Protein 6LM1 (pdb70)

Foldseek 3Di:
DDDPLLLVLLVLLLVLLVVLLVVLVVLLVVCVPHFLSVLSVLLNVLSVLSNVLSVCVNVVNQWDPVVIQNLSVLVSQLPNVLSLLVSLCLLLVHDVVLSVVLNVLSNLLSVLQSVLSPDAPPVSVVSLVVSVVSVVVSLVCLVPRSLVSNVPADPLSSVLSVVLSVQLVVLVVVVSVLVCCPPSHVNNQDPSNSSNVVSVSSSCNRSVSSCSSSVPDSVSSNRSND/DDDPLLLVLLVLLLVLLVVLLVVLVVLLVVCVPHFLSVLSVLLNVLSVLSNVLSVCVNVVNQWDPVVIQNLSVLVSQLPNVLSLLVNLCLLLVADVVVSVVLNVLSNQLSVLQSVLLVDDPPVSVVSLVVSVVSVVVNLVCLVPVSLVSNVVDDPLSNVLSVVLSVQQNVLVVVVSVLCCCPDSHDHVADPSRSSNVCSVSVSCNRSVSSCSSSVPDSVSSNRSND/DDDPLLLVLLVLLLVLLVVLLVVLVVLLVVQPPHFLSVLSVLLNVLSVLSNVLSVCVNVVNQWDPVVIQNLSVLVSQLPNVLSLLVNLCLLLVHDVVVSVVLNVLSNQLSVLQSVLSPDAPPVSVVSLVVSVVSVVVSLVCLVPRSLVSNVVDDPLSSVLSVVLSVQLVVLVVVVSVLVCCPPSHVNNQDPSNSSNVVSVSSSCNRSVSSCSSSVPDSVSSNRSND

B-factor: mean 36.86, std 17.04, range [15.58, 128.11]

Sequence (678 aa):
GMTQLALIGLWIGFIGMVIGAVIFGQKAVAMRRKEGMEFPLKSFFIVLWAGALYLTMILGETVTPVQTVFWGRYVDWVVTTPVLLLDLGVLAGLRPKLIAGVIAADIFMILTGLVATLEAPPTSYLWYIISCGAFIAILASLLTEFTASAARRNVRVNNLFLKLRNYLIVLWICYPIVWLLGAEAFKIIPTGVEVVIYAIIDIAAKVGFGLILTSAAPEILAQASNGMTQLALIGLWIGFIGMVIGAVIFGQKAVAMRRKEGMEFPLKSFFIVLWAGALYLTMILGETVTPVQTVFWGRYVDWVVTTPVLLLDLGVLAGLRPKLIAGVIAADIFMILTGLVATLEAPPTSYLWYIISCGAFIAILASLLTEFTASAARRNVRVNNLFLKLRNYLIVLWICYPIVWLLGAEAFKIIPTGVEVVIYAIIDIAAKVGFGLILTSAAPEILAQASNGMTQLALIGLWIGFIGMVIGAVIFGQKAVAMRRKEGMEFPLKSFFIVLWAGALYLTMILGETVTPVQTVFWGRYVDWVVTTPVLLLDLGVLAGLRPKLIAGVIAADIFMILTGLVATLEAPPTSYLWYIISCGAFIAILASLLTEFTASAARRNVRVNNLFLKLRNYLIVLWICYPIVWLLGAEAFKIIPTGVEVVIYAIIDIAAKVGFGLILTSAAPEILAQASN

Organism: NCBI:txid2005459

Secondary structure (DSSP, 8-state):
---HHHHHHHHHHHHHHHHHHHHHHHHHHHTTTSTTTHHHHHHHHHHHHHHHHHHHHHTTTT-EE--EE-THHHHHHHHHHHHHHHHHHHHHT--HHHHHHHHHHHHHHHHHHHHHHHSPTTHHHHHHHHHHHHHHHHHHHIIIIIHHHHTTS-HHHHHHHHHHHHHHHHHHHHHHHHHHHSTTTT--S-HHHHHHHHHHHHHIIIIIHHHHHHTS-HHHHHHHH-/---HHHHHHHHHHHHHHHHHHHHHHHHHHHTTTSTTTHHHHHHHHHHHHHHHHHHHHHTTTT-EE--EE-THHHHHHHHHHHHHHHHHHHHHT--HHHHHHHHHHHHHHHHHHHHHHHS-TTHHHHHHHHHHHHHHHHHHHIIIIIHHHHHTS-HHHHHHHHHHHHHHHHHHHHHHHHHHHSTTTT--S-HHHHHHHHHHHHHIIIIIHHHHHHTS-HHHHHHHH-/---HHHHHHHHHHHHHHHHHHHHHHHHHHHTTTSTTTHHHHHHHHHHHHHHHHHHHHHTTSS-EE--EE-THHHHHHHHHHHHHHHHHHHHHT--HHHHHHHHHHHHHHHHHHHHHHHS-TTHHHHHHHHHHHHHHHHHHHIIIIIHHHHTTS-HHHHHHHHHHHHHHHHHHHHHHHHHHHSTTTT--S-HHHHHHHHHHHHIIIIIIHHHHHHTS-HHHHHHHH-

Structure (mmCIF, N/CA/C/O backbone):
data_6LM1
#
_entry.id   6LM1
#
_cell.length_a   107.920
_cell.length_b   129.666
_cell.length_c   127.626
_cell.angle_alpha   90.000
_cell.angle_beta   90.000
_cell.angle_gamma   90.000
#
_symmetry.space_group_name_H-M   'C 2 2 21'
#
loop_
_entity.id
_entity.type
_entity.pdbx_description
1 polymer Rhodopsin
2 non-polymer RETINAL
3 non-polymer 'MAGNESIUM ION'
4 non-polymer HEXANE
5 non-polymer N-OCTANE
6 non-polymer DECANE
7 non-polymer DODECANE
8 non-polymer HEXADECANE
9 non-polymer TETRADECANE
10 non-polymer 'NITRATE ION'
11 water water
#
loop_
_atom_site.group_PDB
_atom_site.id
_atom_site.type_symbol
_atom_site.label_atom_id
_atom_site.label_alt_id
_atom_site.label_comp_id
_atom_site.label_asym_id
_atom_site.label_entity_id
_atom_site.label_seq_id
_atom_site.pdbx_PDB_ins_code
_atom_site.Cartn_x
_atom_site.Cartn_y
_atom_site.Cartn_z
_atom_site.occupancy
_atom_site.B_iso_or_equiv
_atom_site.auth_seq_id
_atom_site.auth_comp_id
_atom_site.auth_asym_id
_atom_site.auth_atom_id
_atom_site.pdbx_PDB_model_num
ATOM 1 N N . GLY A 1 7 ? 77.427 11.773 61.797 1.00 70.08 0 GLY A N 1
ATOM 2 C CA . GLY A 1 7 ? 76.212 11.280 62.418 1.00 67.87 0 GLY A CA 1
ATOM 3 C C . GLY A 1 7 ? 74.973 12.038 61.979 1.00 63.51 0 GLY A C 1
ATOM 4 O O . GLY A 1 7 ? 73.847 11.598 62.212 1.00 67.20 0 GLY A O 1
ATOM 5 N N . MET A 1 8 ? 75.184 13.181 61.338 1.00 51.67 1 MET A N 1
ATOM 6 C CA . MET A 1 8 ? 74.097 14.017 60.854 1.00 47.43 1 MET A CA 1
ATOM 7 C C . MET A 1 8 ? 73.694 13.607 59.437 1.00 45.86 1 MET A C 1
ATOM 8 O O . MET A 1 8 ? 74.430 12.914 58.731 1.00 49.60 1 MET A O 1
ATOM 13 N N . THR A 1 9 ? 72.502 14.038 59.030 1.00 45.69 2 THR A N 1
ATOM 14 C CA . THR A 1 9 ? 72.016 13.706 57.697 1.00 47.99 2 THR A CA 1
ATOM 15 C C . THR A 1 9 ? 72.761 14.522 56.642 1.00 39.77 2 THR A C 1
ATOM 16 O O . THR A 1 9 ? 73.384 15.544 56.934 1.00 32.82 2 THR A O 1
ATOM 20 N N . GLN A 1 10 ? 72.689 14.059 55.392 1.00 44.32 3 GLN A N 1
ATOM 21 C CA . GLN A 1 10 ? 73.321 14.813 54.313 1.00 43.57 3 GLN A CA 1
ATOM 22 C C . GLN A 1 10 ? 72.650 16.167 54.124 1.00 35.89 3 GLN A C 1
ATOM 23 O O . GLN A 1 10 ? 73.320 17.161 53.832 1.00 35.65 3 GLN A O 1
ATOM 29 N N . LEU A 1 11 ? 71.322 16.225 54.278 1.00 35.66 4 LEU A N 1
ATOM 30 C CA . LEU A 1 11 ? 70.632 17.508 54.176 1.00 32.84 4 LEU A CA 1
ATOM 31 C C . LEU A 1 11 ? 71.121 18.486 55.242 1.00 32.77 4 LEU A C 1
ATOM 32 O O . LEU A 1 11 ? 71.338 19.671 54.961 1.00 32.10 4 LEU A O 1
ATOM 37 N N . ALA A 1 12 ? 71.305 18.010 56.476 1.00 31.46 5 ALA A N 1
ATOM 38 C CA . ALA A 1 12 ? 71.839 18.887 57.518 1.00 28.51 5 ALA A CA 1
ATOM 39 C C . ALA A 1 12 ? 73.214 19.419 57.136 1.00 27.68 5 ALA A C 1
ATOM 40 O O . ALA A 1 12 ? 73.502 20.607 57.319 1.00 28.12 5 ALA A O 1
ATOM 42 N N . LEU A 1 13 ? 74.077 18.552 56.600 1.00 32.34 6 LEU A N 1
ATOM 43 C CA . LEU A 1 13 ? 75.408 18.990 56.196 1.00 27.13 6 LEU A CA 1
ATOM 44 C C . LEU A 1 13 ? 75.320 20.036 55.089 1.00 30.27 6 LEU A C 1
ATOM 45 O O . LEU A 1 13 ? 76.068 21.019 55.087 1.00 31.76 6 LEU A O 1
ATOM 50 N N . ILE A 1 14 ? 74.393 19.848 54.149 1.00 32.88 7 ILE A N 1
ATOM 51 C CA . ILE A 1 14 ? 74.166 20.849 53.109 1.00 26.91 7 ILE A CA 1
ATOM 52 C C . ILE A 1 14 ? 73.762 22.182 53.734 1.00 28.66 7 ILE A C 1
ATOM 53 O O . ILE A 1 14 ? 74.275 23.245 53.364 1.00 26.46 7 ILE A O 1
ATOM 58 N N . GLY A 1 15 ? 72.841 22.142 54.701 1.00 26.23 8 GLY A N 1
ATOM 59 C CA . GLY A 1 15 ? 72.436 23.368 55.375 1.00 25.64 8 GLY A CA 1
ATOM 60 C C . GLY A 1 15 ? 73.595 24.068 56.068 1.00 25.87 8 GLY A C 1
ATOM 61 O O . GLY A 1 15 ? 73.699 25.297 56.037 1.00 24.26 8 GLY A O 1
ATOM 62 N N . LEU A 1 16 ? 74.483 23.299 56.704 1.00 24.91 9 LEU A N 1
ATOM 63 C CA . LEU A 1 16 ? 75.620 23.914 57.388 1.00 21.83 9 LEU A CA 1
ATOM 64 C C . LEU A 1 16 ? 76.570 24.586 56.398 1.00 21.61 9 LEU A C 1
ATOM 65 O O . LEU A 1 16 ? 77.135 25.651 56.692 1.00 24.94 9 LEU A O 1
ATOM 70 N N . TRP A 1 17 ? 76.778 23.967 55.235 1.00 24.41 10 TRP A N 1
ATOM 71 C CA . TRP A 1 17 ? 77.630 24.571 54.211 1.00 26.98 10 TRP A CA 1
ATOM 72 C C . TRP A 1 17 ? 77.008 25.849 53.652 1.00 22.29 10 TRP A C 1
ATOM 73 O O . TRP A 1 17 ? 77.722 26.822 53.368 1.00 24.25 10 TRP A O 1
ATOM 84 N N . ILE A 1 18 ? 75.685 25.866 53.479 1.00 24.68 11 ILE A N 1
ATOM 85 C CA . ILE A 1 18 ? 75.012 27.085 53.038 1.00 27.25 11 ILE A CA 1
ATOM 86 C C . ILE A 1 18 ? 75.264 28.207 54.036 1.00 24.39 11 ILE A C 1
ATOM 87 O O . ILE A 1 18 ? 75.633 29.328 53.662 1.00 23.04 11 ILE A O 1
ATOM 92 N N . GLY A 1 19 ? 75.057 27.923 55.323 1.00 21.75 12 GLY A N 1
ATOM 93 C CA . GLY A 1 19 ? 75.344 28.922 56.344 1.00 21.15 12 GLY A CA 1
ATOM 94 C C . GLY A 1 19 ? 76.796 29.363 56.340 1.00 24.49 12 GLY A C 1
ATOM 95 O O . GLY A 1 19 ? 77.094 30.558 56.412 1.00 23.25 12 GLY A O 1
ATOM 96 N N . PHE A 1 20 ? 77.720 28.408 56.242 1.00 22.07 13 PHE A N 1
ATOM 97 C CA . PHE A 1 20 ? 79.138 28.741 56.259 1.00 23.67 13 PHE A CA 1
ATOM 98 C C . PHE A 1 20 ? 79.516 29.645 55.087 1.00 22.45 13 PHE A C 1
ATOM 99 O O . PHE A 1 20 ? 80.157 30.687 55.269 1.00 23.08 13 PHE A O 1
ATOM 107 N N . ILE A 1 21 ? 79.166 29.242 53.867 1.00 23.41 14 ILE A N 1
ATOM 108 C CA . ILE A 1 21 ? 79.557 30.023 52.693 1.00 23.83 14 ILE A CA 1
ATOM 109 C C . ILE A 1 21 ? 78.912 31.405 52.737 1.00 25.13 14 ILE A C 1
ATOM 110 O O . ILE A 1 21 ? 79.538 32.414 52.375 1.00 25.14 14 ILE A O 1
ATOM 115 N N . GLY A 1 22 ? 77.653 31.469 53.186 1.00 21.66 15 GLY A N 1
ATOM 116 C CA . GLY A 1 22 ? 76.988 32.753 53.340 1.00 22.29 15 GLY A CA 1
ATOM 117 C C . GLY A 1 22 ? 77.731 33.685 54.279 1.00 25.88 15 GLY A C 1
ATOM 118 O O . GLY A 1 22 ? 77.883 34.877 53.995 1.00 22.45 15 GLY A O 1
ATOM 119 N N . MET A 1 23 ? 78.212 33.155 55.407 1.00 22.56 16 MET A N 1
ATOM 120 C CA . MET A 1 23 ? 78.959 33.997 56.340 1.00 18.70 16 MET A CA 1
ATOM 121 C C . MET A 1 23 ? 80.310 34.412 55.766 1.00 21.54 16 MET A C 1
ATOM 122 O O . MET A 1 23 ? 80.767 35.538 56.005 1.00 23.50 16 MET A O 1
ATOM 127 N N . VAL A 1 24 ? 80.973 33.516 55.026 1.00 22.87 17 VAL A N 1
ATOM 128 C CA . VAL A 1 24 ? 82.262 33.862 54.429 1.00 23.21 17 VAL A CA 1
ATOM 129 C C . VAL A 1 24 ? 82.085 34.988 53.416 1.00 24.43 17 VAL A C 1
ATOM 130 O O . VAL A 1 24 ? 82.901 35.918 53.337 1.00 26.05 17 VAL A O 1
ATOM 134 N N . ILE A 1 25 ? 81.024 34.919 52.618 1.00 21.83 18 ILE A N 1
ATOM 135 C CA . ILE A 1 25 ? 80.761 35.984 51.655 1.00 21.41 18 ILE A CA 1
ATOM 136 C C . ILE A 1 25 ? 80.475 37.292 52.383 1.00 23.82 18 ILE A C 1
ATOM 137 O O . ILE A 1 25 ? 80.965 38.363 51.994 1.00 25.35 18 ILE A O 1
ATOM 142 N N . GLY A 1 26 ? 79.686 37.225 53.453 1.00 22.01 19 GLY A N 1
ATOM 143 C CA . GLY A 1 26 ? 79.451 38.408 54.263 1.00 24.15 19 GLY A CA 1
ATOM 144 C C . GLY A 1 26 ? 80.733 38.972 54.846 1.00 22.14 19 GLY A C 1
ATOM 145 O O . GLY A 1 26 ? 80.910 40.190 54.913 1.00 24.40 19 GLY A O 1
ATOM 146 N N . ALA A 1 27 ? 81.656 38.093 55.252 1.00 20.57 20 ALA A N 1
ATOM 147 C CA . ALA A 1 27 ? 82.907 38.564 55.837 1.00 24.54 20 ALA A CA 1
ATOM 148 C C . ALA A 1 27 ? 83.733 39.335 54.818 1.00 25.99 20 ALA A C 1
ATOM 149 O O . ALA A 1 27 ? 84.353 40.353 55.152 1.00 26.05 20 ALA A O 1
ATOM 151 N N . VAL A 1 28 ? 83.745 38.868 53.566 1.00 22.57 21 VAL A N 1
ATOM 152 C CA . VAL A 1 28 ? 84.427 39.597 52.501 1.00 24.17 21 VAL A CA 1
ATOM 153 C C . VAL A 1 28 ? 83.794 40.967 52.306 1.00 24.62 21 VAL A C 1
ATOM 154 O O . VAL A 1 28 ? 84.494 41.979 52.171 1.00 26.27 21 VAL A O 1
ATOM 158 N N . ILE A 1 29 ? 82.456 41.023 52.284 1.00 23.81 22 ILE A N 1
ATOM 159 C CA . ILE A 1 29 ? 81.760 42.281 52.022 1.00 27.49 22 ILE A CA 1
ATOM 160 C C . ILE A 1 29 ? 82.031 43.283 53.137 1.00 22.22 22 ILE A C 1
ATOM 161 O O . ILE A 1 29 ? 82.417 44.433 52.887 1.00 23.36 22 ILE A O 1
ATOM 166 N N . PHE A 1 30 ? 81.803 42.872 54.384 1.00 22.42 23 PHE A N 1
ATOM 167 C CA . PHE A 1 30 ? 81.936 43.815 55.489 1.00 21.38 23 PHE A CA 1
ATOM 168 C C . PHE A 1 30 ? 83.392 44.086 55.813 1.00 22.01 23 PHE A C 1
ATOM 169 O O . PHE A 1 30 ? 83.722 45.177 56.288 1.00 24.14 23 PHE A O 1
ATOM 177 N N . GLY A 1 31 ? 84.272 43.114 55.563 1.00 26.07 24 GLY A N 1
ATOM 178 C CA . GLY A 1 31 ? 85.697 43.375 55.709 1.00 27.79 24 GLY A CA 1
ATOM 179 C C . GLY A 1 31 ? 86.179 44.449 54.757 1.00 31.14 24 GLY A C 1
ATOM 180 O O . GLY A 1 31 ? 86.950 45.332 55.138 1.00 28.51 24 GLY A O 1
ATOM 181 N N . GLN A 1 32 ? 85.715 44.400 53.503 1.00 30.32 25 GLN A N 1
ATOM 182 C CA . GLN A 1 32 ? 86.075 45.441 52.547 1.00 28.00 25 GLN A CA 1
ATOM 183 C C . GLN A 1 32 ? 85.470 46.785 52.938 1.00 29.27 25 GLN A C 1
ATOM 184 O O . GLN A 1 32 ? 86.126 47.826 52.816 1.00 32.33 25 GLN A O 1
ATOM 190 N N . LYS A 1 33 ? 84.215 46.792 53.388 1.00 25.34 26 LYS A N 1
ATOM 191 C CA . LYS A 1 33 ? 83.602 48.044 53.818 1.00 29.81 26 LYS A CA 1
ATOM 192 C C . LYS A 1 33 ? 84.320 48.625 55.033 1.00 29.37 26 LYS A C 1
ATOM 193 O O . LYS A 1 33 ? 84.528 49.838 55.113 1.00 31.18 26 LYS A O 1
ATOM 199 N N . ALA A 1 34 ? 84.706 47.778 55.991 1.00 27.20 27 ALA A N 1
ATOM 200 C CA . ALA A 1 34 ? 85.426 48.290 57.156 1.00 32.37 27 ALA A CA 1
ATOM 201 C C . ALA A 1 34 ? 86.768 48.883 56.747 1.00 38.43 27 ALA A C 1
ATOM 202 O O . ALA A 1 34 ? 87.161 49.954 57.229 1.00 30.80 27 ALA A O 1
ATOM 204 N N . VAL A 1 35 ? 87.476 48.216 55.837 1.00 31.59 28 VAL A N 1
ATOM 205 C CA . VAL A 1 35 ? 88.741 48.765 55.358 1.00 35.38 28 VAL A CA 1
ATOM 206 C C . VAL A 1 35 ? 88.506 50.088 54.639 1.00 37.04 28 VAL A C 1
ATOM 207 O O . VAL A 1 35 ? 89.260 51.054 54.818 1.00 40.55 28 VAL A O 1
ATOM 211 N N . ALA A 1 36 ? 87.434 50.170 53.847 1.00 36.38 29 ALA A N 1
ATOM 212 C CA . ALA A 1 36 ? 87.164 51.389 53.089 1.00 43.07 29 ALA A CA 1
ATOM 213 C C . ALA A 1 36 ? 86.821 52.572 53.994 1.00 47.77 29 ALA A C 1
ATOM 214 O O . ALA A 1 36 ? 87.080 53.721 53.624 1.00 47.31 29 ALA A O 1
ATOM 216 N N . MET A 1 37 ? 86.225 52.323 55.165 1.00 36.34 30 MET A N 1
ATOM 217 C CA . MET A 1 37 ? 85.906 53.386 56.115 1.00 38.36 30 MET A CA 1
ATOM 218 C C . MET A 1 37 ? 86.994 53.578 57.170 1.00 47.92 30 MET A C 1
ATOM 219 O O . MET A 1 37 ? 86.708 54.113 58.250 1.00 40.75 30 MET A O 1
ATOM 224 N N . ARG A 1 38 ? 88.243 53.209 56.853 1.00 47.68 31 ARG A N 1
ATOM 225 C CA . ARG A 1 38 ? 89.270 52.966 57.869 1.00 56.67 31 ARG A CA 1
ATOM 226 C C . ARG A 1 38 ? 89.419 54.109 58.870 1.00 54.57 31 ARG A C 1
ATOM 227 O O . ARG A 1 38 ? 89.574 53.867 60.073 1.00 69.54 31 ARG A O 1
ATOM 235 N N . ARG A 1 39 ? 89.413 55.352 58.411 1.00 42.15 32 ARG A N 1
ATOM 236 C CA . ARG A 1 39 ? 89.543 56.468 59.343 1.00 53.87 32 ARG A CA 1
ATOM 237 C C . ARG A 1 39 ? 88.362 57.424 59.227 1.00 54.45 32 ARG A C 1
ATOM 238 O O . ARG A 1 39 ? 88.520 58.645 59.242 1.00 59.25 32 ARG A O 1
ATOM 246 N N . LYS A 1 40 ? 87.156 56.870 59.134 1.00 50.70 33 LYS A N 1
ATOM 247 C CA . LYS A 1 40 ? 85.937 57.651 59.008 1.00 54.98 33 LYS A CA 1
ATOM 248 C C . LYS 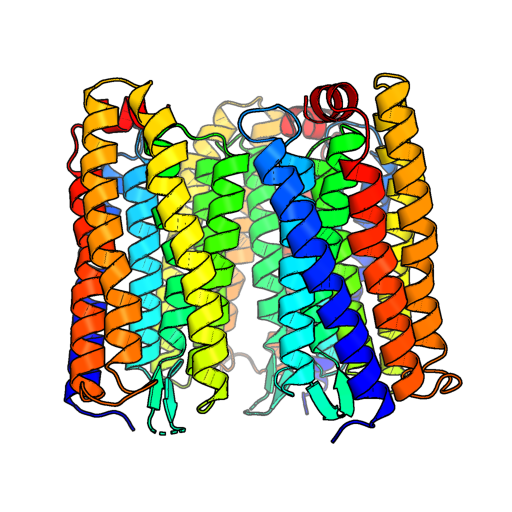A 1 40 ? 85.004 57.334 60.166 1.00 44.38 33 LYS A C 1
ATOM 249 O O . LYS A 1 40 ? 84.921 56.184 60.611 1.00 37.16 33 LYS A O 1
ATOM 255 N N . GLU A 1 41 ? 84.310 58.357 60.659 1.00 40.76 34 GLU A N 1
ATOM 256 C CA . GLU A 1 41 ? 83.231 58.121 61.606 1.00 39.45 34 GLU A CA 1
ATOM 257 C C . GLU A 1 41 ? 82.194 57.199 60.976 1.00 36.86 34 GLU A C 1
ATOM 258 O O . GLU A 1 41 ? 81.861 57.330 59.796 1.00 40.97 34 GLU A O 1
ATOM 264 N N . GLY A 1 42 ? 81.704 56.242 61.758 1.00 36.77 35 GLY A N 1
ATOM 265 C CA . GLY A 1 42 ? 80.780 55.247 61.261 1.00 32.54 35 GLY A CA 1
ATOM 266 C C . GLY A 1 42 ? 81.416 53.929 60.885 1.00 30.73 35 GLY A C 1
ATOM 267 O O . GLY A 1 42 ? 80.688 52.974 60.581 1.00 28.84 35 GLY A O 1
ATOM 268 N N . MET A 1 43 ? 82.754 53.840 60.901 1.00 31.44 36 MET A N 1
ATOM 269 C CA . MET A 1 43 ? 83.407 52.569 60.611 1.00 29.92 36 MET A CA 1
ATOM 270 C C . MET A 1 43 ? 83.025 51.496 61.614 1.00 28.16 36 MET A C 1
ATOM 271 O O . MET A 1 43 ? 83.154 50.309 61.311 1.00 26.59 36 MET A O 1
ATOM 276 N N . GLU A 1 44 ? 82.536 51.882 62.793 1.00 28.59 37 GLU A N 1
ATOM 277 C CA . GLU A 1 44 ? 82.085 50.881 63.754 1.00 27.19 37 GLU A CA 1
ATOM 278 C C . GLU A 1 44 ? 80.993 49.991 63.181 1.00 25.29 37 GLU A C 1
ATOM 279 O O . GLU A 1 44 ? 80.880 48.823 63.574 1.00 24.01 37 GLU A O 1
ATOM 285 N N . PHE A 1 45 ? 80.175 50.507 62.253 1.00 25.36 38 PHE A N 1
ATOM 286 C CA . PHE A 1 45 ? 79.068 49.686 61.762 1.00 24.05 38 PHE A CA 1
ATOM 287 C C . PHE A 1 45 ? 79.546 48.547 60.868 1.00 26.49 38 PHE A C 1
ATOM 288 O O . PHE A 1 45 ? 79.191 47.391 61.149 1.00 21.94 38 PHE A O 1
ATOM 296 N N . PRO A 1 46 ? 80.358 48.764 59.826 1.00 23.13 39 PRO A N 1
ATOM 297 C CA . PRO A 1 46 ? 80.878 47.595 59.093 1.00 22.12 39 PRO A CA 1
ATOM 298 C C . PRO A 1 46 ? 81.773 46.696 59.942 1.00 21.54 39 PRO A C 1
ATOM 299 O O . PRO A 1 46 ? 81.801 45.476 59.724 1.00 21.58 39 PRO A O 1
ATOM 303 N N . LEU A 1 47 ? 82.527 47.264 60.883 1.00 22.54 40 LEU A N 1
ATOM 304 C CA . LEU A 1 47 ? 83.368 46.446 61.755 1.00 22.27 40 LEU A CA 1
ATOM 305 C C . LEU A 1 47 ? 82.531 45.472 62.593 1.00 21.00 40 LEU A C 1
ATOM 306 O O . LEU A 1 47 ? 82.873 44.290 62.716 1.00 21.71 40 LEU A O 1
ATOM 311 N N . LYS A 1 48 ? 81.458 45.961 63.222 1.00 21.28 41 LYS A N 1
ATOM 312 C CA . LYS A 1 48 ? 80.588 45.063 63.987 1.00 23.29 41 LYS A CA 1
ATOM 313 C C . LYS A 1 48 ? 79.940 44.017 63.086 1.00 21.94 41 LYS A C 1
ATOM 314 O O . LYS A 1 48 ? 79.808 42.847 63.468 1.00 19.89 41 LYS A O 1
ATOM 320 N N . SER A 1 49 ? 79.503 44.428 61.893 1.00 18.76 42 SER A N 1
ATOM 321 C CA . SER A 1 49 ? 78.913 43.478 60.954 1.00 19.14 42 SER A CA 1
ATOM 322 C C . SER A 1 49 ? 79.916 42.408 60.547 1.00 22.02 42 SER A C 1
ATOM 323 O O . SER A 1 49 ? 79.562 41.231 60.390 1.00 21.61 42 SER A O 1
ATOM 326 N N . PHE A 1 50 ? 81.166 42.811 60.316 1.00 18.51 43 PHE A N 1
ATOM 327 C CA . PHE A 1 50 ? 82.225 41.843 60.041 1.00 19.60 43 PHE A CA 1
ATOM 328 C C . PHE A 1 50 ? 82.400 40.854 61.200 1.00 21.05 43 PHE A C 1
ATOM 329 O O . PHE A 1 50 ? 82.464 39.636 60.990 1.00 19.43 43 PHE A O 1
ATOM 337 N N . PHE A 1 51 ? 82.499 41.357 62.433 1.00 19.76 44 PHE A N 1
ATOM 338 C CA . PHE A 1 51 ? 82.689 40.452 63.566 1.00 20.82 44 PHE A CA 1
ATOM 339 C C . PHE A 1 51 ? 81.518 39.483 63.706 1.00 22.88 44 PHE A C 1
ATOM 340 O O . PHE A 1 51 ? 81.710 38.311 64.039 1.00 21.57 44 PHE A O 1
ATOM 348 N N . ILE A 1 52 ? 80.300 39.954 63.448 1.00 18.65 45 ILE A N 1
ATOM 349 C CA . ILE A 1 52 ? 79.129 39.088 63.566 1.00 17.35 45 ILE A CA 1
ATOM 350 C C . ILE A 1 52 ? 79.239 37.904 62.608 1.00 21.13 45 ILE A C 1
ATOM 351 O O . ILE A 1 52 ? 79.039 36.747 63.003 1.00 19.45 45 ILE A O 1
ATOM 356 N N . VAL A 1 53 ? 79.565 38.164 61.337 1.00 21.06 46 VAL A N 1
ATOM 357 C CA . VAL A 1 53 ? 79.593 37.051 60.388 1.00 18.42 46 VAL A CA 1
ATOM 358 C C . VAL A 1 53 ? 80.860 36.223 60.543 1.00 17.13 46 VAL A C 1
ATOM 359 O O . VAL A 1 53 ? 80.871 35.032 60.203 1.00 19.43 46 VAL A O 1
ATOM 363 N N . LEU A 1 54 ? 81.940 36.820 61.046 1.00 18.86 47 LEU A N 1
ATOM 364 C CA . LEU A 1 54 ? 83.138 36.041 61.350 1.00 19.26 47 LEU A CA 1
ATOM 365 C C . LEU A 1 54 ? 82.850 34.987 62.414 1.00 21.46 47 LEU A C 1
ATOM 366 O O . LEU A 1 54 ? 83.221 33.813 62.266 1.00 21.62 47 LEU A O 1
ATOM 371 N N . TRP A 1 55 ? 82.224 35.401 63.517 1.00 18.35 48 TRP A N 1
ATOM 372 C CA . TRP A 1 55 ? 81.893 34.461 64.578 1.00 18.68 48 TRP A CA 1
ATOM 373 C C . TRP A 1 55 ? 80.886 33.428 64.087 1.00 21.02 48 TRP A C 1
ATOM 374 O O . TRP A 1 55 ? 81.065 32.226 64.297 1.00 19.56 48 TRP A O 1
ATOM 385 N N . ALA A 1 56 ? 79.830 33.876 63.403 1.00 17.53 49 ALA A N 1
ATOM 386 C CA . ALA A 1 56 ? 78.837 32.926 62.903 1.00 19.01 49 ALA A CA 1
ATOM 387 C C . ALA A 1 56 ? 79.461 31.935 61.922 1.00 20.50 49 ALA A C 1
ATOM 388 O O . ALA A 1 56 ? 79.193 30.727 61.993 1.00 19.94 49 ALA A O 1
ATOM 390 N N . GLY A 1 57 ? 80.316 32.422 61.013 1.00 19.59 50 GLY A N 1
ATOM 391 C CA . GLY A 1 57 ? 80.991 31.523 60.085 1.00 19.18 50 GLY A CA 1
ATOM 392 C C . GLY A 1 57 ? 81.906 30.524 60.769 1.00 21.02 50 GLY A C 1
ATOM 393 O O . GLY A 1 57 ? 81.951 29.347 60.390 1.00 18.58 50 GLY A O 1
ATOM 394 N N . ALA A 1 58 ? 82.674 30.980 61.768 1.00 18.77 51 ALA A N 1
ATOM 395 C CA . ALA A 1 58 ? 83.516 30.049 62.516 1.00 19.32 51 ALA A CA 1
ATOM 396 C C . ALA A 1 58 ? 82.677 28.974 63.203 1.00 18.34 51 ALA A C 1
ATOM 397 O O . ALA A 1 58 ? 83.046 27.794 63.208 1.00 19.73 51 ALA A O 1
ATOM 399 N N . LEU A 1 59 ? 81.545 29.355 63.796 1.00 17.93 52 LEU A N 1
ATOM 400 C CA . LEU A 1 59 ? 80.741 28.334 64.469 1.00 18.56 52 LEU A CA 1
ATOM 401 C C . LEU A 1 59 ? 80.066 27.406 63.468 1.00 18.66 52 LEU A C 1
ATOM 402 O O . LEU A 1 59 ? 79.908 26.212 63.749 1.00 20.37 52 LEU A O 1
ATOM 407 N N . TYR A 1 60 ? 79.655 27.918 62.302 1.00 20.36 53 TYR A N 1
ATOM 408 C CA . TYR A 1 60 ? 79.173 27.007 61.265 1.00 19.70 53 TYR A CA 1
ATOM 409 C C . TYR A 1 60 ? 80.262 26.012 60.879 1.00 20.66 53 TYR A C 1
ATOM 410 O O . TYR A 1 60 ? 79.996 24.815 60.726 1.00 21.65 53 TYR A O 1
ATOM 419 N N . LEU A 1 61 ? 81.501 26.480 60.752 1.00 19.94 54 LEU A N 1
ATOM 420 C CA . LEU A 1 61 ? 82.605 25.564 60.473 1.00 20.14 54 LEU A CA 1
ATOM 421 C C . LEU A 1 61 ? 82.783 24.534 61.591 1.00 21.93 54 LEU A C 1
ATOM 422 O O . LEU A 1 61 ? 83.031 23.353 61.311 1.00 21.45 54 LEU A O 1
ATOM 427 N N . THR A 1 62 ? 82.655 24.942 62.866 1.00 19.66 55 THR A N 1
ATOM 428 C CA . THR A 1 62 ? 82.765 23.932 63.925 1.00 22.34 55 THR A CA 1
ATOM 429 C C . THR A 1 62 ? 81.665 22.877 63.799 1.00 21.82 55 THR A C 1
ATOM 430 O O . THR A 1 62 ? 81.866 21.723 64.193 1.00 23.37 55 THR A O 1
ATOM 434 N N . MET A 1 63 ? 80.504 23.247 63.254 1.00 22.30 56 MET A N 1
ATOM 435 C CA . MET A 1 63 ? 79.424 22.270 63.116 1.00 21.44 56 MET A CA 1
ATOM 436 C C . MET A 1 63 ? 79.642 21.374 61.899 1.00 22.08 56 MET A C 1
ATOM 437 O O . MET A 1 63 ? 79.470 20.153 61.991 1.00 25.91 56 MET A O 1
ATOM 442 N N . ILE A 1 64 ? 80.068 21.945 60.767 1.00 21.32 57 ILE A N 1
ATOM 443 C CA . ILE A 1 64 ? 80.497 21.113 59.632 1.00 22.17 57 ILE A CA 1
ATOM 444 C C . ILE A 1 64 ? 81.493 20.049 60.079 1.00 24.86 57 ILE A C 1
ATOM 445 O O . ILE A 1 64 ? 81.410 18.878 59.681 1.00 24.75 57 ILE A O 1
ATOM 450 N N . LEU A 1 65 ? 82.454 20.438 60.910 1.00 23.00 58 LEU A N 1
ATOM 451 C CA . LEU A 1 65 ? 83.496 19.511 61.333 1.00 24.23 58 LEU A CA 1
ATOM 452 C C . LEU A 1 65 ? 83.069 18.617 62.488 1.00 30.01 58 LEU A C 1
ATOM 453 O O . LEU A 1 65 ? 83.884 17.812 62.952 1.00 27.23 58 LEU A O 1
ATOM 458 N N . GLY A 1 66 ? 81.833 18.737 62.974 1.00 27.58 59 GLY A N 1
ATOM 459 C CA . GLY A 1 66 ? 81.369 17.849 64.028 1.00 28.39 59 GLY A CA 1
ATOM 460 C C . GLY A 1 66 ? 81.874 18.194 65.410 1.00 32.91 59 GLY A C 1
ATOM 461 O O . GLY A 1 66 ? 81.689 17.402 66.340 1.00 32.35 59 GLY A O 1
ATOM 462 N N . GLU A 1 67 ? 82.485 19.366 65.575 1.00 25.54 60 GLU A N 1
ATOM 463 C CA . GLU A 1 67 ? 83.107 19.737 66.841 1.00 29.70 60 GLU A CA 1
ATOM 464 C C . GLU A 1 67 ? 82.078 20.223 67.853 1.00 25.90 60 GLU A C 1
ATOM 465 O O . GLU A 1 67 ? 82.196 19.937 69.050 1.00 27.14 60 GLU A O 1
ATOM 471 N N . THR A 1 68 ? 81.067 20.948 67.403 1.00 24.76 61 THR A N 1
ATOM 472 C CA . THR A 1 68 ? 80.043 21.480 68.298 1.00 25.77 61 THR A CA 1
ATOM 473 C C . THR A 1 68 ? 78.677 20.875 67.992 1.00 30.55 61 THR A C 1
ATOM 474 O O . THR A 1 68 ? 77.638 21.529 68.100 1.00 25.84 61 THR A O 1
ATOM 478 N N . VAL A 1 69 ? 78.678 19.608 67.605 1.00 28.81 62 VAL A N 1
ATOM 479 C CA . VAL A 1 69 ? 77.462 18.847 67.350 1.00 34.28 62 VAL A CA 1
ATOM 480 C C . VAL A 1 69 ? 77.601 17.525 68.085 1.00 41.41 62 VAL A C 1
ATOM 481 O O . VAL A 1 69 ? 78.669 16.902 68.056 1.00 42.14 62 VAL A O 1
ATOM 485 N N . THR A 1 70 ? 76.541 17.106 68.770 1.00 34.22 63 THR A N 1
ATOM 486 C CA . THR A 1 70 ? 76.632 15.929 69.614 1.00 38.69 63 THR A CA 1
ATOM 487 C C . THR A 1 70 ? 75.459 14.997 69.344 1.00 43.48 63 THR A C 1
ATOM 488 O O . THR A 1 70 ? 74.297 15.436 69.389 1.00 45.18 63 THR A O 1
ATOM 492 N N . PRO A 1 71 ? 75.709 13.716 69.072 1.00 43.19 64 PRO A N 1
ATOM 493 C CA . PRO A 1 71 ? 74.616 12.740 69.063 1.00 56.22 64 PRO A CA 1
ATOM 494 C C . PRO A 1 71 ? 74.216 12.382 70.485 1.00 65.52 64 PRO A C 1
ATOM 495 O O . PRO A 1 71 ? 75.065 12.159 71.352 1.00 67.52 64 PRO A O 1
ATOM 499 N N . VAL A 1 72 ? 72.909 12.347 70.729 1.00 77.31 65 VAL A N 1
ATOM 500 C CA . VAL A 1 72 ? 72.404 12.070 72.071 1.00 89.69 65 VAL A CA 1
ATOM 501 C C . VAL A 1 72 ? 71.315 11.004 72.026 1.00 101.64 65 VAL A C 1
ATOM 502 O O . VAL A 1 72 ? 70.236 11.227 71.483 1.00 105.73 65 VAL A O 1
ATOM 506 N N . GLN A 1 75 ? 69.159 11.620 66.468 1.00 83.60 68 GLN A N 1
ATOM 507 C CA . GLN A 1 75 ? 69.087 12.611 67.536 1.00 74.43 68 GLN A CA 1
ATOM 508 C C . GLN A 1 75 ? 70.379 13.418 67.609 1.00 62.94 68 GLN A C 1
ATOM 509 O O . GLN A 1 75 ? 71.268 13.131 68.407 1.00 53.88 68 GLN A O 1
ATOM 515 N N . THR A 1 76 ? 70.466 14.440 66.770 1.00 59.04 69 THR A N 1
ATOM 516 C CA . THR A 1 76 ? 71.674 15.235 66.601 1.00 56.91 69 THR A CA 1
ATOM 517 C C . THR A 1 76 ? 71.450 16.608 67.221 1.00 51.13 69 THR A C 1
ATOM 518 O O . THR A 1 76 ? 70.511 17.315 66.840 1.00 42.93 69 THR A O 1
ATOM 522 N N . VAL A 1 77 ? 72.306 16.983 68.169 1.00 39.25 70 VAL A N 1
ATOM 523 C CA . VAL A 1 77 ? 72.166 18.233 68.911 1.00 40.99 70 VAL A CA 1
ATOM 524 C C . VAL A 1 77 ? 73.184 19.230 68.364 1.00 39.07 70 VAL A C 1
ATOM 525 O O . VAL A 1 77 ? 74.393 19.062 68.565 1.00 29.86 70 VAL A O 1
ATOM 529 N N . PHE A 1 78 ? 72.697 20.276 67.687 1.00 30.51 71 PHE A N 1
ATOM 530 C CA . PHE A 1 78 ? 73.560 21.309 67.099 1.00 29.60 71 PHE A CA 1
ATOM 531 C C . PHE A 1 78 ? 73.775 22.440 68.109 1.00 29.76 71 PHE A C 1
ATOM 532 O O . PHE A 1 78 ? 73.307 23.566 67.943 1.00 27.14 71 PHE A O 1
ATOM 540 N N . TRP A 1 79 ? 74.506 22.127 69.180 1.00 26.52 72 TRP A N 1
ATOM 541 C CA . TRP A 1 79 ? 74.632 23.108 70.255 1.00 26.17 72 TRP A CA 1
ATOM 542 C C . TRP A 1 79 ? 75.571 24.254 69.895 1.00 26.73 72 TRP A C 1
ATOM 543 O O . TRP A 1 79 ? 75.510 25.310 70.531 1.00 23.46 72 TRP A O 1
ATOM 554 N N . GLY A 1 80 ? 76.420 24.078 68.884 1.00 23.83 73 GLY A N 1
ATOM 555 C CA . GLY A 1 80 ? 77.234 25.182 68.408 1.00 27.47 73 GLY A CA 1
ATOM 556 C C . GLY A 1 80 ? 76.442 26.402 67.973 1.00 26.26 73 GLY A C 1
ATOM 557 O O . GLY A 1 80 ? 76.947 27.525 68.035 1.00 21.49 73 GLY A O 1
ATOM 558 N N . ARG A 1 81 ? 75.195 26.222 67.519 1.00 19.43 74 ARG A N 1
ATOM 559 C CA . ARG A 1 81 ? 74.490 27.422 67.094 1.00 19.97 74 ARG A CA 1
ATOM 560 C C . ARG A 1 81 ? 74.193 28.348 68.274 1.00 16.86 74 ARG A C 1
ATOM 561 O O . ARG A 1 81 ? 74.075 29.562 68.075 1.00 19.50 74 ARG A O 1
ATOM 569 N N . TYR A 1 82 ? 74.123 27.819 69.500 1.00 19.92 75 TYR A N 1
ATOM 570 C CA . TYR A 1 82 ? 73.911 28.679 70.663 1.00 20.54 75 TYR A CA 1
ATOM 571 C C . TYR A 1 82 ? 75.173 29.436 71.052 1.00 21.11 75 TYR A C 1
ATOM 572 O O . TYR A 1 82 ? 75.084 30.564 71.549 1.00 23.14 75 TYR A O 1
ATOM 581 N N . VAL A 1 83 ? 76.342 28.833 70.840 1.00 20.76 76 VAL A N 1
ATOM 582 C CA . VAL A 1 83 ? 77.602 29.558 71.011 1.00 20.58 76 VAL A CA 1
ATOM 583 C C . VAL A 1 83 ? 77.674 30.711 70.021 1.00 22.07 76 VAL A C 1
ATOM 584 O O . VAL A 1 83 ? 78.192 31.793 70.330 1.00 21.19 76 VAL A O 1
ATOM 588 N N . ASP A 1 84 ? 77.155 30.496 68.811 1.00 19.00 77 ASP A N 1
ATOM 589 C CA . ASP A 1 84 ? 77.046 31.571 67.828 1.00 21.14 77 ASP A CA 1
ATOM 590 C C . ASP A 1 84 ? 76.097 32.655 68.333 1.00 25.97 77 ASP A C 1
ATOM 591 O O . ASP A 1 84 ? 76.484 33.822 68.481 1.00 20.43 77 ASP A O 1
ATOM 596 N N . TRP A 1 85 ? 74.850 32.275 68.640 1.00 18.52 78 TRP A N 1
ATOM 597 C CA . TRP A 1 85 ? 73.819 33.272 68.919 1.00 17.41 78 TRP A CA 1
ATOM 598 C C . TRP A 1 85 ? 74.115 34.082 70.179 1.00 17.24 78 TRP A C 1
ATOM 599 O O . TRP A 1 85 ? 73.767 35.268 70.254 1.00 18.86 78 TRP A O 1
ATOM 610 N N . VAL A 1 86 ? 74.699 33.452 71.202 1.00 18.44 79 VAL A N 1
ATOM 611 C CA . VAL A 1 86 ? 74.885 34.166 72.467 1.00 18.75 79 VAL A CA 1
ATOM 612 C C . VAL A 1 86 ? 75.857 35.329 72.304 1.00 21.64 79 VAL A C 1
ATOM 613 O O . VAL A 1 86 ? 75.824 36.280 73.096 1.00 19.92 79 VAL A O 1
ATOM 617 N N . VAL A 1 87 ? 76.705 35.291 71.280 1.00 20.27 80 VAL A N 1
ATOM 618 C CA . VAL A 1 87 ? 77.650 36.367 70.986 1.00 17.88 80 VAL A CA 1
ATOM 619 C C . VAL A 1 87 ? 77.105 37.327 69.935 1.00 19.43 80 VAL A C 1
ATOM 620 O O . VAL A 1 87 ? 77.237 38.546 70.073 1.00 23.84 80 VAL A O 1
ATOM 624 N N . THR A 1 88 ? 76.508 36.803 68.861 1.00 17.59 81 THR A N 1
ATOM 625 C CA . THR A 1 88 ? 76.136 37.681 67.756 1.00 18.12 81 THR A CA 1
ATOM 626 C C . THR A 1 88 ? 74.828 38.430 68.014 1.00 18.27 81 THR A C 1
ATOM 627 O O . THR A 1 88 ? 74.670 39.552 67.523 1.00 19.24 81 THR A O 1
ATOM 631 N N . THR A 1 89 ? 73.864 37.828 68.741 1.00 19.71 82 THR A N 1
ATOM 632 C CA . THR A 1 89 ? 72.613 38.570 68.902 1.00 18.94 82 THR A CA 1
ATOM 633 C C . THR A 1 89 ? 72.808 39.808 69.783 1.00 18.83 82 THR A C 1
ATOM 634 O O . THR A 1 89 ? 72.172 40.838 69.513 1.00 19.40 82 THR A O 1
ATOM 638 N N . PRO A 1 90 ? 73.682 39.800 70.805 1.00 19.70 83 PRO A N 1
ATOM 639 C CA . PRO A 1 90 ? 73.939 41.074 71.501 1.00 19.85 83 PRO A CA 1
ATOM 640 C C . PRO A 1 90 ? 74.552 42.139 70.609 1.00 20.17 83 PRO A C 1
ATOM 641 O O . PRO A 1 90 ? 74.249 43.326 70.775 1.00 21.95 83 PRO A O 1
ATOM 645 N N . VAL A 1 91 ? 75.433 41.760 69.681 1.00 19.73 84 VAL A N 1
ATOM 646 C CA . VAL A 1 91 ? 76.065 42.771 68.834 1.00 17.19 84 VAL A CA 1
ATOM 647 C C . VAL A 1 91 ? 75.056 43.352 67.857 1.00 17.57 84 VAL A C 1
ATOM 648 O O . VAL A 1 91 ? 75.107 44.545 67.524 1.00 21.37 84 VAL A O 1
ATOM 652 N N . LEU A 1 92 ? 74.123 42.527 67.373 1.00 17.80 85 LEU A N 1
ATOM 653 C CA . LEU A 1 92 ? 73.050 43.065 66.535 1.00 15.95 85 LEU A CA 1
ATOM 654 C C . LEU A 1 92 ? 72.214 44.085 67.300 1.00 19.26 85 LEU A C 1
ATOM 655 O O . LEU A 1 92 ? 71.855 45.136 66.760 1.00 21.67 85 LEU A O 1
ATOM 660 N N . LEU A 1 93 ? 71.897 43.801 68.566 1.00 18.78 86 LEU A N 1
ATOM 661 C CA . LEU A 1 93 ? 71.125 44.773 69.343 1.00 20.30 86 LEU A CA 1
ATOM 662 C C . LEU A 1 93 ? 71.942 46.018 69.650 1.00 23.34 86 LEU A C 1
ATOM 663 O O . LEU A 1 93 ? 71.396 47.128 69.710 1.00 24.02 86 LEU A O 1
ATOM 668 N N . LEU A 1 94 ? 73.248 45.853 69.881 1.00 22.85 87 LEU A N 1
ATOM 669 C CA . LEU A 1 94 ? 74.122 47.009 70.064 1.00 22.06 87 LEU A CA 1
ATOM 670 C C . LEU A 1 94 ? 74.088 47.928 68.845 1.00 26.90 87 LEU A C 1
ATOM 671 O O . LEU A 1 94 ? 74.040 49.156 68.991 1.00 27.23 87 LEU A O 1
ATOM 676 N N . ASP A 1 95 ? 74.115 47.348 67.634 1.00 25.48 88 ASP A N 1
ATOM 677 C CA . ASP A 1 95 ? 73.931 48.107 66.390 1.00 30.04 88 ASP A CA 1
ATOM 678 C C . ASP A 1 95 ? 72.692 48.989 66.446 1.00 29.06 88 ASP A C 1
ATOM 679 O O . ASP A 1 95 ? 72.738 50.186 66.131 1.00 28.48 88 ASP A O 1
ATOM 684 N N . LEU A 1 96 ? 71.546 48.375 66.761 1.00 21.91 89 LEU A N 1
ATOM 685 C CA . LEU A 1 96 ? 70.294 49.112 66.848 1.00 26.27 89 LEU A CA 1
ATOM 686 C C . LEU A 1 96 ? 70.347 50.146 67.959 1.00 27.80 89 LEU A C 1
ATOM 687 O O . LEU A 1 96 ? 69.771 51.232 67.836 1.00 28.03 89 LEU A O 1
ATOM 692 N N . GLY A 1 97 ? 71.023 49.824 69.061 1.00 25.68 90 GLY A N 1
ATOM 693 C CA . GLY A 1 97 ? 71.120 50.777 70.154 1.00 25.39 90 GLY A CA 1
ATOM 694 C C . GLY A 1 97 ? 71.925 52.011 69.785 1.00 22.32 90 GLY A C 1
ATOM 695 O O . GLY A 1 97 ? 71.560 53.131 70.151 1.00 27.17 90 GLY A O 1
ATOM 696 N N . VAL A 1 98 ? 73.040 51.827 69.068 1.00 25.36 91 VAL A N 1
ATOM 697 C CA . VAL A 1 98 ? 73.825 52.982 68.633 1.00 26.56 91 VAL A CA 1
ATOM 698 C C . VAL A 1 98 ? 73.025 53.835 67.651 1.00 26.17 91 VAL A C 1
ATOM 699 O O . VAL A 1 98 ? 73.001 55.071 67.747 1.00 26.39 91 VAL A O 1
ATOM 703 N N . LEU A 1 99 ? 72.360 53.191 66.694 1.00 25.08 92 LEU A N 1
ATOM 704 C CA . LEU A 1 99 ? 71.547 53.930 65.732 1.00 28.54 92 LEU A CA 1
ATOM 705 C C . LEU A 1 99 ? 70.453 54.735 66.424 1.00 26.58 92 LEU A C 1
ATOM 706 O O . LEU A 1 99 ? 70.175 55.880 66.044 1.00 29.36 92 LEU A O 1
ATOM 711 N N . ALA A 1 100 ? 69.806 54.141 67.427 1.00 24.98 93 ALA A N 1
ATOM 712 C CA . ALA A 1 100 ? 68.725 54.806 68.149 1.00 24.56 93 ALA A CA 1
ATOM 713 C C . ALA A 1 100 ? 69.215 55.905 69.081 1.00 29.28 93 ALA A C 1
ATOM 714 O O . ALA A 1 100 ? 68.400 56.720 69.533 1.00 28.51 93 ALA A O 1
ATOM 716 N N . GLY A 1 101 ? 70.514 55.959 69.379 1.00 26.27 94 GLY A N 1
ATOM 717 C CA . GLY A 1 101 ? 70.997 56.899 70.379 1.00 28.44 94 GLY A CA 1
ATOM 718 C C . GLY A 1 101 ? 70.612 56.526 71.797 1.00 35.66 94 GLY A C 1
ATOM 719 O O . GLY A 1 101 ? 70.566 57.394 72.681 1.00 32.07 94 GLY A O 1
ATOM 720 N N . LEU A 1 102 ? 70.342 55.249 72.036 1.00 34.49 95 LEU A N 1
ATOM 721 C CA . LEU A 1 102 ? 69.838 54.794 73.324 1.00 38.37 95 LEU A CA 1
ATOM 722 C C . LEU A 1 102 ? 70.917 54.890 74.396 1.00 38.68 95 LEU A C 1
ATOM 723 O O . LEU A 1 102 ? 72.096 54.646 74.130 1.00 37.53 95 LEU A O 1
ATOM 728 N N . ARG A 1 103 ? 70.505 55.252 75.612 1.00 41.07 96 ARG A N 1
ATOM 729 C CA . ARG A 1 103 ? 71.444 55.362 76.725 1.00 44.66 96 ARG A CA 1
ATOM 730 C C . ARG A 1 103 ? 72.124 54.017 76.980 1.00 42.26 96 ARG A C 1
ATOM 731 O O . ARG A 1 103 ? 71.455 52.978 76.987 1.00 36.70 96 ARG A O 1
ATOM 739 N N . PRO A 1 104 ? 73.448 53.996 77.176 1.00 47.47 97 PRO A N 1
ATOM 740 C CA . PRO A 1 104 ? 74.151 52.706 77.338 1.00 38.79 97 PRO A CA 1
ATOM 741 C C . PRO A 1 104 ? 73.609 51.815 78.447 1.00 31.65 97 PRO A C 1
ATOM 742 O O . PRO A 1 104 ? 73.681 50.587 78.318 1.00 31.55 97 PRO A O 1
ATOM 746 N N . LYS A 1 105 ? 73.093 52.373 79.544 1.00 32.59 98 LYS A N 1
ATOM 747 C CA . LYS A 1 105 ? 72.555 51.502 80.584 1.00 39.86 98 LYS A CA 1
ATOM 748 C C . LYS A 1 105 ? 71.319 50.757 80.100 1.00 36.27 98 LYS A C 1
ATOM 749 O O . LYS A 1 105 ? 71.088 49.612 80.508 1.00 35.85 98 LYS A O 1
ATOM 755 N N . LEU A 1 106 ? 70.524 51.381 79.227 1.00 32.50 99 LEU A N 1
ATOM 756 C CA . LEU A 1 106 ? 69.384 50.686 78.639 1.00 35.15 99 LEU A CA 1
ATOM 757 C C . LEU A 1 106 ? 69.840 49.630 77.644 1.00 35.68 99 LEU A C 1
ATOM 758 O O . LEU A 1 106 ? 69.245 48.547 77.556 1.00 34.74 99 LEU A O 1
ATOM 763 N N . ILE A 1 107 ? 70.886 49.930 76.872 1.00 27.22 100 ILE A N 1
ATOM 764 C CA . ILE A 1 107 ? 71.433 48.917 75.978 1.00 28.31 100 ILE A CA 1
ATOM 765 C C . ILE A 1 107 ? 71.910 47.717 76.782 1.00 28.34 100 ILE A C 1
ATOM 766 O O . ILE A 1 107 ? 71.694 46.564 76.394 1.00 27.73 100 ILE A O 1
ATOM 771 N N . ALA A 1 108 ? 72.572 47.968 77.915 1.00 27.75 101 ALA A N 1
ATOM 772 C CA . ALA A 1 108 ? 73.086 46.869 78.725 1.00 27.56 101 ALA A CA 1
ATOM 773 C C . ALA A 1 108 ? 71.959 45.965 79.218 1.00 25.58 101 ALA A C 1
ATOM 774 O O . ALA A 1 108 ? 72.087 44.739 79.186 1.00 27.03 101 ALA A O 1
ATOM 776 N N . GLY A 1 109 ? 70.845 46.548 79.673 1.00 29.33 102 GLY A N 1
ATOM 777 C CA . GLY A 1 109 ? 69.724 45.729 80.124 1.00 28.71 102 GLY A CA 1
ATOM 778 C C . GLY A 1 109 ? 69.133 44.853 79.029 1.00 27.01 102 GLY A C 1
ATOM 779 O O . GLY A 1 109 ? 68.785 43.691 79.267 1.00 23.21 102 GLY A O 1
ATOM 780 N N . VAL A 1 110 ? 68.994 45.391 77.817 1.00 22.25 103 VAL A N 1
ATOM 781 C CA . VAL A 1 110 ? 68.441 44.573 76.734 1.00 20.04 103 VAL A CA 1
ATOM 782 C C . VAL A 1 110 ? 69.436 43.490 76.311 1.00 22.87 103 VAL A C 1
ATOM 783 O O . VAL A 1 110 ? 69.040 42.381 75.937 1.00 22.91 103 VAL A O 1
ATOM 787 N N . ILE A 1 111 ? 70.738 43.780 76.372 1.00 22.63 104 ILE A N 1
ATOM 788 C CA . ILE A 1 111 ? 71.726 42.746 76.067 1.00 21.75 104 ILE A CA 1
ATOM 789 C C . ILE A 1 111 ? 71.672 41.629 77.108 1.00 18.10 104 ILE A C 1
ATOM 790 O O . ILE A 1 111 ? 71.737 40.441 76.764 1.00 21.78 104 ILE A O 1
ATOM 795 N N . ALA A 1 112 ? 71.517 41.987 78.388 1.00 21.44 105 ALA A N 1
ATOM 796 C CA . ALA A 1 112 ? 71.353 40.970 79.429 1.00 21.71 105 ALA A CA 1
ATOM 797 C C . ALA A 1 112 ? 70.116 40.110 79.178 1.00 24.33 105 ALA A C 1
ATOM 798 O O . ALA A 1 112 ? 70.172 38.883 79.303 1.00 21.92 105 ALA A O 1
ATOM 800 N N . ALA A 1 113 ? 68.984 40.738 78.825 1.00 23.04 106 ALA A N 1
ATOM 801 C CA . ALA A 1 113 ? 67.791 39.965 78.480 1.00 20.95 106 ALA A CA 1
ATOM 802 C C . ALA A 1 113 ? 68.051 39.032 77.304 1.00 19.31 106 ALA A C 1
ATOM 803 O O . ALA A 1 113 ? 67.555 37.897 77.273 1.00 19.83 106 ALA A O 1
ATOM 805 N N . ASP A 1 114 ? 68.807 39.507 76.307 1.00 18.21 107 ASP A N 1
ATOM 806 C CA . ASP A 1 114 ? 69.071 38.698 75.125 1.00 17.37 107 ASP A CA 1
ATOM 807 C C . ASP A 1 114 ? 69.962 37.502 75.446 1.00 17.54 107 ASP A C 1
ATOM 808 O O . ASP A 1 114 ? 69.727 36.392 74.942 1.00 19.73 107 ASP A O 1
ATOM 813 N N . ILE A 1 115 ? 71.006 37.706 76.253 1.00 19.28 108 ILE A N 1
ATOM 814 C CA . ILE A 1 115 ? 71.837 36.572 76.664 1.00 17.67 108 ILE A CA 1
ATOM 815 C C . ILE A 1 115 ? 71.006 35.568 77.458 1.00 21.63 108 ILE A C 1
ATOM 816 O O . ILE A 1 115 ? 71.113 34.350 77.258 1.00 19.75 108 ILE A O 1
ATOM 821 N N . PHE A 1 116 ? 70.139 36.065 78.347 1.00 20.34 109 PHE A N 1
ATOM 822 C CA . PHE A 1 116 ? 69.227 35.186 79.082 1.00 17.76 109 PHE A CA 1
ATOM 823 C C . PHE A 1 116 ? 68.316 34.415 78.128 1.00 20.52 109 PHE A C 1
ATOM 824 O O . PHE A 1 116 ? 68.084 33.214 78.310 1.00 19.92 109 PHE A O 1
ATOM 832 N N . MET A 1 117 ? 67.794 35.089 77.098 1.00 18.06 110 MET A N 1
ATOM 833 C CA . MET A 1 117 ? 66.957 34.415 76.100 1.00 17.70 110 MET A CA 1
ATOM 834 C C . MET A 1 117 ? 67.703 33.274 75.412 1.00 20.60 110 MET A C 1
ATOM 835 O O . MET A 1 117 ? 67.161 32.178 75.234 1.00 20.30 110 MET A O 1
ATOM 840 N N . ILE A 1 118 ? 68.933 33.531 74.961 1.00 20.23 111 ILE A N 1
ATOM 841 C CA . ILE A 1 118 ? 69.686 32.491 74.254 1.00 17.04 111 ILE A CA 1
ATOM 842 C C . ILE A 1 118 ? 70.035 31.343 75.201 1.00 19.48 111 ILE A C 1
ATOM 843 O O . ILE A 1 118 ? 69.933 30.166 74.836 1.00 19.20 111 ILE A O 1
ATOM 848 N N . LEU A 1 119 ? 70.462 31.658 76.427 1.00 17.61 112 LEU A N 1
ATOM 849 C CA . LEU A 1 119 ? 70.907 30.597 77.328 1.00 19.25 112 LEU A CA 1
ATOM 850 C C . LEU A 1 119 ? 69.734 29.734 77.795 1.00 22.32 112 LEU A C 1
ATOM 851 O O . LEU A 1 119 ? 69.876 28.518 77.951 1.00 21.67 112 LEU A O 1
ATOM 856 N N . THR A 1 120 ? 68.573 30.337 78.048 1.00 20.34 113 THR A N 1
ATOM 857 C CA . THR A 1 120 ? 67.420 29.502 78.379 1.00 21.78 113 THR A CA 1
ATOM 858 C C . THR A 1 120 ? 66.961 28.696 77.166 1.00 22.48 113 THR A C 1
ATOM 859 O O . THR A 1 120 ? 66.450 27.577 77.320 1.00 21.19 113 THR A O 1
ATOM 863 N N . GLY A 1 121 ? 67.159 29.226 75.957 1.00 20.87 114 GLY A N 1
ATOM 864 C CA . GLY A 1 121 ? 66.881 28.430 74.769 1.00 20.55 114 GLY A CA 1
ATOM 865 C C . GLY A 1 121 ? 67.830 27.251 74.639 1.00 20.48 114 GLY A C 1
ATOM 866 O O . GLY A 1 121 ? 67.439 26.165 74.204 1.00 23.29 114 GLY A O 1
ATOM 867 N N . LEU A 1 122 ? 69.090 27.438 75.032 1.00 20.51 115 LEU A N 1
ATOM 868 C CA . LEU A 1 122 ? 70.010 26.306 75.035 1.00 19.62 115 LEU A CA 1
ATOM 869 C C . LEU A 1 122 ? 69.552 25.237 76.025 1.00 23.27 115 LEU A C 1
ATOM 870 O O . LEU A 1 122 ? 69.547 24.040 75.704 1.00 23.12 115 LEU A O 1
ATOM 875 N N . VAL A 1 123 ? 69.126 25.643 77.226 1.00 21.88 116 VAL A N 1
ATOM 876 C CA . VAL A 1 123 ? 68.626 24.645 78.174 1.00 23.11 116 VAL A CA 1
ATOM 877 C C . VAL A 1 123 ? 67.395 23.948 77.609 1.00 21.26 116 VAL A C 1
ATOM 878 O O . VAL A 1 123 ? 67.241 22.728 77.745 1.00 25.04 116 VAL A O 1
ATOM 882 N N . ALA A 1 124 ? 66.501 24.704 76.959 1.00 19.40 117 ALA A N 1
ATOM 883 C CA . ALA A 1 124 ? 65.327 24.082 76.346 1.00 21.16 117 ALA A CA 1
ATOM 884 C C . ALA A 1 124 ? 65.733 23.028 75.322 1.00 26.18 117 ALA A C 1
ATOM 885 O O . ALA A 1 124 ? 65.147 21.943 75.267 1.00 25.51 117 ALA A O 1
ATOM 887 N N . THR A 1 125 ? 66.733 23.343 74.498 1.00 22.29 118 THR A N 1
ATOM 888 C CA . THR A 1 125 ? 67.194 22.426 73.464 1.00 25.06 118 THR A CA 1
ATOM 889 C C . THR A 1 125 ? 67.828 21.179 74.071 1.00 27.83 118 THR A C 1
ATOM 890 O O . THR A 1 125 ? 67.647 20.069 73.561 1.00 31.50 118 THR A O 1
ATOM 894 N N . LEU A 1 126 ? 68.573 21.336 75.162 1.00 22.11 119 LEU A N 1
ATOM 895 C CA . LEU A 1 126 ? 69.213 20.179 75.780 1.00 24.72 119 LEU A CA 1
ATOM 896 C C . LEU A 1 126 ? 68.249 19.328 76.596 1.00 32.87 119 LEU A C 1
ATOM 897 O O . LEU A 1 126 ? 68.547 18.156 76.856 1.00 31.86 119 LEU A O 1
ATOM 902 N N . GLU A 1 127 ? 67.099 19.864 76.983 1.00 30.86 120 GLU A N 1
ATOM 903 C CA . GLU A 1 127 ? 66.213 19.141 77.885 1.00 32.16 120 GLU A CA 1
ATOM 904 C C . GLU A 1 127 ? 65.285 18.203 77.117 1.00 36.27 120 GLU A C 1
ATOM 905 O O . GLU A 1 127 ? 65.196 18.229 75.890 1.00 33.39 120 GLU A O 1
ATOM 911 N N . ALA A 1 128 ? 64.585 17.366 77.869 1.00 43.51 121 ALA A N 1
ATOM 912 C CA . ALA A 1 128 ? 63.563 16.485 77.336 1.00 45.79 121 ALA A CA 1
ATOM 913 C C . ALA A 1 128 ? 62.173 17.043 77.634 1.00 37.01 121 ALA A C 1
ATOM 914 O O . ALA A 1 128 ? 61.994 17.795 78.597 1.00 34.62 121 ALA A O 1
ATOM 916 N N . PRO A 1 129 ? 61.153 16.711 76.838 1.00 36.41 122 PRO A N 1
ATOM 917 C CA . PRO A 1 129 ? 59.808 17.174 77.164 1.00 38.31 122 PRO A CA 1
ATOM 918 C C . PRO A 1 129 ? 59.324 16.520 78.445 1.00 36.76 122 PRO A C 1
ATOM 919 O O . PRO A 1 129 ? 59.737 15.396 78.776 1.00 40.95 122 PRO A O 1
ATOM 923 N N . PRO A 1 130 ? 58.454 17.192 79.209 1.00 43.58 123 PRO A N 1
ATOM 924 C CA . PRO A 1 130 ? 57.896 18.524 78.958 1.00 37.33 123 PRO A CA 1
ATOM 925 C C . PRO A 1 130 ? 58.770 19.650 79.494 1.00 28.61 123 PRO A C 1
ATOM 926 O O . PRO A 1 130 ? 58.440 20.821 79.315 1.00 30.18 123 PRO A O 1
ATOM 930 N N . THR A 1 131 ? 59.855 19.286 80.181 1.00 27.40 124 THR A N 1
ATOM 931 C CA . THR A 1 131 ? 60.718 20.296 80.789 1.00 29.34 124 THR A CA 1
ATOM 932 C C . THR A 1 131 ? 61.262 21.252 79.741 1.00 30.73 124 THR A C 1
ATOM 933 O O . THR A 1 131 ? 61.389 22.457 79.993 1.00 28.83 124 THR A O 1
ATOM 937 N N . SER A 1 132 ? 61.559 20.738 78.547 1.00 30.37 125 SER A N 1
ATOM 938 C CA . SER A 1 132 ? 62.069 21.592 77.482 1.00 27.34 125 SER A CA 1
ATOM 939 C C . SER A 1 132 ? 61.094 22.714 77.168 1.00 29.59 125 SER A C 1
ATOM 940 O O . SER A 1 132 ? 61.504 23.840 76.870 1.00 28.57 125 SER A O 1
ATOM 943 N N . TYR A 1 133 ? 59.794 22.417 77.207 1.00 25.67 126 TYR A N 1
ATOM 944 C CA . TYR A 1 133 ? 58.796 23.427 76.874 1.00 25.95 126 TYR A CA 1
ATOM 945 C C . TYR A 1 133 ? 58.739 24.525 77.926 1.00 23.58 126 TYR A C 1
ATOM 946 O O . TYR A 1 133 ? 58.427 25.670 77.595 1.00 24.79 126 TYR A O 1
ATOM 955 N N . LEU A 1 134 ? 58.990 24.180 79.193 1.00 26.98 127 LEU A N 1
ATOM 956 C CA . LEU A 1 134 ? 59.076 25.186 80.249 1.00 28.73 127 LEU A CA 1
ATOM 957 C C . LEU A 1 134 ? 60.137 26.228 79.924 1.00 26.99 127 LEU A C 1
ATOM 958 O O . LEU A 1 134 ? 59.888 27.436 79.997 1.00 23.86 127 LEU A O 1
ATOM 963 N N . TRP A 1 135 ? 61.338 25.774 79.565 1.00 24.26 128 TRP A N 1
ATOM 964 C CA . TRP A 1 135 ? 62.406 26.719 79.251 1.00 22.18 128 TRP A CA 1
ATOM 965 C C . TRP A 1 135 ? 62.120 27.486 77.967 1.00 21.08 128 TRP A C 1
ATOM 966 O O . TRP A 1 135 ? 62.518 28.650 77.841 1.00 22.84 128 TRP A O 1
ATOM 977 N N . TYR A 1 136 ? 61.455 26.849 76.998 1.00 20.91 129 TYR A N 1
ATOM 978 C CA . TYR A 1 136 ? 61.051 27.563 75.791 1.00 20.47 129 TYR A CA 1
ATOM 979 C C . TYR A 1 136 ? 60.172 28.752 76.147 1.00 21.75 129 TYR A C 1
ATOM 980 O O . TYR A 1 136 ? 60.372 29.867 75.655 1.00 24.33 129 TYR A O 1
ATOM 989 N N . ILE A 1 137 ? 59.182 28.522 77.007 1.00 23.05 130 ILE A N 1
ATOM 990 C CA . ILE A 1 137 ? 58.257 29.590 77.383 1.00 19.85 130 ILE A CA 1
ATOM 991 C C . ILE A 1 137 ? 58.990 30.704 78.118 1.00 20.25 130 ILE A C 1
ATOM 992 O O . ILE A 1 137 ? 58.729 31.895 77.890 1.00 22.19 130 ILE A O 1
ATOM 997 N N . ILE A 1 138 ? 59.899 30.335 79.025 1.00 21.39 131 ILE A N 1
ATOM 998 C CA . ILE A 1 138 ? 60.705 31.327 79.742 1.00 19.11 131 ILE A CA 1
ATOM 999 C C . ILE A 1 138 ? 61.538 32.151 78.759 1.00 22.61 131 ILE A C 1
ATOM 1000 O O . ILE A 1 138 ? 61.620 33.381 78.862 1.00 20.90 131 ILE A O 1
ATOM 1005 N N . SER A 1 139 ? 62.183 31.482 77.801 1.00 21.65 132 SER A N 1
ATOM 1006 C CA . SER A 1 139 ? 62.955 32.193 76.784 1.00 20.35 132 SER A CA 1
ATOM 1007 C C . SER A 1 139 ? 62.068 33.110 75.941 1.00 22.72 132 SER A C 1
ATOM 1008 O O . SER A 1 139 ? 62.471 34.225 75.586 1.00 21.54 132 SER A O 1
ATOM 1011 N N . CYS A 1 140 ? 60.874 32.643 75.567 1.00 19.54 133 CYS A N 1
ATOM 1012 C CA . CYS A 1 140 ? 59.918 33.499 74.850 1.00 20.48 133 CYS A CA 1
ATOM 1013 C C . CYS A 1 140 ? 59.556 34.750 75.641 1.00 23.44 133 CYS A C 1
ATOM 1014 O O . CYS A 1 140 ? 59.367 35.830 75.061 1.00 22.85 133 CYS A O 1
ATOM 1017 N N . GLY A 1 141 ? 59.417 34.610 76.959 1.00 23.36 134 GLY A N 1
ATOM 1018 C CA . GLY A 1 141 ? 59.138 35.767 77.796 1.00 22.53 134 GLY A CA 1
ATOM 1019 C C . GLY A 1 141 ? 60.237 36.809 77.705 1.00 24.25 134 GLY A C 1
ATOM 1020 O O . GLY A 1 141 ? 59.973 38.009 77.567 1.00 22.25 134 GLY A O 1
ATOM 1021 N N . ALA A 1 142 ? 61.496 36.362 77.765 1.00 21.91 135 ALA A N 1
ATOM 1022 C CA . ALA A 1 142 ? 62.599 37.291 77.554 1.00 22.12 135 ALA A CA 1
ATOM 1023 C C . ALA A 1 142 ? 62.530 37.926 76.162 1.00 21.77 135 ALA A C 1
ATOM 1024 O O . ALA A 1 142 ? 62.781 39.123 76.009 1.00 21.79 135 ALA A O 1
ATOM 1026 N N . PHE A 1 143 ? 62.182 37.141 75.140 1.00 20.82 136 PHE A N 1
ATOM 1027 C CA . PHE A 1 143 ? 62.079 37.671 73.773 1.00 20.57 136 PHE A CA 1
ATOM 1028 C C . PHE A 1 143 ? 61.022 38.772 73.678 1.00 22.63 136 PHE A C 1
ATOM 1029 O O . PHE A 1 143 ? 61.243 39.821 73.057 1.00 21.60 136 PHE A O 1
ATOM 1037 N N . ILE A 1 144 ? 59.851 38.543 74.274 1.00 19.51 137 ILE A N 1
ATOM 1038 C CA . ILE A 1 144 ? 58.791 39.549 74.239 1.00 20.68 137 ILE A CA 1
ATOM 1039 C C . ILE A 1 144 ? 59.246 40.831 74.930 1.00 21.40 137 ILE A C 1
ATOM 1040 O O . ILE A 1 144 ? 58.927 41.942 74.483 1.00 22.89 137 ILE A O 1
ATOM 1045 N N . ALA A 1 145 ? 60.040 40.706 76.002 1.00 23.22 138 ALA A N 1
ATOM 1046 C CA . ALA A 1 145 ? 60.568 41.896 76.665 1.00 27.27 138 ALA A CA 1
ATOM 1047 C C . ALA A 1 145 ? 61.509 42.668 75.747 1.00 21.58 138 ALA A C 1
ATOM 1048 O O . ALA A 1 145 ? 61.494 43.906 75.727 1.00 23.22 138 ALA A O 1
ATOM 1050 N N . ILE A 1 146 ? 62.353 41.953 75.001 1.00 20.90 139 ILE A N 1
ATOM 1051 C CA . ILE A 1 146 ? 63.257 42.602 74.051 1.00 20.05 139 ILE A CA 1
ATOM 1052 C C . ILE A 1 146 ? 62.462 43.305 72.954 1.00 18.34 139 ILE A C 1
ATOM 1053 O O . ILE A 1 146 ? 62.737 44.459 72.600 1.00 20.59 139 ILE A O 1
ATOM 1058 N N . LEU A 1 147 ? 61.469 42.612 72.395 1.00 19.30 140 LEU A N 1
ATOM 1059 C CA . LEU A 1 147 ? 60.637 43.216 71.357 1.00 20.08 140 LEU A CA 1
ATOM 1060 C C . LEU A 1 147 ? 59.954 44.480 71.863 1.00 20.28 140 LEU A C 1
ATOM 1061 O O . LEU A 1 147 ? 59.909 45.505 71.164 1.00 22.33 140 LEU A O 1
ATOM 1066 N N . ALA A 1 148 ? 59.410 44.429 73.082 1.00 22.81 141 ALA A N 1
ATOM 1067 C CA . ALA A 1 148 ? 58.757 45.604 73.652 1.00 24.77 141 ALA A CA 1
ATOM 1068 C C . ALA A 1 148 ? 59.743 46.755 73.805 1.00 28.91 141 ALA A C 1
ATOM 1069 O O . ALA A 1 148 ? 59.405 47.917 73.545 1.00 23.99 141 ALA A O 1
ATOM 1071 N N . SER A 1 149 ? 60.961 46.452 74.254 1.00 24.00 142 SER A N 1
ATOM 1072 C CA . SER A 1 149 ? 61.987 47.484 74.354 1.00 28.23 142 SER A CA 1
ATOM 1073 C C . SER A 1 149 ? 62.271 48.104 72.986 1.00 23.99 142 SER A C 1
ATOM 1074 O O . SER A 1 149 ? 62.330 49.332 72.853 1.00 26.36 142 SER A O 1
ATOM 1077 N N . LEU A 1 150 ? 62.420 47.267 71.953 1.00 19.88 143 LEU A N 1
ATOM 1078 C CA . LEU A 1 150 ? 62.686 47.784 70.606 1.00 23.70 143 LEU A CA 1
ATOM 1079 C C . LEU A 1 150 ? 61.568 48.692 70.126 1.00 27.51 143 LEU A C 1
ATOM 1080 O O . LEU A 1 150 ? 61.824 49.723 69.490 1.00 22.99 143 LEU A O 1
ATOM 1085 N N . LEU A 1 151 ? 60.319 48.307 70.389 1.00 23.99 144 LEU A N 1
ATOM 1086 C CA . LEU A 1 151 ? 59.168 49.076 69.938 1.00 26.68 144 LEU A CA 1
ATOM 1087 C C . LEU A 1 151 ? 58.882 50.295 70.798 1.00 26.91 144 LEU A C 1
ATOM 1088 O O . LEU A 1 151 ? 58.099 51.162 70.377 1.00 27.94 144 LEU A O 1
ATOM 1093 N N . THR A 1 152 ? 59.497 50.407 71.974 1.00 24.34 145 THR A N 1
ATOM 1094 C CA . THR A 1 152 ? 59.197 51.545 72.837 1.00 29.00 145 THR A CA 1
ATOM 1095 C C . THR A 1 152 ? 60.419 52.432 73.056 1.00 28.91 145 THR A C 1
ATOM 1096 O O . THR A 1 152 ? 60.554 53.454 72.375 1.00 29.97 145 THR A O 1
ATOM 1100 N N . GLU A 1 153 ? 61.337 52.074 73.964 1.00 28.16 146 GLU A N 1
ATOM 1101 C CA . GLU A 1 153 ? 62.407 53.024 74.277 1.00 28.79 146 GLU A CA 1
ATOM 1102 C C . GLU A 1 153 ? 63.410 53.187 73.134 1.00 29.71 146 GLU A C 1
ATOM 1103 O O . GLU A 1 153 ? 63.898 54.298 72.916 1.00 29.21 146 GLU A O 1
ATOM 1109 N N . PHE A 1 154 ? 63.755 52.112 72.403 1.00 24.29 147 PHE A N 1
ATOM 1110 C CA . PHE A 1 154 ? 64.621 52.303 71.234 1.00 24.67 147 PHE A CA 1
ATOM 1111 C C . PHE A 1 154 ? 63.952 53.252 70.247 1.00 24.14 147 PHE A C 1
ATOM 1112 O O . PHE A 1 154 ? 64.591 54.148 69.683 1.00 24.01 147 PHE A O 1
ATOM 1120 N N . THR A 1 155 ? 62.661 53.042 70.016 1.00 21.71 148 THR A N 1
ATOM 1121 C CA . THR A 1 155 ? 61.937 53.787 68.988 1.00 21.12 148 THR A CA 1
ATOM 1122 C C . THR A 1 155 ? 61.755 55.246 69.390 1.00 26.76 148 THR A C 1
ATOM 1123 O O . THR A 1 155 ? 61.877 56.148 68.550 1.00 26.28 148 THR A O 1
ATOM 1127 N N . ALA A 1 156 ? 61.479 55.499 70.673 1.00 26.33 149 ALA A N 1
ATOM 1128 C CA . ALA A 1 156 ? 61.354 56.873 71.159 1.00 28.23 149 ALA A CA 1
ATOM 1129 C C . ALA A 1 156 ? 62.687 57.605 71.097 1.00 29.91 149 ALA A C 1
ATOM 1130 O O . ALA A 1 156 ? 62.731 58.817 70.835 1.00 29.34 149 ALA A O 1
ATOM 1132 N N . SER A 1 157 ? 63.786 56.895 71.355 1.00 28.05 150 SER A N 1
ATOM 1133 C CA . SER A 1 157 ? 65.089 57.541 71.276 1.00 30.36 150 SER A CA 1
ATOM 1134 C C . SER A 1 157 ? 65.446 57.866 69.831 1.00 28.01 150 SER A C 1
ATOM 1135 O O . SER A 1 157 ? 65.968 58.950 69.544 1.00 31.04 150 SER A O 1
ATOM 1138 N N . ALA A 1 158 ? 65.168 56.939 68.909 1.00 24.95 151 ALA A N 1
ATOM 1139 C CA . ALA A 1 158 ? 65.479 57.181 67.508 1.00 26.59 151 ALA A CA 1
ATOM 1140 C C . ALA A 1 158 ? 64.668 58.339 66.954 1.00 28.37 151 ALA A C 1
ATOM 1141 O O . ALA A 1 158 ? 65.164 59.092 66.110 1.00 26.91 151 ALA A O 1
ATOM 1143 N N . ALA A 1 159 ? 63.429 58.512 67.430 1.00 23.32 152 ALA A N 1
ATOM 1144 C CA . ALA A 1 159 ? 62.568 59.566 66.902 1.00 29.30 152 ALA A CA 1
ATOM 1145 C C . ALA A 1 159 ? 63.076 60.958 67.239 1.00 29.90 152 ALA A C 1
ATOM 1146 O O . ALA A 1 159 ? 62.621 61.929 66.626 1.00 30.85 152 ALA A O 1
ATOM 1148 N N . ARG A 1 160 ? 64.012 61.076 68.179 1.00 30.51 153 ARG A N 1
ATOM 1149 C CA . ARG A 1 160 ? 64.640 62.351 68.492 1.00 36.30 153 ARG A CA 1
ATOM 1150 C C . ARG A 1 160 ? 65.797 62.691 67.561 1.00 25.68 153 ARG A C 1
ATOM 1151 O O . ARG A 1 160 ? 66.286 63.822 67.601 1.00 30.86 153 ARG A O 1
ATOM 1159 N N . ARG A 1 161 ? 66.251 61.748 66.741 1.00 25.84 154 ARG A N 1
ATOM 1160 C CA . ARG A 1 161 ? 67.391 61.999 65.872 1.00 27.14 154 ARG A CA 1
ATOM 1161 C C . ARG A 1 161 ? 66.897 62.577 64.546 1.00 31.43 154 ARG A C 1
ATOM 1162 O O . ARG A 1 161 ? 65.696 62.783 64.344 1.00 26.76 154 ARG A O 1
ATOM 1170 N N . ASN A 1 162 ? 67.820 62.847 63.622 1.00 26.17 155 ASN A N 1
ATOM 1171 C CA . ASN A 1 162 ? 67.369 63.464 62.381 1.00 27.25 155 ASN A CA 1
ATOM 1172 C C . ASN A 1 162 ? 66.630 62.432 61.525 1.00 26.55 155 ASN A C 1
ATOM 1173 O O . ASN A 1 162 ? 66.634 61.230 61.806 1.00 25.28 155 ASN A O 1
ATOM 1178 N N . VAL A 1 163 ? 65.961 62.926 60.479 1.00 28.29 156 VAL A N 1
ATOM 1179 C CA . VAL A 1 163 ? 65.015 62.087 59.740 1.00 27.27 156 VAL A CA 1
ATOM 1180 C C . VAL A 1 163 ? 65.708 60.884 59.113 1.00 26.22 156 VAL A C 1
ATOM 1181 O O . VAL A 1 163 ? 65.157 59.781 59.092 1.00 25.73 156 VAL A O 1
ATOM 1185 N N . ARG A 1 164 ? 66.916 61.070 58.583 1.00 26.62 157 ARG A N 1
ATOM 1186 C CA . ARG A 1 164 ? 67.571 59.969 57.875 1.00 26.41 157 ARG A CA 1
ATOM 1187 C C . ARG A 1 164 ? 68.079 58.901 58.837 1.00 25.84 157 ARG A C 1
ATOM 1188 O O . ARG A 1 164 ? 68.014 57.700 58.540 1.00 23.41 157 ARG A O 1
ATOM 1196 N N . VAL A 1 165 ? 68.584 59.312 59.995 1.00 24.14 158 VAL A N 1
ATOM 1197 C CA . VAL A 1 165 ? 69.011 58.334 60.992 1.00 22.89 158 VAL A CA 1
ATOM 1198 C C . VAL A 1 165 ? 67.807 57.581 61.550 1.00 22.68 158 VAL A C 1
ATOM 1199 O O . VAL A 1 165 ? 67.843 56.355 61.716 1.00 23.04 158 VAL A O 1
ATOM 1203 N N . ASN A 1 166 ? 66.726 58.297 61.851 1.00 23.53 159 ASN A N 1
ATOM 1204 C CA . ASN A 1 166 ? 65.525 57.630 62.354 1.00 22.17 159 ASN A CA 1
ATOM 1205 C C . ASN A 1 166 ? 64.959 56.662 61.320 1.00 22.50 159 ASN A C 1
ATOM 1206 O O . ASN A 1 166 ? 64.535 55.556 61.664 1.00 22.73 159 ASN A O 1
ATOM 1211 N N . ASN A 1 167 ? 64.948 57.058 60.044 1.00 24.27 160 ASN A N 1
ATOM 1212 C CA . ASN A 1 167 ? 64.432 56.168 59.003 1.00 24.72 160 ASN A CA 1
ATOM 1213 C C . ASN A 1 167 ? 65.272 54.900 58.878 1.00 26.18 160 ASN A C 1
ATOM 1214 O O . ASN A 1 167 ? 64.729 53.801 58.687 1.00 22.14 160 ASN A O 1
ATOM 1219 N N . LEU A 1 168 ? 66.599 55.029 58.981 1.00 23.19 161 LEU A N 1
ATOM 1220 C CA . LEU A 1 168 ? 67.468 53.854 58.943 1.00 20.88 161 LEU A CA 1
ATOM 1221 C C . LEU A 1 168 ? 67.225 52.946 60.144 1.00 22.73 161 LEU A C 1
ATOM 1222 O O . LEU A 1 168 ? 67.177 51.716 60.000 1.00 21.66 161 LEU A O 1
ATOM 1227 N N . PHE A 1 169 ? 67.107 53.528 61.343 1.00 22.86 162 PHE A N 1
ATOM 1228 C CA . PHE A 1 169 ? 66.773 52.733 62.520 1.00 21.76 162 PHE A CA 1
ATOM 1229 C C . PHE A 1 169 ? 65.477 51.939 62.309 1.00 20.09 162 PHE A C 1
ATOM 1230 O O . PHE A 1 169 ? 65.412 50.741 62.619 1.00 21.26 162 PHE A O 1
ATOM 1238 N N . LEU A 1 170 ? 64.426 52.604 61.817 1.00 22.01 163 LEU A N 1
ATOM 1239 C CA . LEU A 1 170 ? 63.128 51.933 61.698 1.00 18.93 163 LEU A CA 1
ATOM 1240 C C . LEU A 1 170 ? 63.190 50.793 60.690 1.00 21.97 163 LEU A C 1
ATOM 1241 O O . LEU A 1 170 ? 62.636 49.714 60.925 1.00 22.62 163 LEU A O 1
ATOM 1246 N N . LYS A 1 171 ? 63.881 51.010 59.568 1.00 20.53 164 LYS A N 1
ATOM 1247 C CA . LYS A 1 171 ? 64.059 49.946 58.578 1.00 22.07 164 LYS A CA 1
ATOM 1248 C C . LYS A 1 171 ? 64.744 48.725 59.184 1.00 24.63 164 LYS A C 1
ATOM 1249 O O . LYS A 1 171 ? 64.307 47.583 58.980 1.00 22.29 164 LYS A O 1
ATOM 1255 N N . LEU A 1 172 ? 65.844 48.946 59.913 1.00 20.19 165 LEU A N 1
ATOM 1256 C CA . LEU A 1 172 ? 66.580 47.847 60.526 1.00 17.85 165 LEU A CA 1
ATOM 1257 C C . LEU A 1 172 ? 65.821 47.255 61.710 1.00 18.20 165 LEU A C 1
ATOM 1258 O O . LEU A 1 172 ? 65.884 46.042 61.950 1.00 17.73 165 LEU A O 1
ATOM 1263 N N . ARG A 1 173 ? 65.128 48.094 62.478 1.00 16.47 166 ARG A N 1
ATOM 1264 C CA . ARG A 1 173 ? 64.288 47.580 63.562 1.00 19.87 166 ARG A CA 1
ATOM 1265 C C . ARG A 1 173 ? 63.252 46.603 63.021 1.00 22.00 166 ARG A C 1
ATOM 1266 O O . ARG A 1 173 ? 63.075 45.490 63.545 1.00 20.30 166 ARG A O 1
ATOM 1274 N N . ASN A 1 174 ? 62.555 47.008 61.967 1.00 19.27 167 ASN A N 1
ATOM 1275 C CA . ASN A 1 174 ? 61.477 46.181 61.433 1.00 21.28 167 ASN A CA 1
ATOM 1276 C C . ASN A 1 174 ? 62.027 44.903 60.815 1.00 24.07 167 ASN A C 1
ATOM 1277 O O . ASN A 1 174 ? 61.480 43.810 61.021 1.00 21.45 167 ASN A O 1
ATOM 1282 N N . TYR A 1 175 ? 63.120 45.030 60.066 1.00 19.65 168 TYR A N 1
ATOM 1283 C CA . TYR A 1 175 ? 63.793 43.872 59.493 1.00 18.51 168 TYR A CA 1
ATOM 1284 C C . TYR A 1 175 ? 64.227 42.896 60.577 1.00 20.65 168 TYR A C 1
ATOM 1285 O O . TYR A 1 175 ? 64.022 41.684 60.453 1.00 20.54 168 TYR A O 1
ATOM 1294 N N . LEU A 1 176 ? 64.860 43.405 61.640 1.00 19.39 169 LEU A N 1
ATOM 1295 C CA . LEU A 1 176 ? 65.313 42.527 62.716 1.00 22.80 169 LEU A CA 1
ATOM 1296 C C . LEU A 1 176 ? 64.139 41.808 63.365 1.00 23.79 169 LEU A C 1
ATOM 1297 O O . LEU A 1 176 ? 64.195 40.599 63.602 1.00 20.36 169 LEU A O 1
ATOM 1302 N N . ILE A 1 177 ? 63.061 42.539 63.664 1.00 20.09 170 ILE A N 1
ATOM 1303 C CA . ILE A 1 177 ? 61.937 41.926 64.376 1.00 20.18 170 ILE A CA 1
ATOM 1304 C C . ILE A 1 177 ? 61.357 40.772 63.560 1.00 20.77 170 ILE A C 1
ATOM 1305 O O . ILE A 1 177 ? 61.105 39.676 64.082 1.00 21.50 170 ILE A O 1
ATOM 1310 N N . VAL A 1 178 ? 61.150 40.997 62.262 1.00 19.91 171 VAL A N 1
ATOM 1311 C CA . VAL A 1 178 ? 60.517 39.971 61.434 1.00 19.42 171 VAL A CA 1
ATOM 1312 C C . VAL A 1 178 ? 61.380 38.714 61.381 1.00 23.38 171 VAL A C 1
ATOM 1313 O O . VAL A 1 178 ? 60.884 37.591 61.536 1.00 21.38 171 VAL A O 1
ATOM 1317 N N . LEU A 1 179 ? 62.687 38.880 61.180 1.00 18.80 172 LEU A N 1
ATOM 1318 C CA . LEU A 1 179 ? 63.566 37.717 61.086 1.00 18.72 172 LEU A CA 1
ATOM 1319 C C . LEU A 1 179 ? 63.709 37.010 62.430 1.00 20.03 172 LEU A C 1
ATOM 1320 O O . LEU A 1 179 ? 63.728 35.774 62.485 1.00 19.76 172 LEU A O 1
ATOM 1325 N N . TRP A 1 180 ? 63.834 37.767 63.526 1.00 17.57 173 TRP A N 1
ATOM 1326 C CA . TRP A 1 180 ? 64.062 37.102 64.803 1.00 16.05 173 TRP A CA 1
ATOM 1327 C C . TRP A 1 180 ? 62.841 36.305 65.240 1.00 19.58 173 TRP A C 1
ATOM 1328 O O . TRP A 1 180 ? 62.981 35.269 65.898 1.00 19.47 173 TRP A O 1
ATOM 1339 N N . ILE A 1 181 ? 61.640 36.768 64.887 1.00 17.40 174 ILE A N 1
ATOM 1340 C CA . ILE A 1 181 ? 60.443 36.022 65.273 1.00 17.93 174 ILE A CA 1
ATOM 1341 C C . ILE A 1 181 ? 60.439 34.638 64.624 1.00 18.12 174 ILE A C 1
ATOM 1342 O O . ILE A 1 181 ? 59.853 33.684 65.161 1.00 21.56 174 ILE A O 1
ATOM 1347 N N . CYS A 1 182 ? 61.099 34.502 63.472 1.00 19.62 175 CYS A N 1
ATOM 1348 C CA . CYS A 1 182 ? 61.165 33.217 62.783 1.00 20.19 175 CYS A CA 1
ATOM 1349 C C . CYS A 1 182 ? 61.828 32.136 63.636 1.00 21.72 175 CYS A C 1
ATOM 1350 O O . CYS A 1 182 ? 61.459 30.961 63.537 1.00 20.78 175 CYS A O 1
ATOM 1353 N N . TYR A 1 183 ? 62.805 32.507 64.468 1.00 19.67 176 TYR A N 1
ATOM 1354 C CA . TYR A 1 183 ? 63.571 31.490 65.194 1.00 19.26 176 TYR A CA 1
ATOM 1355 C C . TYR A 1 183 ? 62.736 30.677 66.174 1.00 18.84 176 TYR A C 1
ATOM 1356 O O . TYR A 1 183 ? 62.801 29.437 66.118 1.00 20.41 176 TYR A O 1
ATOM 1365 N N . PRO A 1 184 ? 61.985 31.267 67.111 1.00 19.34 177 PRO A N 1
ATOM 1366 C CA . PRO A 1 184 ? 61.196 30.420 68.026 1.00 20.29 177 PRO A CA 1
ATOM 1367 C C . PRO A 1 184 ? 60.097 29.648 67.324 1.00 20.41 177 PRO A C 1
ATOM 1368 O O . PRO A 1 184 ? 59.619 28.644 67.867 1.00 21.50 177 PRO A O 1
ATOM 1372 N N . ILE A 1 185 ? 59.685 30.084 66.139 1.00 19.48 178 ILE A N 1
ATOM 1373 C CA . ILE A 1 185 ? 58.654 29.357 65.399 1.00 22.83 178 ILE A CA 1
ATOM 1374 C C . ILE A 1 185 ? 59.241 28.109 64.761 1.00 19.90 178 ILE A C 1
ATOM 1375 O O . ILE A 1 185 ? 58.674 27.012 64.846 1.00 20.74 178 ILE A O 1
ATOM 1380 N N . VAL A 1 186 ? 60.411 28.253 64.138 1.00 19.29 179 VAL A N 1
ATOM 1381 C CA . VAL A 1 186 ? 61.113 27.086 63.618 1.00 19.69 179 VAL A CA 1
ATOM 1382 C C . VAL A 1 186 ? 61.405 26.105 64.747 1.00 21.63 179 VAL A C 1
ATOM 1383 O O . VAL A 1 186 ? 61.237 24.892 64.595 1.00 22.47 179 VAL A O 1
ATOM 1387 N N . TRP A 1 187 ? 61.845 26.617 65.901 1.00 23.51 180 TRP A N 1
ATOM 1388 C CA . TRP A 1 187 ? 62.197 25.738 67.017 1.00 23.68 180 TRP A CA 1
ATOM 1389 C C . TRP A 1 187 ? 60.994 24.905 67.442 1.00 27.05 180 TRP A C 1
ATOM 1390 O O . TRP A 1 187 ? 61.090 23.682 67.630 1.00 25.68 180 TRP A O 1
ATOM 1401 N N . LEU A 1 188 ? 59.837 25.553 67.560 1.00 23.40 181 LEU A N 1
ATOM 1402 C CA . LEU A 1 188 ? 58.635 24.859 68.009 1.00 26.42 181 LEU A CA 1
ATOM 1403 C C . LEU A 1 188 ? 58.169 23.830 66.987 1.00 27.38 181 LEU A C 1
ATOM 1404 O O . LEU A 1 188 ? 57.641 22.780 67.365 1.00 26.01 181 LEU A O 1
ATOM 1409 N N . LEU A 1 189 ? 58.378 24.092 65.692 1.00 23.44 182 LEU A N 1
ATOM 1410 C CA . LEU A 1 189 ? 57.935 23.163 64.656 1.00 27.85 182 LEU A CA 1
ATOM 1411 C C . LEU A 1 189 ? 58.919 22.027 64.408 1.00 26.68 182 LEU A C 1
ATOM 1412 O O . LEU A 1 189 ? 58.559 21.041 63.759 1.00 26.22 182 LEU A O 1
ATOM 1417 N N . GLY A 1 190 ? 60.140 22.135 64.903 1.00 27.59 183 GLY A N 1
ATOM 1418 C CA . GLY A 1 190 ? 61.176 21.167 64.624 1.00 28.10 183 GLY A CA 1
ATOM 1419 C C . GLY A 1 190 ? 61.288 20.080 65.674 1.00 27.58 183 GLY A C 1
ATOM 1420 O O . GLY A 1 190 ? 60.382 19.850 66.478 1.00 35.35 183 GLY A O 1
ATOM 1421 N N . ALA A 1 191 ? 62.438 19.407 65.658 1.00 40.39 184 ALA A N 1
ATOM 1422 C CA . ALA A 1 191 ? 62.615 18.190 66.447 1.00 49.64 184 ALA A CA 1
ATOM 1423 C C . ALA A 1 191 ? 62.422 18.424 67.943 1.00 44.85 184 ALA A C 1
ATOM 1424 O O . ALA A 1 191 ? 62.085 17.487 68.676 1.00 41.54 184 ALA A O 1
ATOM 1426 N N . GLU A 1 192 ? 62.625 19.653 68.419 1.00 40.46 185 GLU A N 1
ATOM 1427 C CA . GLU A 1 192 ? 62.566 19.891 69.857 1.00 43.54 185 GLU A CA 1
ATOM 1428 C C . GLU A 1 192 ? 61.141 19.973 70.397 1.00 49.48 185 GLU A C 1
ATOM 1429 O O . GLU A 1 192 ? 60.963 19.974 71.621 1.00 44.85 185 GLU A O 1
ATOM 1435 N N . ALA A 1 193 ? 60.124 20.037 69.534 1.00 36.77 186 ALA A N 1
ATOM 1436 C CA . ALA A 1 193 ? 58.755 20.119 70.031 1.00 45.01 186 ALA A CA 1
ATOM 1437 C C . ALA A 1 193 ? 57.774 19.325 69.170 1.00 44.88 186 ALA A C 1
ATOM 1438 O O . ALA A 1 193 ? 57.556 18.131 69.406 1.00 38.26 186 ALA A O 1
ATOM 1440 N N . PHE A 1 194 ? 57.164 19.967 68.176 1.00 37.97 187 PHE A N 1
ATOM 1441 C CA . PHE A 1 194 ? 56.088 19.299 67.451 1.00 33.33 187 PHE A CA 1
ATOM 1442 C C . PHE A 1 194 ? 56.587 18.298 66.410 1.00 36.25 187 PHE A C 1
ATOM 1443 O O . PHE A 1 194 ? 55.784 17.488 65.930 1.00 40.56 187 PHE A O 1
ATOM 1451 N N . LYS A 1 195 ? 57.876 18.321 66.065 1.00 31.37 188 LYS A N 1
ATOM 1452 C CA . LYS A 1 195 ? 58.458 17.382 65.099 1.00 40.87 188 LYS A CA 1
ATOM 1453 C C . LYS A 1 195 ? 57.757 17.436 63.736 1.00 35.96 188 LYS A C 1
ATOM 1454 O O . LYS A 1 195 ? 57.576 16.415 63.069 1.00 39.64 188 LYS A O 1
ATOM 1460 N N . ILE A 1 196 ? 57.376 18.636 63.311 1.00 29.31 189 ILE A N 1
ATOM 1461 C CA . ILE A 1 196 ? 56.794 18.843 61.981 1.00 26.14 189 ILE A CA 1
ATOM 1462 C C . ILE A 1 196 ? 57.881 19.011 60.921 1.00 26.75 189 ILE A C 1
ATOM 1463 O O . ILE A 1 196 ? 57.787 18.444 59.825 1.00 25.31 189 ILE A O 1
ATOM 1468 N N . ILE A 1 197 ? 58.906 19.796 61.233 1.00 25.79 190 ILE A N 1
ATOM 1469 C CA . ILE A 1 197 ? 60.026 20.029 60.327 1.00 25.33 190 ILE A CA 1
ATOM 1470 C C . ILE A 1 197 ? 61.093 18.974 60.609 1.00 29.93 190 ILE A C 1
ATOM 1471 O O . ILE A 1 197 ? 61.554 18.870 61.764 1.00 29.44 190 ILE A O 1
ATOM 1476 N N . PRO A 1 198 ? 61.524 18.201 59.610 1.00 29.45 191 PRO A N 1
ATOM 1477 C CA . PRO A 1 198 ? 62.604 17.230 59.825 1.00 31.16 191 PRO A CA 1
ATOM 1478 C C . PRO A 1 198 ? 63.907 17.928 60.202 1.00 29.15 191 PRO A C 1
ATOM 1479 O O . PRO A 1 198 ? 64.130 19.095 59.880 1.00 27.46 191 PRO A O 1
ATOM 1483 N N . THR A 1 199 ? 64.780 17.186 60.892 1.00 34.11 192 THR A N 1
ATOM 1484 C CA . THR A 1 199 ? 65.990 17.799 61.436 1.00 37.41 192 THR A CA 1
ATOM 1485 C C . THR A 1 199 ? 66.838 18.433 60.339 1.00 34.46 192 THR A C 1
ATOM 1486 O O . THR A 1 199 ? 67.345 19.546 60.507 1.00 31.36 192 THR A O 1
ATOM 1490 N N . GLY A 1 200 ? 66.990 17.747 59.202 1.00 34.76 193 GLY A N 1
ATOM 1491 C CA . GLY A 1 200 ? 67.820 18.284 58.134 1.00 36.15 193 GLY A CA 1
ATOM 1492 C C . GLY A 1 200 ? 67.253 19.551 57.524 1.00 38.17 193 GLY A C 1
ATOM 1493 O O . GLY A 1 200 ? 67.993 20.497 57.231 1.00 29.33 193 GLY A O 1
ATOM 1494 N N . VAL A 1 201 ? 65.935 19.584 57.315 1.00 27.34 194 VAL A N 1
ATOM 1495 C CA . VAL A 1 201 ? 65.270 20.778 56.800 1.00 26.32 194 VAL A CA 1
ATOM 1496 C C . VAL A 1 201 ? 65.404 21.927 57.784 1.00 22.11 194 VAL A C 1
ATOM 1497 O O . VAL A 1 201 ? 65.568 23.088 57.391 1.00 27.08 194 VAL A O 1
ATOM 1501 N N . GLU A 1 202 ? 65.317 21.627 59.080 1.00 25.64 195 GLU A N 1
ATOM 1502 C CA . GLU A 1 202 ? 65.457 22.664 60.096 1.00 23.02 195 GLU A CA 1
ATOM 1503 C C . GLU A 1 202 ? 66.832 23.327 60.015 1.00 22.81 195 GLU A C 1
ATOM 1504 O O . GLU A 1 202 ? 66.950 24.547 60.172 1.00 23.47 195 GLU A O 1
ATOM 1510 N N . VAL A 1 203 ? 67.877 22.539 59.758 1.00 26.06 196 VAL A N 1
ATOM 1511 C CA . VAL A 1 203 ? 69.228 23.104 59.658 1.00 25.87 196 VAL A CA 1
ATOM 1512 C C . VAL A 1 203 ? 69.318 24.038 58.456 1.00 23.97 196 VAL A C 1
ATOM 1513 O O . VAL A 1 203 ? 69.861 25.145 58.551 1.00 23.06 196 VAL A O 1
ATOM 1517 N N . VAL A 1 204 ? 68.726 23.637 57.328 1.00 25.69 197 VAL A N 1
ATOM 1518 C CA . VAL A 1 204 ? 68.705 24.490 56.142 1.00 26.56 197 VAL A CA 1
ATOM 1519 C C . VAL A 1 204 ? 67.954 25.791 56.414 1.00 26.87 197 VAL A C 1
ATOM 1520 O O . VAL A 1 204 ? 68.385 26.873 55.992 1.00 22.47 197 VAL A O 1
ATOM 1524 N N . ILE A 1 205 ? 66.800 25.708 57.083 1.00 21.84 198 ILE A N 1
ATOM 1525 C CA . ILE A 1 205 ? 66.022 26.914 57.345 1.00 22.20 198 ILE A CA 1
ATOM 1526 C C . ILE A 1 205 ? 66.799 27.875 58.241 1.00 20.52 198 ILE A C 1
ATOM 1527 O O . ILE A 1 205 ? 66.804 29.089 58.008 1.00 22.26 198 ILE A O 1
ATOM 1532 N N . TYR A 1 206 ? 67.441 27.360 59.293 1.00 20.09 199 TYR A N 1
ATOM 1533 C CA . TYR A 1 206 ? 68.191 28.251 60.176 1.00 23.33 199 TYR A CA 1
ATOM 1534 C C . TYR A 1 206 ? 69.318 28.943 59.422 1.00 20.85 199 TYR A C 1
ATOM 1535 O O . TYR A 1 206 ? 69.624 30.110 59.688 1.00 24.84 199 TYR A O 1
ATOM 1544 N N . ALA A 1 207 ? 69.965 28.224 58.497 1.00 25.64 200 ALA A N 1
ATOM 1545 C CA . ALA A 1 207 ? 71.057 28.818 57.725 1.00 25.64 200 ALA A CA 1
ATOM 1546 C C . ALA A 1 207 ? 70.547 29.967 56.866 1.00 24.18 200 ALA A C 1
ATOM 1547 O O . ALA A 1 207 ? 71.189 31.021 56.777 1.00 23.67 200 ALA A O 1
ATOM 1549 N N . ILE A 1 208 ? 69.381 29.790 56.245 1.00 20.19 201 ILE A N 1
ATOM 1550 C CA . ILE A 1 208 ? 68.816 30.848 55.405 1.00 19.29 201 ILE A CA 1
ATOM 1551 C C . ILE A 1 208 ? 68.419 32.053 56.250 1.00 22.60 201 ILE A C 1
ATOM 1552 O O . ILE A 1 208 ? 68.711 33.202 55.897 1.00 20.66 201 ILE A O 1
ATOM 1557 N N . ILE A 1 209 ? 67.745 31.817 57.376 1.00 18.10 202 ILE A N 1
ATOM 1558 C CA . ILE A 1 209 ? 67.387 32.934 58.251 1.00 18.64 202 ILE A CA 1
ATOM 1559 C C . ILE A 1 209 ? 68.640 33.593 58.833 1.00 20.92 202 ILE A C 1
ATOM 1560 O O . ILE A 1 209 ? 68.713 34.824 58.933 1.00 23.05 202 ILE A O 1
ATOM 1565 N N . ASP A 1 210 ? 69.641 32.791 59.217 1.00 20.39 203 ASP A N 1
ATOM 1566 C CA . ASP A 1 210 ? 70.899 33.347 59.733 1.00 19.62 203 ASP A CA 1
ATOM 1567 C C . ASP A 1 210 ? 71.536 34.289 58.708 1.00 21.18 203 ASP A C 1
ATOM 1568 O O . ASP A 1 210 ? 72.003 35.386 59.048 1.00 18.85 203 ASP A O 1
ATOM 1573 N N . ILE A 1 211 ? 71.622 33.845 57.455 1.00 22.05 204 ILE A N 1
ATOM 1574 C CA . ILE A 1 211 ? 72.198 34.694 56.408 1.00 22.01 204 ILE A CA 1
ATOM 1575 C C . ILE A 1 211 ? 71.400 35.990 56.280 1.00 19.50 204 ILE A C 1
ATOM 1576 O O . ILE A 1 211 ? 71.964 37.094 56.250 1.00 20.50 204 ILE A O 1
ATOM 1581 N N . ALA A 1 212 ? 70.071 35.880 56.229 1.00 18.86 205 ALA A N 1
ATOM 1582 C CA . ALA A 1 212 ? 69.244 37.085 56.182 1.00 21.93 205 ALA A CA 1
ATOM 1583 C C . ALA A 1 212 ? 69.465 37.957 57.415 1.00 20.90 205 ALA A C 1
ATOM 1584 O O . ALA A 1 212 ? 69.570 39.186 57.302 1.00 21.22 205 ALA A O 1
ATOM 1586 N N . ALA A 1 213 ? 69.537 37.343 58.603 1.00 18.04 206 ALA A N 1
ATOM 1587 C CA . ALA A 1 213 ? 69.601 38.121 59.843 1.00 19.50 206 ALA A CA 1
ATOM 1588 C C . ALA A 1 213 ? 70.965 38.745 60.090 1.00 23.88 206 ALA A C 1
ATOM 1589 O O . ALA A 1 213 ? 71.074 39.685 60.892 1.00 22.77 206 ALA A O 1
ATOM 1591 N N . LYS A 1 214 ? 72.017 38.233 59.454 1.00 20.61 207 LYS A N 1
ATOM 1592 C CA . LYS A 1 214 ? 73.351 38.765 59.679 1.00 20.73 207 LYS A CA 1
ATOM 1593 C C . LYS A 1 214 ? 73.918 39.455 58.450 1.00 24.58 207 LYS A C 1
ATOM 1594 O O . LYS A 1 214 ? 74.375 40.598 58.541 1.00 25.12 207 LYS A O 1
ATOM 1600 N N . VAL A 1 215 ? 73.903 38.784 57.300 1.00 20.51 208 VAL A N 1
ATOM 1601 C CA . VAL A 1 215 ? 74.413 39.401 56.078 1.00 19.91 208 VAL A CA 1
ATOM 1602 C C . VAL A 1 215 ? 73.412 40.411 55.530 1.00 21.76 208 VAL A C 1
ATOM 1603 O O . VAL A 1 215 ? 73.777 41.541 55.187 1.00 23.83 208 VAL A O 1
ATOM 1607 N N . GLY A 1 216 ? 72.134 40.027 55.441 1.00 23.49 209 GLY A N 1
ATOM 1608 C CA . GLY A 1 216 ? 71.134 40.962 54.942 1.00 23.83 209 GLY A CA 1
ATOM 1609 C C . GLY A 1 216 ? 71.002 42.188 55.827 1.00 25.34 209 GLY A C 1
ATOM 1610 O O . GLY A 1 216 ? 70.950 43.321 55.344 1.00 23.38 209 GLY A O 1
ATOM 1611 N N . PHE A 1 217 ? 70.941 41.976 57.142 1.00 20.57 210 PHE A N 1
ATOM 1612 C CA . PHE A 1 217 ? 70.918 43.094 58.078 1.00 22.18 210 PHE A CA 1
ATOM 1613 C C . PHE A 1 217 ? 72.145 43.984 57.895 1.00 20.69 210 PHE A C 1
ATOM 1614 O O . PHE A 1 217 ? 72.032 45.215 57.830 1.00 20.26 210 PHE A O 1
ATOM 1622 N N . GLY A 1 218 ? 73.334 43.375 57.826 1.00 21.33 211 GLY A N 1
ATOM 1623 C CA . GLY A 1 218 ? 74.550 44.164 57.676 1.00 22.52 211 GLY A CA 1
ATOM 1624 C C . GLY A 1 218 ? 74.599 44.914 56.358 1.00 22.37 211 GLY A C 1
ATOM 1625 O O . GLY A 1 218 ? 75.131 46.026 56.289 1.00 25.01 211 GLY A O 1
ATOM 1626 N N . LEU A 1 219 ? 74.046 44.318 55.297 1.00 22.93 212 LEU A N 1
ATOM 1627 C CA . LEU A 1 219 ? 74.024 44.992 54.001 1.00 25.66 212 LEU A CA 1
ATOM 1628 C C . LEU A 1 219 ? 73.143 46.235 54.037 1.00 23.40 212 LEU A C 1
ATOM 1629 O O . LEU A 1 219 ? 73.530 47.290 53.523 1.00 26.09 212 LEU A O 1
ATOM 1634 N N . ILE A 1 220 ? 71.956 46.134 54.640 1.00 21.71 213 ILE A N 1
ATOM 1635 C CA . ILE A 1 220 ? 71.090 47.306 54.760 1.00 22.53 213 ILE A CA 1
ATOM 1636 C C . ILE A 1 220 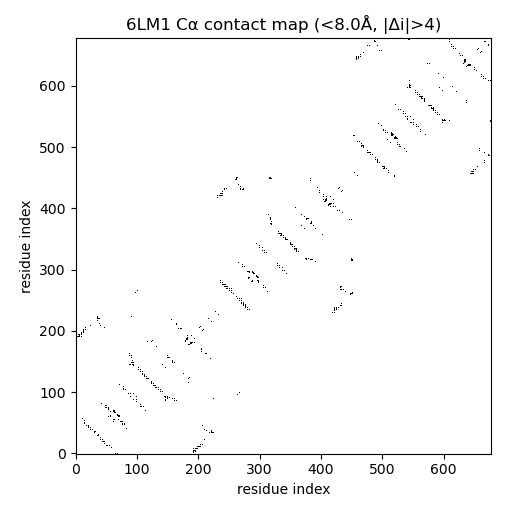? 71.807 48.401 55.537 1.00 30.93 213 ILE A C 1
ATOM 1637 O O . ILE A 1 220 ? 71.838 49.573 55.133 1.00 27.21 213 ILE A O 1
ATOM 1642 N N . LEU A 1 221 ? 72.429 48.018 56.648 1.00 24.37 214 LEU A N 1
ATOM 1643 C CA . LEU A 1 221 ? 73.095 48.981 57.513 1.00 22.63 214 LEU A CA 1
ATOM 1644 C C . LEU A 1 221 ? 74.290 49.616 56.813 1.00 23.21 214 LEU A C 1
ATOM 1645 O O . LEU A 1 221 ? 74.380 50.845 56.716 1.00 31.19 214 LEU A O 1
ATOM 1650 N N . THR A 1 222 ? 75.211 48.797 56.298 1.00 26.30 215 THR A N 1
ATOM 1651 C CA . THR A 1 222 ? 76.459 49.336 55.769 1.00 28.88 215 THR A CA 1
ATOM 1652 C C . THR A 1 222 ? 76.302 49.973 54.394 1.00 34.10 215 THR A C 1
ATOM 1653 O O . THR A 1 222 ? 77.245 50.625 53.922 1.00 35.66 215 THR A O 1
ATOM 1657 N N . SER A 1 223 ? 75.154 49.815 53.740 1.00 32.40 216 SER A N 1
ATOM 1658 C CA . SER A 1 223 ? 74.923 50.479 52.463 1.00 39.95 216 SER A CA 1
ATOM 1659 C C . SER A 1 223 ? 74.268 51.848 52.614 1.00 40.18 216 SER A C 1
ATOM 1660 O O . SER A 1 223 ? 74.077 52.542 51.609 1.00 36.51 216 SER A O 1
ATOM 1663 N N . ALA A 1 224 ? 73.923 52.255 53.832 1.00 35.26 217 ALA A N 1
ATOM 1664 C CA . ALA A 1 224 ? 73.443 53.611 54.045 1.00 32.69 217 ALA A CA 1
ATOM 1665 C C . ALA A 1 224 ? 74.541 54.609 53.697 1.00 34.64 217 ALA A C 1
ATOM 1666 O O . ALA A 1 224 ? 75.733 54.295 53.751 1.00 32.89 217 ALA A O 1
ATOM 1668 N N . ALA A 1 225 ? 74.127 55.817 53.325 1.00 35.67 218 ALA A N 1
ATOM 1669 C CA . ALA A 1 225 ? 75.086 56.852 52.964 1.00 39.45 218 ALA A CA 1
ATOM 1670 C C . ALA A 1 225 ? 76.082 57.066 54.103 1.00 37.60 218 ALA A C 1
ATOM 1671 O O . ALA A 1 225 ? 75.698 57.032 55.279 1.00 38.19 218 ALA A O 1
ATOM 1673 N N . PRO A 1 226 ? 77.367 57.257 53.795 1.00 39.58 219 PRO A N 1
ATOM 1674 C CA . PRO A 1 226 ? 78.376 57.360 54.866 1.00 41.01 219 PRO A CA 1
ATOM 1675 C C . PRO A 1 226 ? 78.138 58.513 55.825 1.00 41.66 219 PRO A C 1
ATOM 1676 O O . PRO A 1 226 ? 78.485 58.402 57.010 1.00 36.79 219 PRO A O 1
ATOM 1680 N N . GLU A 1 227 ? 77.575 59.627 55.351 1.00 36.07 220 GLU A N 1
ATOM 1681 C CA . GLU A 1 227 ? 77.285 60.728 56.262 1.00 39.11 220 GLU A CA 1
ATOM 1682 C C . GLU A 1 227 ? 76.226 60.338 57.285 1.00 30.05 220 GLU A C 1
ATOM 1683 O O . GLU A 1 227 ? 76.257 60.827 58.419 1.00 33.38 220 GLU A O 1
ATOM 1689 N N . ILE A 1 228 ? 75.293 59.454 56.910 1.00 31.18 221 ILE A N 1
ATOM 1690 C CA . ILE A 1 228 ? 74.287 58.982 57.857 1.00 31.17 221 ILE A CA 1
ATOM 1691 C C . ILE A 1 228 ? 74.927 58.082 58.907 1.00 31.27 221 ILE A C 1
ATOM 1692 O O . ILE A 1 228 ? 74.630 58.190 60.103 1.00 29.35 221 ILE A O 1
ATOM 1697 N N . LEU A 1 229 ? 75.800 57.165 58.480 1.00 29.60 222 LEU A N 1
ATOM 1698 C CA . LEU A 1 229 ? 76.501 56.320 59.444 1.00 28.77 222 LEU A CA 1
ATOM 1699 C C . LEU A 1 229 ? 77.351 57.161 60.387 1.00 26.56 222 LEU A C 1
ATOM 1700 O O . LEU A 1 229 ? 77.429 56.875 61.589 1.00 31.21 222 LEU A O 1
ATOM 1705 N N . ALA A 1 230 ? 77.999 58.204 59.857 1.00 30.53 223 ALA A N 1
ATOM 1706 C CA . ALA A 1 230 ? 78.797 59.094 60.694 1.00 33.23 223 ALA A CA 1
ATOM 1707 C C . ALA A 1 230 ? 77.928 59.811 61.722 1.00 37.07 223 ALA A C 1
ATOM 1708 O O . ALA A 1 230 ? 78.283 59.893 62.904 1.00 33.33 223 ALA A O 1
ATOM 1710 N N . GLN A 1 231 ? 76.783 60.345 61.287 1.00 31.47 224 GLN A N 1
ATOM 1711 C CA . GLN A 1 231 ? 75.872 60.995 62.226 1.00 32.02 224 GLN A CA 1
ATOM 1712 C C . GLN A 1 231 ? 75.347 60.003 63.253 1.00 32.46 224 GLN A C 1
ATOM 1713 O O . GLN A 1 231 ? 75.256 60.319 64.447 1.00 30.75 224 GLN A O 1
ATOM 1719 N N . ALA A 1 232 ? 74.993 58.795 62.805 1.00 29.31 225 ALA A N 1
ATOM 1720 C CA . ALA A 1 232 ? 74.421 57.806 63.712 1.00 33.11 225 ALA A CA 1
ATOM 1721 C C . ALA A 1 232 ? 75.423 57.385 64.777 1.00 35.74 225 ALA A C 1
ATOM 1722 O O . ALA A 1 232 ? 75.049 57.142 65.930 1.00 36.38 225 ALA A O 1
ATOM 1724 N N . SER A 1 233 ? 76.706 57.307 64.417 1.00 34.77 226 SER A N 1
ATOM 1725 C CA . SER A 1 233 ? 77.712 56.842 65.362 1.00 39.85 226 SER A CA 1
ATOM 1726 C C . SER A 1 233 ? 77.994 57.857 66.463 1.00 47.13 226 SER A C 1
ATOM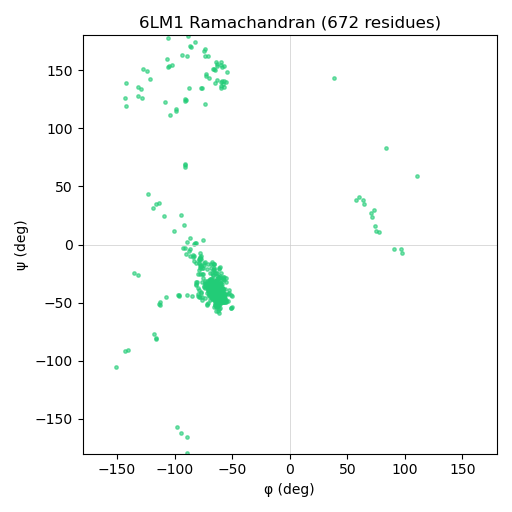 1727 O O . SER A 1 233 ? 78.510 57.480 67.520 1.00 54.11 226 SER A O 1
ATOM 1730 N N . ASN A 1 234 ? 77.683 59.128 66.237 1.00 46.93 227 ASN A N 1
ATOM 1731 C CA . ASN A 1 234 ? 77.833 60.140 67.270 1.00 59.73 227 ASN A CA 1
ATOM 1732 C C . ASN A 1 234 ? 76.622 60.149 68.196 1.00 61.15 227 ASN A C 1
ATOM 1733 O O . ASN A 1 234 ? 75.981 61.183 68.380 1.00 65.79 227 ASN A O 1
ATOM 1738 N N . GLY B 1 7 ? 67.991 11.917 93.379 1.00 92.22 0 GLY B N 1
ATOM 1739 C CA . GLY B 1 7 ? 69.384 11.832 93.778 1.00 94.58 0 GLY B CA 1
ATOM 1740 C C . GLY B 1 7 ? 69.722 12.700 94.976 1.00 93.35 0 GLY B C 1
ATOM 1741 O O . GLY B 1 7 ? 70.690 12.439 95.690 1.00 98.23 0 GLY B O 1
ATOM 1742 N N . MET B 1 8 ? 68.921 13.739 95.189 1.00 84.42 1 MET B N 1
ATOM 1743 C CA . MET B 1 8 ? 69.077 14.644 96.316 1.00 76.37 1 MET B CA 1
ATOM 1744 C C . MET B 1 8 ? 67.984 14.383 97.344 1.00 66.77 1 MET B C 1
ATOM 1745 O O . MET B 1 8 ? 66.934 13.811 97.036 1.00 60.80 1 MET B O 1
ATOM 1750 N N . THR B 1 9 ? 68.240 14.814 98.578 1.00 54.50 2 THR B N 1
ATOM 1751 C CA . THR B 1 9 ? 67.317 14.520 99.665 1.00 57.63 2 THR B CA 1
ATOM 1752 C C . THR B 1 9 ? 66.057 15.379 99.558 1.00 52.93 2 THR B C 1
ATOM 1753 O O . THR B 1 9 ? 65.993 16.361 98.811 1.00 47.80 2 THR B O 1
ATOM 1757 N N . GLN B 1 10 ? 65.042 14.996 100.336 1.00 49.19 3 GLN B N 1
ATOM 1758 C CA . GLN B 1 10 ? 63.804 15.768 100.381 1.00 56.69 3 GLN B CA 1
ATOM 1759 C C . GLN B 1 10 ? 64.036 17.150 100.979 1.00 51.11 3 GLN B C 1
ATOM 1760 O O . GLN B 1 10 ? 63.471 18.142 100.502 1.00 47.30 3 GLN B O 1
ATOM 1766 N N . LEU B 1 11 ? 64.866 17.238 102.022 1.00 45.71 4 LEU B N 1
ATOM 1767 C CA . LEU B 1 11 ? 65.171 18.537 102.612 1.00 44.22 4 LEU B CA 1
ATOM 1768 C C . LEU B 1 11 ? 65.896 19.441 101.620 1.00 41.30 4 LEU B C 1
ATOM 1769 O O . LEU B 1 11 ? 65.607 20.640 101.535 1.00 39.48 4 LEU B O 1
ATOM 1774 N N . ALA B 1 12 ? 66.856 18.889 100.875 1.00 41.13 5 ALA B N 1
ATOM 1775 C CA . ALA B 1 12 ? 67.564 19.689 99.881 1.00 38.74 5 ALA B CA 1
ATOM 1776 C C . ALA B 1 12 ? 66.605 20.227 98.822 1.00 36.88 5 ALA B C 1
ATOM 1777 O O . ALA B 1 12 ? 66.720 21.382 98.400 1.00 39.49 5 ALA B O 1
ATOM 1779 N N . LEU B 1 13 ? 65.639 19.413 98.389 1.00 39.22 6 LEU B N 1
ATOM 1780 C CA . LEU B 1 13 ? 64.680 19.902 97.400 1.00 41.75 6 LEU B CA 1
ATOM 1781 C C . LEU B 1 13 ? 63.778 20.982 97.993 1.00 38.89 6 LEU B C 1
ATOM 1782 O O . LEU B 1 13 ? 63.462 21.970 97.322 1.00 36.76 6 LEU B O 1
ATOM 1787 N N . ILE B 1 14 ? 63.377 20.828 99.257 1.00 39.38 7 ILE B N 1
ATOM 1788 C CA . ILE B 1 14 ? 62.634 21.886 99.943 1.00 40.83 7 ILE B CA 1
ATOM 1789 C C . ILE B 1 14 ? 63.447 23.181 99.983 1.00 39.13 7 ILE B C 1
ATOM 1790 O O . ILE B 1 14 ? 62.913 24.273 99.744 1.00 37.24 7 ILE B O 1
ATOM 1795 N N . GLY B 1 15 ? 64.746 23.085 100.285 1.00 35.09 8 GLY B N 1
ATOM 1796 C CA . GLY B 1 15 ? 65.584 24.277 100.276 1.00 33.52 8 GLY B CA 1
ATOM 1797 C C . GLY B 1 15 ? 65.642 24.946 98.912 1.00 36.64 8 GLY B C 1
ATOM 1798 O O . GLY B 1 15 ? 65.606 26.176 98.806 1.00 31.05 8 GLY B O 1
ATOM 1799 N N . LEU B 1 16 ? 65.745 24.148 97.849 1.00 35.15 9 LEU B N 1
ATOM 1800 C CA . LEU B 1 16 ? 65.773 24.718 96.503 1.00 35.54 9 LEU B CA 1
ATOM 1801 C C . LEU B 1 16 ? 64.468 25.438 96.180 1.00 31.15 9 LEU B C 1
ATOM 1802 O O . LEU B 1 16 ? 64.474 26.488 95.525 1.00 30.29 9 LEU B O 1
ATOM 1807 N N . TRP B 1 17 ? 63.337 24.889 96.628 1.00 30.88 10 TRP B N 1
ATOM 1808 C CA . TRP B 1 17 ? 62.053 25.534 96.363 1.00 38.16 10 TRP B CA 1
ATOM 1809 C C . TRP B 1 17 ? 61.907 26.830 97.154 1.00 33.35 10 TRP B C 1
ATOM 1810 O O . TRP B 1 17 ? 61.336 27.806 96.655 1.00 32.11 10 TRP B O 1
ATOM 1821 N N . ILE B 1 18 ? 62.418 26.861 98.385 1.00 34.87 11 ILE B N 1
ATOM 1822 C CA . ILE B 1 18 ? 62.439 28.099 99.162 1.00 31.12 11 ILE B CA 1
ATOM 1823 C C . ILE B 1 18 ? 63.223 29.182 98.421 1.00 37.12 11 ILE B C 1
ATOM 1824 O O . ILE B 1 18 ? 62.758 30.319 98.261 1.00 33.18 11 ILE B O 1
ATOM 1829 N N . GLY B 1 19 ? 64.428 28.848 97.957 1.00 32.48 12 GLY B N 1
ATOM 1830 C CA . GLY B 1 19 ? 65.207 29.828 97.216 1.00 27.97 12 GLY B CA 1
ATOM 1831 C C . GLY B 1 19 ? 64.505 30.272 95.949 1.00 32.34 12 GLY B C 1
ATOM 1832 O O . GLY B 1 19 ? 64.424 31.467 95.651 1.00 33.01 12 GLY B O 1
ATOM 1833 N N . PHE B 1 20 ? 63.953 29.312 95.205 1.00 25.91 13 PHE B N 1
ATOM 1834 C CA . PHE B 1 20 ? 63.305 29.631 93.939 1.00 29.12 13 PHE B CA 1
ATOM 1835 C C . PHE B 1 20 ? 62.112 30.553 94.154 1.00 28.31 13 PHE B C 1
ATOM 1836 O O . PHE B 1 20 ? 61.951 31.558 93.449 1.00 34.49 13 PHE B O 1
ATOM 1844 N N . ILE B 1 21 ? 61.268 30.229 95.134 1.00 31.44 14 ILE B N 1
ATOM 1845 C CA . ILE B 1 21 ? 60.067 31.023 95.371 1.00 33.13 14 ILE B CA 1
ATOM 1846 C C . ILE B 1 21 ? 60.434 32.405 95.905 1.00 31.79 14 ILE B C 1
ATOM 1847 O O . ILE B 1 21 ? 59.831 33.413 95.513 1.00 35.34 14 ILE B O 1
ATOM 1852 N N . GLY B 1 22 ? 61.447 32.482 96.771 1.00 32.74 15 GLY B N 1
ATOM 1853 C CA . GLY B 1 22 ? 61.932 33.782 97.216 1.00 31.79 15 GLY B CA 1
ATOM 1854 C C . GLY B 1 22 ? 62.388 34.661 96.064 1.00 32.47 15 GLY B C 1
ATOM 1855 O O . GLY B 1 22 ? 62.103 35.863 96.034 1.00 29.24 15 GLY B O 1
ATOM 1856 N N . MET B 1 23 ? 63.099 34.077 95.093 1.00 27.41 16 MET B N 1
ATOM 1857 C CA . MET B 1 23 ? 63.578 34.878 93.968 1.00 28.00 16 MET B CA 1
ATOM 1858 C C . MET B 1 23 ? 62.435 35.294 93.047 1.00 33.29 16 MET B C 1
ATOM 1859 O O . MET B 1 23 ? 62.440 36.412 92.516 1.00 31.56 16 MET B O 1
ATOM 1864 N N . VAL B 1 24 ? 61.453 34.407 92.834 1.00 31.66 17 VAL B N 1
ATOM 1865 C CA . VAL B 1 24 ? 60.288 34.760 92.026 1.00 33.59 17 VAL B CA 1
ATOM 1866 C C . VAL B 1 24 ? 59.534 35.918 92.668 1.00 36.13 17 VAL B C 1
ATOM 1867 O O . VAL B 1 24 ? 59.105 36.854 91.983 1.00 36.12 17 VAL B O 1
ATOM 1871 N N . ILE B 1 25 ? 59.370 35.878 93.995 1.00 35.86 18 ILE B N 1
ATOM 1872 C CA . ILE B 1 25 ? 58.728 36.984 94.704 1.00 37.48 18 ILE B CA 1
ATOM 1873 C C . ILE B 1 25 ? 59.517 38.271 94.507 1.00 41.21 18 ILE B C 1
ATOM 1874 O O . ILE B 1 25 ? 58.949 39.332 94.218 1.00 39.30 18 ILE B O 1
ATOM 1879 N N . GLY B 1 26 ? 60.841 38.199 94.679 1.00 34.03 19 GLY B N 1
ATOM 1880 C CA . GLY B 1 26 ? 61.683 39.354 94.402 1.00 34.20 19 GLY B CA 1
ATOM 1881 C C . GLY B 1 26 ? 61.522 39.883 92.987 1.00 33.06 19 GLY B C 1
ATOM 1882 O O . GLY B 1 26 ? 61.454 41.097 92.772 1.00 32.76 19 GLY B O 1
ATOM 1883 N N . ALA B 1 27 ? 61.463 38.984 91.998 1.00 32.93 20 ALA B N 1
ATOM 1884 C CA . ALA B 1 27 ? 61.395 39.435 90.611 1.00 35.33 20 ALA B CA 1
ATOM 1885 C C . ALA B 1 27 ? 60.077 40.147 90.323 1.00 33.65 20 ALA B C 1
ATOM 1886 O O . ALA B 1 27 ? 60.042 41.105 89.541 1.00 39.31 20 ALA B O 1
ATOM 1888 N N . VAL B 1 28 ? 58.981 39.698 90.937 1.00 36.54 21 VAL B N 1
ATOM 1889 C CA . VAL B 1 28 ? 57.716 40.414 90.777 1.00 37.50 21 VAL B CA 1
ATOM 1890 C C . VAL B 1 28 ? 57.815 41.801 91.403 1.00 39.56 21 VAL B C 1
ATOM 1891 O O . VAL B 1 28 ? 57.423 42.803 90.792 1.00 45.99 21 VAL B O 1
ATOM 1895 N N . ILE B 1 29 ? 58.346 41.877 92.628 1.00 39.57 22 ILE B N 1
ATOM 1896 C CA . ILE B 1 29 ? 58.478 43.163 93.314 1.00 43.23 22 ILE B CA 1
ATOM 1897 C C . ILE B 1 29 ? 59.374 44.105 92.520 1.00 42.30 22 ILE B C 1
ATOM 1898 O O . ILE B 1 29 ? 58.983 45.232 92.190 1.00 41.55 22 ILE B O 1
ATOM 1903 N N . PHE B 1 30 ? 60.595 43.661 92.206 1.00 35.74 23 PHE B N 1
ATOM 1904 C CA . PHE B 1 30 ? 61.548 44.555 91.558 1.00 32.45 23 PHE B CA 1
ATOM 1905 C C . PHE B 1 30 ? 61.154 44.833 90.118 1.00 37.51 23 PHE B C 1
ATOM 1906 O O . PHE B 1 30 ? 61.383 45.942 89.619 1.00 39.94 23 PHE B O 1
ATOM 1914 N N . GLY B 1 31 ? 60.568 43.844 89.439 1.00 37.58 24 GLY B N 1
ATOM 1915 C CA . GLY B 1 31 ? 60.100 44.072 88.081 1.00 44.06 24 GLY B CA 1
ATOM 1916 C C . GLY B 1 31 ? 59.022 45.134 88.015 1.00 45.31 24 GLY B C 1
ATOM 1917 O O . GLY B 1 31 ? 59.040 45.999 87.136 1.00 49.07 24 GLY B O 1
ATOM 1918 N N . GLN B 1 32 ? 58.071 45.092 88.950 1.00 49.73 25 GLN B N 1
ATOM 1919 C CA . GLN B 1 32 ? 57.024 46.107 88.960 1.00 52.46 25 GLN B CA 1
ATOM 1920 C C . GLN B 1 32 ? 57.574 47.464 89.376 1.00 48.68 25 GLN B C 1
ATOM 1921 O O . GLN B 1 32 ? 57.141 48.493 88.850 1.00 49.00 25 GLN B O 1
ATOM 1927 N N . LYS B 1 33 ? 58.541 47.486 90.296 1.00 49.31 26 LYS B N 1
ATOM 1928 C CA . LYS B 1 33 ? 59.178 48.746 90.663 1.00 46.33 26 LYS B CA 1
ATOM 1929 C C . LYS B 1 33 ? 59.958 49.325 89.489 1.00 47.97 26 LYS B C 1
ATOM 1930 O O . LYS B 1 33 ? 59.946 50.541 89.265 1.00 54.46 26 LYS B O 1
ATOM 1936 N N . ALA B 1 34 ? 60.636 48.469 88.722 1.00 45.65 27 ALA B N 1
ATOM 1937 C CA . ALA B 1 34 ? 61.364 48.948 87.552 1.00 41.23 27 ALA B CA 1
ATOM 1938 C C . ALA B 1 34 ? 60.411 49.527 86.513 1.00 48.14 27 ALA B C 1
ATOM 1939 O O . ALA B 1 34 ? 60.693 50.572 85.917 1.00 51.40 27 ALA B O 1
ATOM 1941 N N . VAL B 1 35 ? 59.269 48.868 86.296 1.00 53.36 28 VAL B N 1
ATOM 1942 C CA . VAL B 1 35 ? 58.268 49.386 85.366 1.00 57.56 28 VAL B CA 1
ATOM 1943 C C . VAL B 1 35 ? 57.658 50.679 85.898 1.00 64.97 28 VAL B C 1
ATOM 1944 O O . VAL B 1 35 ? 57.339 51.596 85.131 1.00 69.76 28 VAL B O 1
ATOM 1948 N N . ALA B 1 36 ? 57.489 50.784 87.217 1.00 62.99 29 ALA B N 1
ATOM 1949 C CA . ALA B 1 36 ? 56.929 52.008 87.779 1.00 64.90 29 ALA B CA 1
ATOM 1950 C C . ALA B 1 36 ? 57.906 53.175 87.682 1.00 65.87 29 ALA B C 1
ATOM 1951 O O . ALA B 1 36 ? 57.478 54.327 87.560 1.00 67.94 29 ALA B O 1
ATOM 1953 N N . MET B 1 37 ? 59.213 52.904 87.731 1.00 60.72 30 MET B N 1
ATOM 1954 C CA . MET B 1 37 ? 60.240 53.933 87.628 1.00 58.90 30 MET B CA 1
ATOM 1955 C C . MET B 1 37 ? 60.706 54.162 86.189 1.00 62.67 30 MET B C 1
ATOM 1956 O O . MET B 1 37 ? 61.757 54.778 85.983 1.00 58.21 30 MET B O 1
ATOM 1961 N N . ARG B 1 38 ? 59.934 53.702 85.197 1.00 72.65 31 ARG B N 1
ATOM 1962 C CA . ARG B 1 38 ? 60.442 53.582 83.830 1.00 85.63 31 ARG B CA 1
ATOM 1963 C C . ARG B 1 38 ? 60.957 54.900 83.266 1.00 90.72 31 ARG B C 1
ATOM 1964 O O . ARG B 1 38 ? 61.878 54.899 82.441 1.00 95.30 31 ARG B O 1
ATOM 1972 N N . ARG B 1 39 ? 60.388 56.028 83.680 1.00 90.13 32 ARG B N 1
ATOM 1973 C CA . ARG B 1 39 ? 60.779 57.319 83.132 1.00 97.18 32 ARG B CA 1
ATOM 1974 C C . ARG B 1 39 ? 61.558 58.168 84.133 1.00 96.18 32 ARG B C 1
ATOM 1975 O O . ARG B 1 39 ? 61.581 59.395 84.017 1.00 104.03 32 ARG B O 1
ATOM 1983 N N . LYS B 1 40 ? 62.214 57.544 85.113 1.00 86.86 33 LYS B N 1
ATOM 1984 C CA . LYS B 1 40 ? 62.831 58.308 86.187 1.00 79.00 33 LYS B CA 1
ATOM 1985 C C . LYS B 1 40 ? 64.296 57.951 86.385 1.00 74.14 33 LYS B C 1
ATOM 1986 O O . LYS B 1 40 ? 64.735 56.828 86.114 1.00 66.61 33 LYS B O 1
ATOM 1992 N N . GLU B 1 41 ? 65.042 58.942 86.869 1.00 72.79 34 GLU B N 1
ATOM 1993 C CA . GLU B 1 41 ? 66.406 58.728 87.327 1.00 72.13 34 GLU B CA 1
ATOM 1994 C C . GLU B 1 41 ? 66.408 57.780 88.519 1.00 66.09 34 GLU B C 1
ATOM 1995 O O . GLU B 1 41 ? 65.527 57.838 89.381 1.00 66.49 34 GLU B O 1
ATOM 2001 N N . GLY B 1 42 ? 67.408 56.904 88.570 1.00 56.83 35 GLY B N 1
ATOM 2002 C CA . GLY B 1 42 ? 67.467 55.891 89.600 1.00 53.05 35 GLY B CA 1
ATOM 2003 C C . GLY B 1 42 ? 66.787 54.588 89.245 1.00 49.42 35 GLY B C 1
ATOM 2004 O O . GLY B 1 42 ? 66.859 53.633 90.033 1.00 44.55 35 GLY B O 1
ATOM 2005 N N . MET B 1 43 ? 66.137 54.512 88.079 1.00 52.77 36 MET B N 1
ATOM 2006 C CA . MET B 1 43 ? 65.497 53.272 87.652 1.00 48.96 36 MET B CA 1
ATOM 2007 C C . MET B 1 43 ? 66.493 52.125 87.507 1.00 46.93 36 MET B C 1
ATOM 2008 O O . MET B 1 43 ? 66.084 50.957 87.523 1.00 41.00 36 MET B O 1
ATOM 2013 N N . GLU B 1 44 ? 67.788 52.427 87.374 1.00 42.28 37 GLU B N 1
ATOM 2014 C CA . GLU B 1 44 ? 68.781 51.362 87.253 1.00 40.75 37 GLU B CA 1
ATOM 2015 C C . GLU B 1 44 ? 68.825 50.479 88.494 1.00 37.69 37 GLU B C 1
ATOM 2016 O O . GLU B 1 44 ? 69.182 49.299 88.398 1.00 35.64 37 GLU B O 1
ATOM 2022 N N . PHE B 1 45 ? 68.465 51.020 89.667 1.00 38.44 38 PHE B N 1
ATOM 2023 C CA . PHE B 1 45 ? 68.571 50.216 90.885 1.00 36.79 38 PHE B CA 1
ATOM 2024 C C . PHE B 1 45 ? 67.526 49.109 90.930 1.00 35.92 38 PHE B C 1
ATOM 2025 O O . PHE B 1 45 ? 67.903 47.948 91.165 1.00 34.24 38 PHE B O 1
ATOM 2033 N N . PRO B 1 46 ? 66.228 49.366 90.715 1.00 37.45 39 PRO B N 1
ATOM 2034 C CA . PRO B 1 46 ? 65.295 48.231 90.634 1.00 36.69 39 PRO B CA 1
ATOM 2035 C C . PRO B 1 46 ? 65.564 47.320 89.451 1.00 36.91 39 PRO B C 1
ATOM 2036 O O . PRO B 1 46 ? 65.320 46.111 89.556 1.00 35.51 39 PRO B O 1
ATOM 2040 N N . LEU B 1 47 ? 66.063 47.851 88.327 1.00 35.85 40 LEU B N 1
ATOM 2041 C CA . LEU B 1 47 ? 66.351 46.988 87.188 1.00 34.74 40 LEU B CA 1
ATOM 2042 C C . LEU B 1 47 ? 67.503 46.031 87.491 1.00 32.51 40 LEU B C 1
ATOM 2043 O O . LEU B 1 47 ? 67.423 44.839 87.174 1.00 31.22 40 LEU B O 1
ATOM 2048 N N . LYS B 1 48 ? 68.586 46.531 88.093 1.00 32.24 41 LYS B N 1
ATOM 2049 C CA . LYS B 1 48 ? 69.665 45.633 88.504 1.00 30.40 41 LYS B CA 1
ATOM 2050 C C . LYS B 1 48 ? 69.180 44.634 89.551 1.00 29.33 41 LYS B C 1
ATOM 2051 O O . LYS B 1 48 ? 69.539 43.453 89.505 1.00 27.95 41 LYS B O 1
ATOM 2057 N N . SER B 1 49 ? 68.375 45.094 90.514 1.00 30.21 42 SER B N 1
ATOM 2058 C CA . SER B 1 49 ? 67.813 44.176 91.500 1.00 29.62 42 SER B CA 1
ATOM 2059 C C . SER B 1 49 ? 66.954 43.106 90.838 1.00 29.40 42 SER B C 1
ATOM 2060 O O . SER B 1 49 ? 67.017 41.930 91.219 1.00 28.43 42 SER B O 1
ATOM 2063 N N . PHE B 1 50 ? 66.128 43.499 89.857 1.00 30.29 43 PHE B N 1
ATOM 2064 C CA . PHE B 1 50 ? 65.347 42.524 89.099 1.00 30.07 43 PHE B CA 1
ATOM 2065 C C . PHE B 1 50 ? 66.247 41.498 88.411 1.00 28.48 43 PHE B C 1
ATOM 2066 O O . PHE B 1 50 ? 66.003 40.289 88.487 1.00 27.71 43 PHE B O 1
ATOM 2074 N N . PHE B 1 51 ? 67.279 41.963 87.708 1.00 28.24 44 PHE B N 1
ATOM 2075 C CA . PHE B 1 51 ? 68.154 41.022 87.006 1.00 27.04 44 PHE B CA 1
ATOM 2076 C C . PHE B 1 51 ? 68.852 40.076 87.979 1.00 25.76 44 PHE B C 1
ATOM 2077 O O . PHE B 1 51 ? 69.035 38.890 87.678 1.00 25.54 44 PHE B O 1
ATOM 2085 N N . ILE B 1 52 ? 69.234 40.572 89.156 1.00 25.77 45 ILE B N 1
ATOM 2086 C CA . ILE B 1 52 ? 69.909 39.709 90.122 1.00 24.84 45 ILE B CA 1
ATOM 2087 C C . ILE B 1 52 ? 69.002 38.551 90.524 1.00 27.10 45 ILE B C 1
ATOM 2088 O O . ILE B 1 52 ? 69.424 37.390 90.540 1.00 24.45 45 ILE B O 1
ATOM 2093 N N . VAL B 1 53 ? 67.736 38.842 90.836 1.00 27.64 46 VAL B N 1
ATOM 2094 C CA . VAL B 1 53 ? 66.862 37.767 91.301 1.00 26.05 46 VAL B CA 1
ATOM 2095 C C . VAL B 1 53 ? 66.334 36.942 90.126 1.00 25.63 46 VAL B C 1
ATOM 2096 O O . VAL B 1 53 ? 65.990 35.768 90.299 1.00 26.18 46 VAL B O 1
ATOM 2100 N N . LEU B 1 54 ? 66.255 37.523 88.927 1.00 25.86 47 LEU B N 1
ATOM 2101 C CA . LEU B 1 54 ? 65.899 36.730 87.753 1.00 25.95 47 LEU B CA 1
ATOM 2102 C C . LEU B 1 54 ? 66.938 35.644 87.494 1.00 29.75 47 LEU B C 1
ATOM 2103 O O . LEU B 1 54 ? 66.605 34.470 87.295 1.00 25.15 47 LEU B O 1
ATOM 2108 N N . TRP B 1 55 ? 68.213 36.021 87.494 1.00 24.94 48 TRP B N 1
ATOM 2109 C CA . TRP B 1 55 ? 69.257 35.040 87.242 1.00 23.34 48 TRP B CA 1
ATOM 2110 C C . TRP B 1 55 ? 69.309 33.995 88.354 1.00 23.09 48 TRP B C 1
ATOM 2111 O O . TRP B 1 55 ? 69.366 32.792 88.081 1.00 25.19 48 TRP B O 1
ATOM 2122 N N . ALA B 1 56 ? 69.270 34.432 89.619 1.00 23.22 49 ALA B N 1
ATOM 2123 C CA . ALA B 1 56 ? 69.295 33.484 90.734 1.00 23.30 49 ALA B CA 1
ATOM 2124 C C . ALA B 1 56 ? 68.082 32.554 90.709 1.00 23.91 49 ALA B C 1
ATOM 2125 O O . ALA B 1 56 ? 68.205 31.350 90.974 1.00 24.05 49 ALA B O 1
ATOM 2127 N N . GLY B 1 57 ? 66.899 33.091 90.408 1.00 24.84 50 GLY B N 1
ATOM 2128 C CA . GLY B 1 57 ? 65.718 32.241 90.327 1.00 26.76 50 GLY B CA 1
ATOM 2129 C C . GLY B 1 57 ? 65.815 31.216 89.212 1.00 26.57 50 GLY B C 1
ATOM 2130 O O . GLY B 1 57 ? 65.450 30.054 89.393 1.00 25.58 50 GLY B O 1
ATOM 2131 N N . ALA B 1 58 ? 66.328 31.628 88.047 1.00 26.75 51 ALA B N 1
ATOM 2132 C CA . ALA B 1 58 ? 66.507 30.681 86.950 1.00 25.11 51 ALA B CA 1
ATOM 2133 C C . ALA B 1 58 ? 67.486 29.579 87.338 1.00 24.56 51 ALA B C 1
ATOM 2134 O O . ALA B 1 58 ? 67.259 28.403 87.034 1.00 24.56 51 ALA B O 1
ATOM 2136 N N . LEU B 1 59 ? 68.596 29.935 87.997 1.00 23.61 52 LEU B N 1
ATOM 2137 C CA . LEU B 1 59 ? 69.550 28.902 88.396 1.00 23.61 52 LEU B CA 1
ATOM 2138 C C . LEU B 1 59 ? 68.980 28.006 89.497 1.00 25.21 52 LEU B C 1
ATOM 2139 O O . LEU B 1 59 ? 69.246 26.796 89.520 1.00 24.91 52 LEU B O 1
ATOM 2144 N N . TYR B 1 60 ? 68.194 28.566 90.423 1.00 24.99 53 TYR B N 1
ATOM 2145 C CA . TYR B 1 60 ? 67.502 27.699 91.377 1.00 27.84 53 TYR B CA 1
ATOM 2146 C C . TYR B 1 60 ? 66.587 26.715 90.649 1.00 26.56 53 TYR B C 1
ATOM 2147 O O . TYR B 1 60 ? 66.554 25.525 90.979 1.00 28.12 53 TYR B O 1
ATOM 2156 N N . LEU B 1 61 ? 65.865 27.184 89.634 1.00 26.39 54 LEU B N 1
ATOM 2157 C CA . LEU B 1 61 ? 65.048 26.272 88.836 1.00 28.04 54 LEU B CA 1
ATOM 2158 C C . LEU B 1 61 ? 65.902 25.192 88.163 1.00 28.67 54 LEU B C 1
ATOM 2159 O O . LEU B 1 61 ? 65.498 24.026 88.116 1.00 29.03 54 LEU B O 1
ATOM 2164 N N . THR B 1 62 ? 67.087 25.545 87.638 1.00 26.09 55 THR B N 1
ATOM 2165 C CA . THR B 1 62 ? 67.913 24.496 87.026 1.00 26.51 55 THR B CA 1
ATOM 2166 C C . THR B 1 62 ? 68.345 23.451 88.053 1.00 27.17 55 THR B C 1
ATOM 2167 O O . THR B 1 62 ? 68.531 22.282 87.701 1.00 28.59 55 THR B O 1
ATOM 2171 N N . MET B 1 63 ? 68.499 23.838 89.320 1.00 27.18 56 MET B N 1
ATOM 2172 C CA . MET B 1 63 ? 68.860 22.855 90.339 1.00 28.31 56 MET B CA 1
ATOM 2173 C C . MET B 1 63 ? 67.659 22.002 90.755 1.00 29.80 56 MET B C 1
ATOM 2174 O O . MET B 1 63 ? 67.796 20.787 90.948 1.00 31.15 56 MET B O 1
ATOM 2179 N N . ILE B 1 64 ? 66.481 22.612 90.898 1.00 29.85 57 ILE B N 1
ATOM 2180 C CA . ILE B 1 64 ? 65.262 21.837 91.153 1.00 31.48 57 ILE B CA 1
ATOM 2181 C C . ILE B 1 64 ? 65.096 20.749 90.100 1.00 34.41 57 ILE B C 1
ATOM 2182 O O . ILE B 1 64 ? 64.759 19.597 90.412 1.00 34.45 57 ILE B O 1
ATOM 2187 N N . LEU B 1 65 ? 65.349 21.092 88.837 1.00 31.04 58 LEU B N 1
ATOM 2188 C CA . LEU B 1 65 ? 65.169 20.170 87.723 1.00 31.68 58 LEU B CA 1
ATOM 2189 C C . LEU B 1 65 ? 66.343 19.216 87.539 1.00 37.10 58 LEU B C 1
ATOM 2190 O O . LEU B 1 65 ? 66.307 18.387 86.624 1.00 37.55 58 LEU B O 1
ATOM 2195 N N . GLY B 1 66 ? 67.364 19.292 88.387 1.00 34.48 59 GLY B N 1
ATOM 2196 C CA . GLY B 1 66 ? 68.512 18.413 88.274 1.00 35.02 59 GLY B CA 1
ATOM 2197 C C . GLY B 1 66 ? 69.467 18.743 87.150 1.00 39.58 59 GLY B C 1
ATOM 2198 O O . GLY B 1 66 ? 70.353 17.933 86.852 1.00 41.33 59 GLY B O 1
ATOM 2199 N N . GLU B 1 67 ? 69.326 19.912 86.523 1.00 30.23 60 GLU B N 1
ATOM 2200 C CA . GLU B 1 67 ? 70.147 20.246 85.361 1.00 32.16 60 GLU B CA 1
ATOM 2201 C C . GLU B 1 67 ? 71.555 20.690 85.751 1.00 33.66 60 GLU B C 1
ATOM 2202 O O . GLU B 1 67 ? 72.526 20.358 85.058 1.00 31.77 60 GLU B O 1
ATOM 2208 N N . THR B 1 68 ? 71.695 21.456 86.830 1.00 30.43 61 THR B N 1
ATOM 2209 C CA . THR B 1 68 ? 73.001 21.944 87.278 1.00 31.22 61 THR B CA 1
ATOM 2210 C C . THR B 1 68 ? 73.382 21.323 88.620 1.00 32.69 61 THR B C 1
ATOM 2211 O O . THR B 1 68 ? 74.007 21.947 89.487 1.00 32.55 61 THR B O 1
ATOM 2215 N N . VAL B 1 69 ? 72.995 20.066 88.784 1.00 37.27 62 VAL B N 1
ATOM 2216 C CA . VAL B 1 69 ? 73.320 19.255 89.948 1.00 42.68 62 VAL B CA 1
ATOM 2217 C C . VAL B 1 69 ? 73.885 17.940 89.434 1.00 48.84 62 VAL B C 1
ATOM 2218 O O . VAL B 1 69 ? 73.320 17.335 88.517 1.00 51.37 62 VAL B O 1
ATOM 2222 N N . THR B 1 70 ? 75.000 17.495 90.012 1.00 44.23 63 THR B N 1
ATOM 2223 C CA . THR B 1 70 ? 75.607 16.252 89.567 1.00 52.44 63 THR B CA 1
ATOM 2224 C C . THR B 1 70 ? 75.851 15.346 90.767 1.00 53.99 63 THR B C 1
ATOM 2225 O O . THR B 1 70 ? 76.493 15.769 91.743 1.00 50.94 63 THR B O 1
ATOM 2229 N N . PRO B 1 71 ? 75.354 14.109 90.741 1.00 57.36 64 PRO B N 1
ATOM 2230 C CA . PRO B 1 71 ? 75.674 13.153 91.811 1.00 66.98 64 PRO B CA 1
ATOM 2231 C C . PRO B 1 71 ? 77.106 12.664 91.657 1.00 77.01 64 PRO B C 1
ATOM 2232 O O . PRO B 1 71 ? 77.472 12.107 90.621 1.00 81.92 64 PRO B O 1
ATOM 2236 N N . VAL B 1 72 ? 77.918 12.888 92.682 1.00 85.90 65 VAL B N 1
ATOM 2237 C CA . VAL B 1 72 ? 79.289 12.391 92.665 1.00 96.65 65 VAL B CA 1
ATOM 2238 C C . VAL B 1 72 ? 79.419 11.231 93.638 1.00 101.51 65 VAL B C 1
ATOM 2239 O O . VAL B 1 72 ? 80.144 10.272 93.378 1.00 106.17 65 VAL B O 1
ATOM 2243 N N . GLN B 1 75 ? 76.636 12.998 98.446 1.00 95.81 68 GLN B N 1
ATOM 2244 C CA . GLN B 1 75 ? 77.426 12.918 97.222 1.00 90.27 68 GLN B CA 1
ATOM 2245 C C . GLN B 1 75 ? 76.716 13.620 96.070 1.00 80.24 68 GLN B C 1
ATOM 2246 O O . GLN B 1 75 ? 76.420 13.009 95.045 1.00 82.76 68 GLN B O 1
ATOM 2252 N N . THR B 1 76 ? 76.451 14.912 96.241 1.00 71.65 69 THR B N 1
ATOM 2253 C CA . THR B 1 76 ? 75.690 15.684 95.266 1.00 62.75 69 THR B CA 1
ATOM 2254 C C . THR B 1 76 ? 76.289 17.081 95.165 1.00 53.15 69 THR B C 1
ATOM 2255 O O . THR B 1 76 ? 76.330 17.810 96.161 1.00 48.75 69 THR B O 1
ATOM 2259 N N . VAL B 1 77 ? 76.755 17.452 93.971 1.00 44.79 70 VAL B N 1
ATOM 2260 C CA . VAL B 1 77 ? 77.411 18.738 93.742 1.00 40.45 70 VAL B CA 1
ATOM 2261 C C . VAL B 1 77 ? 76.406 19.716 93.138 1.00 33.57 70 VAL B C 1
ATOM 2262 O O . VAL B 1 77 ? 75.919 19.513 92.017 1.00 34.87 70 VAL B O 1
ATOM 2266 N N . PHE B 1 78 ? 76.111 20.788 93.875 1.00 32.24 71 PHE B N 1
ATOM 2267 C CA . PHE B 1 78 ? 75.178 21.828 93.427 1.00 32.01 71 PHE B CA 1
ATOM 2268 C C . PHE B 1 78 ? 75.948 22.922 92.686 1.00 32.71 71 PHE B C 1
ATOM 2269 O O . PHE B 1 78 ? 76.076 24.062 93.146 1.00 29.49 71 PHE B O 1
ATOM 2277 N N . TRP B 1 79 ? 76.491 22.557 91.521 1.00 28.44 72 TRP B N 1
ATOM 2278 C CA . TRP B 1 79 ? 77.401 23.491 90.860 1.00 28.23 72 TRP B CA 1
ATOM 2279 C C . TRP B 1 79 ? 76.664 24.658 90.216 1.00 27.29 72 TRP B C 1
ATOM 2280 O O . TRP B 1 79 ? 77.289 25.681 89.907 1.00 30.06 72 TRP B O 1
ATOM 2291 N N . GLY B 1 80 ? 75.352 24.540 90.030 1.00 28.34 73 GLY B N 1
ATOM 2292 C CA . GLY B 1 80 ? 74.581 25.668 89.544 1.00 28.25 73 GLY B CA 1
ATOM 2293 C C . GLY B 1 80 ? 74.671 26.908 90.416 1.00 32.35 73 GLY B C 1
ATOM 2294 O O . GLY B 1 80 ? 74.518 28.025 89.918 1.00 24.70 73 GLY B O 1
ATOM 2295 N N . ARG B 1 81 ? 74.910 26.753 91.725 1.00 26.13 74 ARG B N 1
ATOM 2296 C CA . ARG B 1 81 ? 74.933 27.981 92.515 1.00 23.55 74 ARG B CA 1
ATOM 2297 C C . ARG B 1 81 ? 76.144 28.849 92.181 1.00 19.46 74 ARG B C 1
ATOM 2298 O O . ARG B 1 81 ? 76.072 30.072 92.354 1.00 24.59 74 ARG B O 1
ATOM 2306 N N . TYR B 1 82 ? 77.229 28.254 91.660 1.00 22.48 75 TYR B N 1
ATOM 2307 C CA . TYR B 1 82 ? 78.369 29.036 91.184 1.00 22.59 75 TYR B CA 1
ATOM 2308 C C . TYR B 1 82 ? 78.065 29.756 89.876 1.00 25.80 75 TYR B C 1
ATOM 2309 O O . TYR B 1 82 ? 78.561 30.870 89.659 1.00 24.12 75 TYR B O 1
ATOM 2318 N N . VAL B 1 83 ? 77.259 29.150 88.997 1.00 25.47 76 VAL B N 1
ATOM 2319 C CA . VAL B 1 83 ? 76.793 29.867 87.809 1.00 25.07 76 VAL B CA 1
ATOM 2320 C C . VAL B 1 83 ? 75.936 31.059 88.221 1.00 23.20 76 VAL B C 1
ATOM 2321 O O . VAL B 1 83 ? 75.982 32.128 87.596 1.00 25.37 76 VAL B O 1
ATOM 2325 N N . ASP B 1 84 ? 75.138 30.890 89.277 1.00 23.35 77 ASP B N 1
ATOM 2326 C CA . ASP B 1 84 ? 74.385 32.000 89.855 1.00 24.02 77 ASP B CA 1
ATOM 2327 C C . ASP B 1 84 ? 75.343 33.067 90.386 1.00 26.34 77 ASP B C 1
ATOM 2328 O O . ASP B 1 84 ? 75.313 34.220 89.941 1.00 24.60 77 ASP B O 1
ATOM 2333 N N . TRP B 1 85 ? 76.241 32.681 91.305 1.00 21.48 78 TRP B N 1
ATOM 2334 C CA . TRP B 1 85 ? 77.030 33.667 92.049 1.00 22.80 78 TRP B CA 1
ATOM 2335 C C . TRP B 1 85 ? 77.992 34.440 91.148 1.00 18.84 78 TRP B C 1
ATOM 2336 O O . TRP B 1 85 ? 78.268 35.622 91.399 1.00 21.17 78 TRP B O 1
ATOM 2347 N N . VAL B 1 86 ? 78.560 33.786 90.133 1.00 19.79 79 VAL B N 1
ATOM 2348 C CA . VAL B 1 86 ? 79.564 34.466 89.306 1.00 22.20 79 VAL B CA 1
ATOM 2349 C C . VAL B 1 86 ? 78.950 35.630 88.526 1.00 22.65 79 VAL B C 1
ATOM 2350 O O . VAL B 1 86 ? 79.669 36.558 88.125 1.00 23.81 79 VAL B O 1
ATOM 2354 N N . VAL B 1 87 ? 77.635 35.619 88.326 1.00 21.49 80 VAL B N 1
ATOM 2355 C CA . VAL B 1 87 ? 76.921 36.706 87.664 1.00 21.72 80 VAL B CA 1
ATOM 2356 C C . VAL B 1 87 ? 76.321 37.686 88.671 1.00 22.40 80 VAL B C 1
ATOM 2357 O O . VAL B 1 87 ? 76.388 38.901 88.476 1.00 25.58 80 VAL B O 1
ATOM 2361 N N . THR B 1 88 ? 75.709 37.188 89.752 1.00 23.61 81 THR B N 1
ATOM 2362 C CA . THR B 1 88 ? 74.969 38.084 90.632 1.00 22.25 81 THR B CA 1
ATOM 2363 C C . THR B 1 88 ? 75.868 38.827 91.615 1.00 23.65 81 THR B C 1
ATOM 2364 O O . THR B 1 88 ? 75.562 39.976 91.968 1.00 23.52 81 THR B O 1
ATOM 2368 N N . THR B 1 89 ? 76.953 38.197 92.092 1.00 20.74 82 THR B N 1
ATOM 2369 C CA . THR B 1 89 ? 77.758 38.931 93.060 1.00 23.80 82 THR B CA 1
ATOM 2370 C C . THR B 1 89 ? 78.441 40.139 92.408 1.00 23.08 82 THR B C 1
ATOM 2371 O O . THR B 1 89 ? 78.512 41.195 93.052 1.00 24.67 82 THR B O 1
ATOM 2375 N N . PRO B 1 90 ? 78.907 40.081 91.149 1.00 23.05 83 PRO B N 1
ATOM 2376 C CA . PRO B 1 90 ? 79.368 41.335 90.518 1.00 24.25 83 PRO B CA 1
ATOM 2377 C C . PRO B 1 90 ? 78.300 42.416 90.435 1.00 27.79 83 PRO B C 1
ATOM 2378 O O . PRO B 1 90 ? 78.620 43.599 90.617 1.00 27.18 83 PRO B O 1
ATOM 2382 N N . VAL B 1 91 ? 77.037 42.062 90.160 1.00 23.11 84 VAL B N 1
ATOM 2383 C CA . VAL B 1 91 ? 76.027 43.110 90.024 1.00 22.60 84 VAL B CA 1
ATOM 2384 C C . VAL B 1 91 ? 75.725 43.735 91.379 1.00 25.56 84 VAL B C 1
ATOM 2385 O O . VAL B 1 91 ? 75.445 44.938 91.472 1.00 28.23 84 VAL B O 1
ATOM 2389 N N . LEU B 1 92 ? 75.779 42.944 92.452 1.00 24.34 85 LEU B N 1
ATOM 2390 C CA . LEU B 1 92 ? 75.577 43.520 93.777 1.00 28.18 85 LEU B CA 1
ATOM 2391 C C . LEU B 1 92 ? 76.688 44.512 94.103 1.00 25.93 85 LEU B C 1
ATOM 2392 O O . LEU B 1 92 ? 76.435 45.594 94.653 1.00 28.46 85 LEU B O 1
ATOM 2397 N N . LEU B 1 93 ? 77.929 44.167 93.747 1.00 24.70 86 LEU B N 1
ATOM 2398 C CA . LEU B 1 93 ? 79.039 45.083 93.991 1.00 26.75 86 LEU B CA 1
ATOM 2399 C C . LEU B 1 93 ? 78.914 46.329 93.129 1.00 28.30 86 LEU B C 1
ATOM 2400 O O . LEU B 1 93 ? 79.250 47.435 93.569 1.00 32.17 86 LEU B O 1
ATOM 2405 N N . LEU B 1 94 ? 78.430 46.163 91.896 1.00 29.95 87 LEU B N 1
ATOM 2406 C CA . LEU B 1 94 ? 78.157 47.310 91.038 1.00 37.87 87 LEU B CA 1
ATOM 2407 C C . LEU B 1 94 ? 77.151 48.257 91.682 1.00 38.27 87 LEU B C 1
ATOM 2408 O O . LEU B 1 94 ? 77.316 49.481 91.614 1.00 37.92 87 LEU B O 1
ATOM 2413 N N . ASP B 1 95 ? 76.098 47.706 92.299 1.00 34.96 88 ASP B N 1
ATOM 2414 C CA . ASP B 1 95 ? 75.130 48.509 93.047 1.00 40.69 88 ASP B CA 1
ATOM 2415 C C . ASP B 1 95 ? 75.834 49.423 94.041 1.00 39.66 88 ASP B C 1
ATOM 2416 O O . ASP B 1 95 ? 75.622 50.642 94.057 1.00 41.01 88 ASP B O 1
ATOM 2421 N N . LEU B 1 96 ? 76.660 48.829 94.905 1.00 34.40 89 LEU B N 1
ATOM 2422 C CA . LEU B 1 96 ? 77.355 49.604 95.926 1.00 37.42 89 LEU B CA 1
ATOM 2423 C C . LEU B 1 96 ? 78.292 50.621 95.294 1.00 37.64 89 LEU B C 1
ATOM 2424 O O . LEU B 1 96 ? 78.429 51.743 95.792 1.00 40.67 89 LEU B O 1
ATOM 2429 N N . GLY B 1 97 ? 78.953 50.240 94.199 1.00 33.38 90 GLY B N 1
ATOM 2430 C CA . GLY B 1 97 ? 79.866 51.161 93.543 1.00 38.70 90 GLY B CA 1
ATOM 2431 C C . GLY B 1 97 ? 79.162 52.369 92.954 1.00 40.38 90 GLY B C 1
ATOM 2432 O O . GLY B 1 97 ? 79.703 53.478 92.970 1.00 41.41 90 GLY B O 1
ATOM 2433 N N . VAL B 1 98 ? 77.951 52.175 92.423 1.00 40.64 91 VAL B N 1
ATOM 2434 C CA . VAL B 1 98 ? 77.178 53.302 91.901 1.00 39.42 91 VAL B CA 1
ATOM 2435 C C . VAL B 1 98 ? 76.700 54.194 93.039 1.00 40.55 91 VAL B C 1
ATOM 2436 O O . VAL B 1 98 ? 76.754 55.427 92.949 1.00 42.72 91 VAL B O 1
ATOM 2440 N N . LEU B 1 99 ? 76.221 53.587 94.127 1.00 39.18 92 LEU B N 1
ATOM 2441 C CA . LEU B 1 99 ? 75.830 54.365 95.298 1.00 43.12 92 LEU B CA 1
ATOM 2442 C C . LEU B 1 99 ? 77.007 55.159 95.846 1.00 43.96 92 LEU B C 1
ATOM 2443 O O . LEU B 1 99 ? 76.870 56.344 96.175 1.00 47.83 92 LEU B O 1
ATOM 2448 N N . ALA B 1 100 ? 78.172 54.519 95.953 1.00 40.28 93 ALA B N 1
ATOM 2449 C CA . ALA B 1 100 ? 79.350 55.180 96.500 1.00 42.57 93 ALA B CA 1
ATOM 2450 C C . ALA B 1 100 ? 79.921 56.230 95.560 1.00 46.48 93 ALA B C 1
ATOM 2451 O O . ALA B 1 100 ? 80.709 57.072 96.004 1.00 51.65 93 ALA B O 1
ATOM 2453 N N . GLY B 1 101 ? 79.554 56.200 94.280 1.00 43.65 94 GLY B N 1
ATOM 2454 C CA . GLY B 1 101 ? 80.174 57.089 93.314 1.00 48.09 94 GLY B CA 1
ATOM 2455 C C . GLY B 1 101 ? 81.593 56.704 92.960 1.00 51.59 94 GLY B C 1
ATOM 2456 O O . GLY B 1 101 ? 82.404 57.575 92.628 1.00 53.50 94 GLY B O 1
ATOM 2457 N N . LEU B 1 102 ? 81.913 55.415 93.018 1.00 47.92 95 LEU B N 1
ATOM 2458 C CA . LEU B 1 102 ? 83.277 54.956 92.802 1.00 47.92 95 LEU B CA 1
ATOM 2459 C C . LEU B 1 102 ? 83.668 55.054 91.331 1.00 51.69 95 LEU B C 1
ATOM 2460 O O . LEU B 1 102 ? 82.841 54.887 90.430 1.00 50.21 95 LEU B O 1
ATOM 2465 N N . ARG B 1 103 ? 84.949 55.330 91.098 1.00 53.41 96 ARG B N 1
ATOM 2466 C CA . ARG B 1 103 ? 85.479 55.363 89.742 1.00 57.65 96 ARG B CA 1
ATOM 2467 C C . ARG B 1 103 ? 85.237 54.020 89.053 1.00 49.31 96 ARG B C 1
ATOM 2468 O O . ARG B 1 103 ? 85.447 52.961 89.660 1.00 42.71 96 ARG B O 1
ATOM 2476 N N . PRO B 1 104 ? 84.788 54.027 87.793 1.00 49.16 97 PRO B N 1
ATOM 2477 C CA . PRO B 1 104 ? 84.527 52.755 87.091 1.00 46.87 97 PRO B CA 1
ATOM 2478 C C . PRO B 1 104 ? 85.720 51.813 87.026 1.00 41.28 97 PRO B C 1
ATOM 2479 O O . PRO B 1 104 ? 85.538 50.594 87.132 1.00 42.51 97 PRO B O 1
ATOM 2483 N N . LYS B 1 105 ? 86.937 52.329 86.840 1.00 40.94 98 LYS B N 1
ATOM 2484 C CA . LYS B 1 105 ? 88.098 51.443 86.815 1.00 42.31 98 LYS B CA 1
ATOM 2485 C C . LYS B 1 105 ? 88.277 50.724 88.146 1.00 39.43 98 LYS B C 1
ATOM 2486 O O . LYS B 1 105 ? 88.713 49.566 88.173 1.00 37.37 98 LYS B O 1
ATOM 2492 N N . LEU B 1 106 ? 87.943 51.387 89.255 1.00 37.41 99 LEU B N 1
ATOM 2493 C CA . LEU B 1 106 ? 88.027 50.729 90.553 1.00 45.02 99 LEU B CA 1
ATOM 2494 C C . LEU B 1 106 ? 86.935 49.679 90.703 1.00 41.76 99 LEU B C 1
ATOM 2495 O O . LEU B 1 106 ? 87.180 48.589 91.232 1.00 39.68 99 LEU B O 1
ATOM 2500 N N . ILE B 1 107 ? 85.726 49.983 90.229 1.00 37.17 100 ILE B N 1
ATOM 2501 C CA . ILE B 1 107 ? 84.656 48.991 90.263 1.00 39.49 100 ILE B CA 1
ATOM 2502 C C . ILE B 1 107 ? 85.050 47.770 89.446 1.00 35.58 100 ILE B C 1
ATOM 2503 O O . ILE B 1 107 ? 84.809 46.629 89.853 1.00 34.08 100 ILE B O 1
ATOM 2508 N N . ALA B 1 108 ? 85.685 47.991 88.292 1.00 32.58 101 ALA B N 1
ATOM 2509 C CA . ALA B 1 108 ? 86.100 46.871 87.455 1.00 30.87 101 ALA B CA 1
ATOM 2510 C C . ALA B 1 108 ? 87.101 45.975 88.177 1.00 27.55 101 ALA B C 1
ATOM 2511 O O . ALA B 1 108 ? 87.043 44.747 88.051 1.00 29.64 101 ALA B O 1
ATOM 2513 N N . GLY B 1 109 ? 88.021 46.565 88.945 1.00 31.62 102 GLY B N 1
ATOM 2514 C CA . GLY B 1 109 ? 88.996 45.757 89.667 1.00 32.78 102 GLY B CA 1
ATOM 2515 C C . GLY B 1 109 ? 88.375 44.907 90.763 1.00 29.65 102 GLY B C 1
ATOM 2516 O O . GLY B 1 109 ? 88.760 43.753 90.962 1.00 25.40 102 GLY B O 1
ATOM 2517 N N . VAL B 1 110 ? 87.419 45.463 91.504 1.00 28.59 103 VAL B N 1
ATOM 2518 C CA . VAL B 1 110 ? 86.777 44.655 92.540 1.00 26.41 103 VAL B CA 1
ATOM 2519 C C . VAL B 1 110 ? 85.886 43.586 91.917 1.00 22.35 103 VAL B C 1
ATOM 2520 O O . VAL B 1 110 ? 85.740 42.487 92.465 1.00 27.48 103 VAL B O 1
ATOM 2524 N N . ILE B 1 111 ? 85.270 43.883 90.773 1.00 24.04 104 ILE B N 1
ATOM 2525 C CA . ILE B 1 111 ? 84.468 42.866 90.103 1.00 24.74 104 ILE B CA 1
ATOM 2526 C C . ILE B 1 111 ? 85.360 41.724 89.620 1.00 25.24 104 ILE B C 1
ATOM 2527 O O . ILE B 1 111 ? 85.011 40.543 89.748 1.00 22.58 104 ILE B O 1
ATOM 2532 N N . ALA B 1 112 ? 86.541 42.055 89.088 1.00 22.14 105 ALA B N 1
ATOM 2533 C CA . ALA B 1 112 ? 87.497 41.013 88.713 1.00 22.66 105 ALA B CA 1
ATOM 2534 C C . ALA B 1 112 ? 87.888 40.162 89.917 1.00 22.99 105 ALA B C 1
ATOM 2535 O O . ALA B 1 112 ? 87.956 38.931 89.822 1.00 22.18 105 ALA B O 1
ATOM 2537 N N . ALA B 1 113 ? 88.149 40.799 91.060 1.00 23.42 106 ALA B N 1
ATOM 2538 C CA . ALA B 1 113 ? 88.476 40.038 92.263 1.00 24.89 106 ALA B CA 1
ATOM 2539 C C . ALA B 1 113 ? 87.308 39.146 92.669 1.00 24.71 106 ALA B C 1
ATOM 2540 O O . ALA B 1 113 ? 87.497 38.018 93.147 1.00 21.69 106 ALA B O 1
ATOM 2542 N N . ASP B 1 114 ? 86.090 39.637 92.482 1.00 22.12 107 ASP B N 1
ATOM 2543 C CA . ASP B 1 114 ? 84.918 38.864 92.879 1.00 25.01 107 ASP B CA 1
ATOM 2544 C C . ASP B 1 114 ? 84.714 37.651 91.977 1.00 20.94 107 ASP B C 1
ATOM 2545 O O . ASP B 1 114 ? 84.413 36.555 92.458 1.00 22.49 107 ASP B O 1
ATOM 2550 N N . ILE B 1 115 ? 84.857 37.824 90.664 1.00 20.37 108 ILE B N 1
ATOM 2551 C CA . ILE B 1 115 ? 84.741 36.679 89.763 1.00 20.41 108 ILE B CA 1
ATOM 2552 C C . ILE B 1 115 ? 85.800 35.633 90.095 1.00 21.47 108 ILE B C 1
ATOM 2553 O O . ILE B 1 115 ? 85.515 34.427 90.143 1.00 22.25 108 ILE B O 1
ATOM 2558 N N . PHE B 1 116 ? 87.027 36.085 90.371 1.00 22.15 109 PHE B N 1
ATOM 2559 C CA . PHE B 1 116 ? 88.102 35.183 90.790 1.00 24.21 109 PHE B CA 1
ATOM 2560 C C . PHE B 1 116 ? 87.730 34.437 92.072 1.00 25.21 109 PHE B C 1
ATOM 2561 O O . PHE B 1 116 ? 87.924 33.219 92.174 1.00 23.25 109 PHE B O 1
ATOM 2569 N N . MET B 1 117 ? 87.172 35.149 93.054 1.00 20.22 110 MET B N 1
ATOM 2570 C CA . MET B 1 117 ? 86.699 34.498 94.282 1.00 19.40 110 MET B CA 1
ATOM 2571 C C . MET B 1 117 ? 85.695 33.382 93.981 1.00 19.22 110 MET B C 1
ATOM 2572 O O . MET B 1 117 ? 85.806 32.268 94.510 1.00 23.68 110 MET B O 1
ATOM 2577 N N . ILE B 1 118 ? 84.687 33.674 93.150 1.00 21.07 111 ILE B N 1
ATOM 2578 C CA . ILE B 1 118 ? 83.649 32.682 92.873 1.00 20.38 111 ILE B CA 1
ATOM 2579 C C . ILE B 1 118 ? 84.224 31.492 92.103 1.00 22.34 111 ILE B C 1
ATOM 2580 O O . ILE B 1 118 ? 83.916 30.333 92.409 1.00 21.45 111 ILE B O 1
ATOM 2585 N N . LEU B 1 119 ? 85.075 31.747 91.101 1.00 22.37 112 LEU B N 1
ATOM 2586 C CA . LEU B 1 119 ? 85.602 30.649 90.285 1.00 22.34 112 LEU B CA 1
ATOM 2587 C C . LEU B 1 119 ? 86.577 29.766 91.069 1.00 22.99 112 LEU B C 1
ATOM 2588 O O . LEU B 1 119 ? 86.591 28.541 90.888 1.00 22.92 112 LEU B O 1
ATOM 2593 N N . THR B 1 120 ? 87.432 30.359 91.909 1.00 22.72 113 THR B N 1
ATOM 2594 C CA . THR B 1 120 ? 88.269 29.518 92.759 1.00 20.95 113 THR B CA 1
ATOM 2595 C C . THR B 1 120 ? 87.427 28.766 93.789 1.00 21.18 113 THR B C 1
ATOM 2596 O O . THR B 1 120 ? 87.778 27.647 94.182 1.00 24.17 113 THR B O 1
ATOM 2600 N N . GLY B 1 121 ? 86.313 29.348 94.225 1.00 21.07 114 GLY B N 1
ATOM 2601 C CA . GLY B 1 121 ? 85.401 28.598 95.078 1.00 19.38 114 GLY B CA 1
ATOM 2602 C C . GLY B 1 121 ? 84.792 27.405 94.361 1.00 24.15 114 GLY B C 1
ATOM 2603 O O . GLY B 1 121 ? 84.623 26.335 94.947 1.00 23.22 114 GLY B O 1
ATOM 2604 N N . LEU B 1 122 ? 84.454 27.574 93.079 1.00 21.80 115 LEU B N 1
ATOM 2605 C CA . LEU B 1 122 ? 83.969 26.442 92.297 1.00 22.35 115 LEU B CA 1
ATOM 2606 C C . LEU B 1 122 ? 85.027 25.342 92.186 1.00 20.90 115 LEU B C 1
ATOM 2607 O O . LEU B 1 122 ? 84.711 24.153 92.328 1.00 25.74 115 LEU B O 1
ATOM 2612 N N . VAL B 1 123 ? 86.287 25.710 91.932 1.00 21.24 116 VAL B N 1
ATOM 2613 C CA . VAL B 1 123 ? 87.341 24.694 91.884 1.00 21.79 116 VAL B CA 1
ATOM 2614 C C . VAL B 1 123 ? 87.447 23.987 93.232 1.00 23.23 116 VAL B C 1
ATOM 2615 O O . VAL B 1 123 ? 87.593 22.757 93.296 1.00 24.37 116 VAL B O 1
ATOM 2619 N N . ALA B 1 124 ? 87.362 24.747 94.329 1.00 23.07 117 ALA B N 1
ATOM 2620 C CA . ALA B 1 124 ? 87.415 24.139 95.657 1.00 26.26 117 ALA B CA 1
ATOM 2621 C C . ALA B 1 124 ? 86.267 23.154 95.853 1.00 27.13 117 ALA B C 1
ATOM 2622 O O . ALA B 1 124 ? 86.442 22.083 96.451 1.00 24.95 117 ALA B O 1
ATOM 2624 N N . THR B 1 125 ? 85.080 23.515 95.366 1.00 23.02 118 THR B N 1
ATOM 2625 C CA . THR B 1 125 ? 83.913 22.646 95.497 1.00 26.30 118 THR B CA 1
ATOM 2626 C C . THR B 1 125 ? 84.086 21.375 94.673 1.00 28.73 118 THR B C 1
ATOM 2627 O O . THR B 1 125 ? 83.713 20.288 95.115 1.00 29.43 118 THR B O 1
ATOM 2631 N N . LEU B 1 126 ? 84.686 21.487 93.482 1.00 25.21 119 LEU B N 1
ATOM 2632 C CA . LEU B 1 126 ? 84.840 20.324 92.618 1.00 28.85 119 LEU B CA 1
ATOM 2633 C C . LEU B 1 126 ? 85.985 19.424 93.051 1.00 35.52 119 LEU B C 1
ATOM 2634 O O . LEU B 1 126 ? 86.007 18.243 92.686 1.00 33.49 119 LEU B O 1
ATOM 2639 N N . GLU B 1 127 ? 86.920 19.945 93.832 1.00 33.25 120 GLU B N 1
ATOM 2640 C CA . GLU B 1 127 ? 88.108 19.196 94.197 1.00 31.15 120 GLU B CA 1
ATOM 2641 C C . GLU B 1 127 ? 87.862 18.320 95.419 1.00 34.06 120 GLU B C 1
ATOM 2642 O O . GLU B 1 127 ? 86.836 18.407 96.092 1.00 32.62 120 GLU B O 1
ATOM 2648 N N . ALA B 1 128 ? 88.824 17.465 95.689 1.00 37.10 121 ALA B N 1
ATOM 2649 C CA . ALA B 1 128 ? 88.818 16.606 96.855 1.00 41.38 121 ALA B CA 1
ATOM 2650 C C . ALA B 1 128 ? 89.803 17.138 97.891 1.00 38.14 121 ALA B C 1
ATOM 2651 O O . ALA B 1 128 ? 90.765 17.823 97.533 1.00 31.75 121 ALA B O 1
ATOM 2653 N N . PRO B 1 129 ? 89.595 16.859 99.180 1.00 40.10 122 PRO B N 1
ATOM 2654 C CA . PRO B 1 129 ? 90.592 17.259 100.170 1.00 39.14 122 PRO B CA 1
ATOM 2655 C C . PRO B 1 129 ? 91.892 16.508 99.944 1.00 38.63 122 PRO B C 1
ATOM 2656 O O . PRO B 1 129 ? 91.887 15.370 99.445 1.00 41.17 122 PRO B O 1
ATOM 2660 N N . PRO B 1 130 ? 93.039 17.112 100.284 1.00 39.62 123 PRO B N 1
ATOM 2661 C CA . PRO B 1 130 ? 93.184 18.444 100.875 1.00 37.89 123 PRO B CA 1
ATOM 2662 C C . PRO B 1 130 ? 93.259 19.553 99.834 1.00 27.36 123 PRO B C 1
ATOM 2663 O O . PRO B 1 130 ? 93.287 20.726 100.204 1.00 30.81 123 PRO B O 1
ATOM 2667 N N . THR B 1 131 ? 93.295 19.178 98.551 1.00 25.77 124 THR B N 1
ATOM 2668 C CA . THR B 1 131 ? 93.404 20.173 97.485 1.00 28.75 124 THR B CA 1
ATOM 2669 C C . THR B 1 131 ? 92.252 21.164 97.514 1.00 30.52 124 THR B C 1
ATOM 2670 O O . THR B 1 131 ? 92.435 22.341 97.175 1.00 27.99 124 THR B O 1
ATOM 2674 N N . SER B 1 132 ? 91.058 20.712 97.904 1.00 26.02 125 SER B N 1
ATOM 2675 C CA . SER B 1 132 ? 89.919 21.619 97.991 1.00 26.70 125 SER B CA 1
ATOM 2676 C C . SER B 1 132 ? 90.209 22.775 98.944 1.00 27.87 125 SER B C 1
ATOM 2677 O O . SER B 1 132 ? 89.828 23.924 98.676 1.00 26.48 125 SER B O 1
ATOM 2680 N N . TYR B 1 133 ? 90.903 22.491 100.054 1.00 24.31 126 TYR B N 1
ATOM 2681 C CA . TYR B 1 133 ? 91.180 23.522 101.050 1.00 28.35 126 TYR B CA 1
ATOM 2682 C C . TYR B 1 133 ? 92.166 24.557 100.538 1.00 22.28 126 TYR B C 1
ATOM 2683 O O . TYR B 1 133 ? 92.138 25.707 100.985 1.00 27.20 126 TYR B O 1
ATOM 2692 N N . LEU B 1 134 ? 93.068 24.165 99.637 1.00 25.63 127 LEU B N 1
ATOM 2693 C CA . LEU B 1 134 ? 93.984 25.136 99.043 1.00 28.81 127 LEU B CA 1
ATOM 2694 C C . LEU B 1 134 ? 93.216 26.191 98.248 1.00 27.26 127 LEU B C 1
ATOM 2695 O O . LEU B 1 134 ? 93.455 27.400 98.386 1.00 23.00 127 LEU B O 1
ATOM 2700 N N . TRP B 1 135 ? 92.272 25.749 97.420 1.00 22.79 128 TRP B N 1
ATOM 2701 C CA . TRP B 1 135 ? 91.475 26.697 96.649 1.00 23.51 128 TRP B CA 1
ATOM 2702 C C . TRP B 1 135 ? 90.551 27.518 97.541 1.00 20.48 128 TRP B C 1
ATOM 2703 O O . TRP B 1 135 ? 90.294 28.692 97.249 1.00 22.26 128 TRP B O 1
ATOM 2714 N N . TYR B 1 136 ? 90.050 26.926 98.626 1.00 21.18 129 TYR B N 1
ATOM 2715 C CA . TYR B 1 136 ? 89.229 27.682 99.567 1.00 25.33 129 TYR B CA 1
ATOM 2716 C C . TYR B 1 136 ? 90.021 28.835 100.164 1.00 22.55 129 TYR B C 1
ATOM 2717 O O . TYR B 1 136 ? 89.525 29.967 100.257 1.00 23.83 129 TYR B O 1
ATOM 2726 N N . ILE B 1 137 ? 91.268 28.564 100.559 1.00 23.23 130 ILE B N 1
ATOM 2727 C CA . ILE B 1 137 ? 92.122 29.601 101.130 1.00 22.51 130 ILE B CA 1
ATOM 2728 C C . ILE B 1 137 ? 92.395 30.693 100.108 1.00 24.37 130 ILE B C 1
ATOM 2729 O O . ILE B 1 137 ? 92.362 31.890 100.429 1.00 24.70 130 ILE B O 1
ATOM 2734 N N . ILE B 1 138 ? 92.695 30.301 98.865 1.00 20.71 131 ILE B N 1
ATOM 2735 C CA . ILE B 1 138 ? 92.905 31.283 97.806 1.00 20.11 131 ILE B CA 1
ATOM 2736 C C . ILE B 1 138 ? 91.647 32.129 97.615 1.00 23.80 131 ILE B C 1
ATOM 2737 O O . ILE B 1 138 ? 91.717 33.358 97.472 1.00 22.59 131 ILE B O 1
ATOM 2742 N N . SER B 1 139 ? 90.479 31.482 97.583 1.00 23.06 132 SER B N 1
ATOM 2743 C CA . SER B 1 139 ? 89.232 32.226 97.413 1.00 21.16 132 SER B CA 1
ATOM 2744 C C . SER B 1 139 ? 89.007 33.195 98.575 1.00 23.46 132 SER B C 1
ATOM 2745 O O . SER B 1 139 ? 88.604 34.348 98.368 1.00 24.13 132 SER B O 1
ATOM 2748 N N . CYS B 1 140 ? 89.286 32.750 99.802 1.00 20.60 133 CYS B N 1
ATOM 2749 C CA . CYS B 1 140 ? 89.200 33.623 100.978 1.00 20.28 133 CYS B CA 1
ATOM 2750 C C . CYS B 1 140 ? 90.132 34.824 100.869 1.00 23.09 133 CYS B C 1
ATOM 2751 O O . CYS B 1 140 ? 89.809 35.917 101.352 1.00 26.27 133 CYS B O 1
ATOM 2754 N N . GLY B 1 141 ? 91.310 34.631 100.278 1.00 24.44 134 GLY B N 1
ATOM 2755 C CA . GLY B 1 141 ? 92.196 35.761 100.051 1.00 23.77 134 GLY B CA 1
ATOM 2756 C C . GLY B 1 141 ? 91.577 36.825 99.157 1.00 24.32 134 GLY B C 1
ATOM 2757 O O . GLY B 1 141 ? 91.669 38.025 99.441 1.00 26.52 134 GLY B O 1
ATOM 2758 N N . ALA B 1 142 ? 90.940 36.403 98.061 1.00 21.94 135 ALA B N 1
ATOM 2759 C CA . ALA B 1 142 ? 90.233 37.356 97.213 1.00 21.26 135 ALA B CA 1
ATOM 2760 C C . ALA B 1 142 ? 89.089 38.024 97.969 1.00 23.40 135 ALA B C 1
ATOM 2761 O O . ALA B 1 142 ? 88.870 39.235 97.835 1.00 25.02 135 ALA B O 1
ATOM 2763 N N . PHE B 1 143 ? 88.346 37.244 98.764 1.00 22.55 136 PHE B N 1
ATOM 2764 C CA . PHE B 1 143 ? 87.255 37.802 99.564 1.00 22.23 136 PHE B CA 1
ATOM 2765 C C . PHE B 1 143 ? 87.764 38.890 100.499 1.00 23.58 136 PHE B C 1
ATOM 2766 O O . PHE B 1 143 ? 87.140 39.950 100.642 1.00 23.91 136 PHE B O 1
ATOM 2774 N N . ILE B 1 144 ? 88.917 38.659 101.127 1.00 24.13 137 ILE B N 1
ATOM 2775 C CA . ILE B 1 144 ? 89.457 39.652 102.050 1.00 26.95 137 ILE B CA 1
ATOM 2776 C C . ILE B 1 144 ? 89.831 40.930 101.310 1.00 26.66 137 ILE B C 1
ATOM 2777 O O . ILE B 1 144 ? 89.579 42.042 101.800 1.00 26.40 137 ILE B O 1
ATOM 2782 N N . ALA B 1 145 ? 90.395 40.801 100.103 1.00 24.34 138 ALA B N 1
ATOM 2783 C CA . ALA B 1 145 ? 90.677 41.980 99.291 1.00 33.06 138 ALA B CA 1
ATOM 2784 C C . ALA B 1 145 ? 89.402 42.759 98.980 1.00 31.63 138 ALA B C 1
ATOM 2785 O O . ALA B 1 145 ? 89.397 43.994 99.009 1.00 30.85 138 ALA B O 1
ATOM 2787 N N . ILE B 1 146 ? 88.310 42.055 98.679 1.00 24.72 139 ILE B N 1
ATOM 2788 C CA . ILE B 1 146 ? 87.053 42.731 98.367 1.00 23.87 139 ILE B CA 1
ATOM 2789 C C . ILE B 1 146 ? 86.540 43.479 99.592 1.00 22.62 139 ILE B C 1
ATOM 2790 O O . ILE B 1 146 ? 86.136 44.646 99.511 1.00 27.08 139 ILE B O 1
ATOM 2795 N N . LEU B 1 147 ? 86.536 42.809 100.745 1.00 23.78 140 LEU B N 1
ATOM 2796 C CA . LEU B 1 147 ? 86.075 43.449 101.972 1.00 26.08 140 LEU B CA 1
ATOM 2797 C C . LEU B 1 147 ? 86.910 44.680 102.296 1.00 31.74 140 LEU B C 1
ATOM 2798 O O . LEU B 1 147 ? 86.374 45.713 102.715 1.00 29.99 140 LEU B O 1
ATOM 2803 N N . ALA B 1 148 ? 88.228 44.590 102.101 1.00 33.24 141 ALA B N 1
ATOM 2804 C CA . ALA B 1 148 ? 89.089 45.741 102.352 1.00 32.77 141 ALA B CA 1
ATOM 2805 C C . ALA B 1 148 ? 88.718 46.913 101.450 1.00 34.61 141 ALA B C 1
ATOM 2806 O O . ALA B 1 148 ? 88.677 48.066 101.901 1.00 32.72 141 ALA B O 1
ATOM 2808 N N . SER B 1 149 ? 88.439 46.645 100.173 1.00 31.92 142 SER B N 1
ATOM 2809 C CA . SER B 1 149 ? 88.089 47.740 99.271 1.00 33.30 142 SER B CA 1
ATOM 2810 C C . SER B 1 149 ? 86.748 48.359 99.647 1.00 26.98 142 SER B C 1
ATOM 2811 O O . SER B 1 149 ? 86.592 49.583 99.592 1.00 34.25 142 SER B O 1
ATOM 2814 N N . LEU B 1 150 ? 85.776 47.529 100.039 1.00 26.42 143 LEU B N 1
ATOM 2815 C CA . LEU B 1 150 ? 84.489 48.058 100.482 1.00 32.67 143 LEU B CA 1
ATOM 2816 C C . LEU B 1 150 ? 84.658 48.973 101.688 1.00 34.67 143 LEU B C 1
ATOM 2817 O O . LEU B 1 150 ? 84.005 50.021 101.787 1.00 33.30 143 LEU B O 1
ATOM 2822 N N . LEU B 1 151 ? 85.529 48.587 102.617 1.00 30.22 144 LEU B N 1
ATOM 2823 C CA . LEU B 1 151 ? 85.712 49.342 103.845 1.00 34.17 144 LEU B CA 1
ATOM 2824 C C . LEU B 1 151 ? 86.657 50.524 103.679 1.00 38.42 144 LEU B C 1
ATOM 2825 O O . LEU B 1 151 ? 86.756 51.351 104.591 1.00 40.15 144 LEU B O 1
ATOM 2830 N N . THR B 1 152 ? 87.346 50.631 102.546 1.00 33.40 145 THR B N 1
ATOM 2831 C CA . THR B 1 152 ? 88.259 51.746 102.337 1.00 37.08 145 THR B CA 1
ATOM 2832 C C . THR B 1 152 ? 87.834 52.600 101.145 1.00 39.45 145 THR B C 1
ATOM 2833 O O . THR B 1 152 ? 87.258 53.676 101.327 1.00 41.27 145 THR B O 1
ATOM 2837 N N . GLU B 1 153 ? 88.100 52.121 99.926 1.00 40.84 146 GLU B N 1
ATOM 2838 C CA . GLU B 1 153 ? 87.876 52.934 98.730 1.00 43.49 146 GLU B CA 1
ATOM 2839 C C . GLU B 1 153 ? 86.397 53.256 98.529 1.00 45.32 146 GLU B C 1
ATOM 2840 O O . GLU B 1 153 ? 86.038 54.409 98.259 1.00 40.59 146 GLU B O 1
ATOM 2846 N N . PHE B 1 154 ? 85.524 52.244 98.619 1.00 36.23 147 PHE B N 1
ATOM 2847 C CA . PHE B 1 154 ? 84.085 52.501 98.530 1.00 39.97 147 PHE B CA 1
ATOM 2848 C C . PHE B 1 154 ? 83.651 53.495 99.599 1.00 40.45 147 PHE B C 1
ATOM 2849 O O . PHE B 1 154 ? 82.914 54.449 99.324 1.00 43.99 147 PHE B O 1
ATOM 2857 N N . THR B 1 155 ? 84.098 53.273 100.835 1.00 34.11 148 THR B N 1
ATOM 2858 C CA . THR B 1 155 ? 83.639 54.076 101.963 1.00 36.39 148 THR B CA 1
ATOM 2859 C C . THR B 1 155 ? 84.125 55.517 101.864 1.00 43.47 148 THR B C 1
ATOM 2860 O O . THR B 1 155 ? 83.368 56.453 102.150 1.00 43.06 148 THR B O 1
ATOM 2864 N N . ALA B 1 156 ? 85.379 55.718 101.451 1.00 43.88 149 ALA B N 1
ATOM 2865 C CA . ALA B 1 156 ? 85.891 57.076 101.290 1.00 50.49 149 ALA B CA 1
ATOM 2866 C C . ALA B 1 156 ? 85.137 57.820 100.196 1.00 47.98 149 ALA B C 1
ATOM 2867 O O . ALA B 1 156 ? 84.842 59.013 100.334 1.00 44.86 149 ALA B O 1
ATOM 2869 N N . SER B 1 157 ? 84.806 57.128 99.105 1.00 40.95 150 SER B N 1
ATOM 2870 C CA . SER B 1 157 ? 84.096 57.787 98.015 1.00 52.46 150 SER B CA 1
ATOM 2871 C C . SER B 1 157 ? 82.655 58.115 98.407 1.00 51.57 150 SER B C 1
ATOM 2872 O O . SER B 1 157 ? 82.138 59.182 98.056 1.00 49.75 150 SER B O 1
ATOM 2875 N N . ALA B 1 158 ? 81.990 57.218 99.142 1.00 47.97 151 ALA B N 1
ATOM 2876 C CA . ALA B 1 158 ? 80.618 57.490 99.568 1.00 45.92 151 ALA B CA 1
ATOM 2877 C C . ALA B 1 158 ? 80.557 58.672 100.526 1.00 49.20 151 ALA B C 1
ATOM 2878 O O . ALA B 1 158 ? 79.612 59.469 100.479 1.00 48.03 151 ALA B O 1
ATOM 2880 N N . ALA B 1 159 ? 81.551 58.798 101.409 1.00 48.21 152 ALA B N 1
ATOM 2881 C CA . ALA B 1 159 ? 81.533 59.861 102.406 1.00 50.19 152 ALA B CA 1
ATOM 2882 C C . ALA B 1 159 ? 81.652 61.244 101.781 1.00 53.57 152 ALA B C 1
ATOM 2883 O O . ALA B 1 159 ? 81.337 62.237 102.444 1.00 55.34 152 ALA B O 1
ATOM 2885 N N . ARG B 1 160 ? 82.086 61.333 100.527 1.00 59.62 153 ARG B N 1
ATOM 2886 C CA . ARG B 1 160 ? 82.157 62.602 99.817 1.00 60.73 153 ARG B CA 1
ATOM 2887 C C . ARG B 1 160 ? 80.847 62.966 99.126 1.00 64.79 153 ARG B C 1
ATOM 2888 O O . ARG B 1 160 ? 80.799 63.969 98.407 1.00 73.51 153 ARG B O 1
ATOM 2896 N N . ARG B 1 161 ? 79.790 62.185 99.328 1.00 62.17 154 ARG B N 1
ATOM 2897 C CA . ARG B 1 161 ? 78.490 62.413 98.710 1.00 61.83 154 ARG B CA 1
ATOM 2898 C C . ARG B 1 161 ? 77.503 62.962 99.741 1.00 60.64 154 ARG B C 1
ATOM 2899 O O . ARG B 1 161 ? 77.821 63.115 100.923 1.00 59.38 154 ARG B O 1
ATOM 2907 N N . ASN B 1 162 ? 76.287 63.255 99.270 1.00 61.36 155 ASN B N 1
ATOM 2908 C CA . ASN B 1 162 ? 75.224 63.750 100.138 1.00 66.96 155 ASN B CA 1
ATOM 2909 C C . ASN B 1 162 ? 75.014 62.804 101.314 1.00 59.73 155 ASN B C 1
ATOM 2910 O O . ASN B 1 162 ? 75.206 61.591 101.198 1.00 52.78 155 ASN B O 1
ATOM 2915 N N . VAL B 1 163 ? 74.614 63.368 102.458 1.00 57.17 156 VAL B N 1
ATOM 2916 C CA . VAL B 1 163 ? 74.512 62.557 103.671 1.00 59.46 156 VAL B CA 1
ATOM 2917 C C . VAL B 1 163 ? 73.492 61.439 103.501 1.00 53.61 156 VAL B C 1
ATOM 2918 O O . VAL B 1 163 ? 73.669 60.343 104.043 1.00 50.61 156 VAL B O 1
ATOM 2922 N N . ARG B 1 164 ? 72.422 61.679 102.739 1.00 49.61 157 ARG B N 1
ATOM 2923 C CA . ARG B 1 164 ? 71.411 60.643 102.557 1.00 49.83 157 ARG B CA 1
ATOM 2924 C C . ARG B 1 164 ? 71.923 59.523 101.659 1.00 49.95 157 ARG B C 1
ATOM 2925 O O . ARG B 1 164 ? 71.688 58.340 101.935 1.00 48.44 157 ARG B O 1
ATOM 2933 N N . VAL B 1 165 ? 72.631 59.873 100.583 1.00 51.42 158 VAL B N 1
ATOM 2934 C CA . VAL B 1 165 ? 73.252 58.849 99.744 1.00 50.20 158 VAL B CA 1
ATOM 2935 C C . VAL B 1 165 ? 74.319 58.095 100.530 1.00 48.49 158 VAL B C 1
ATOM 2936 O O . VAL B 1 165 ? 74.417 56.863 100.454 1.00 40.48 158 VAL B O 1
ATOM 2940 N N . ASN B 1 166 ? 75.131 58.819 101.301 1.00 45.67 159 ASN B N 1
ATOM 2941 C CA . ASN B 1 166 ? 76.172 58.160 102.087 1.00 46.54 159 ASN B CA 1
ATOM 2942 C C . ASN B 1 166 ? 75.573 57.255 103.158 1.00 42.96 159 ASN B C 1
ATOM 2943 O O . ASN B 1 166 ? 76.090 56.161 103.411 1.00 41.17 159 ASN B O 1
ATOM 2948 N N . ASN B 1 167 ? 74.490 57.695 103.808 1.00 47.75 160 ASN B N 1
ATOM 2949 C CA . ASN B 1 167 ? 73.858 56.859 104.826 1.00 47.12 160 ASN B CA 1
ATOM 2950 C C . ASN B 1 167 ? 73.292 55.582 104.217 1.00 45.02 160 ASN B C 1
ATOM 2951 O O . ASN B 1 167 ? 73.388 54.506 104.817 1.00 40.77 160 ASN B O 1
ATOM 2956 N N . LEU B 1 168 ? 72.702 55.679 103.022 1.00 43.54 161 LEU B N 1
ATOM 2957 C CA . LEU B 1 168 ? 72.186 54.488 102.354 1.00 37.99 161 LEU B CA 1
ATOM 2958 C C . LEU B 1 168 ? 73.312 53.527 101.994 1.00 37.03 161 LEU B C 1
ATOM 2959 O O . LEU B 1 168 ? 73.180 52.312 102.177 1.00 34.70 161 LEU B O 1
ATOM 2964 N N . PHE B 1 169 ? 74.433 54.052 101.489 1.00 38.03 162 PHE B N 1
ATOM 2965 C CA . PHE B 1 169 ? 75.580 53.198 101.184 1.00 36.03 162 PHE B CA 1
ATOM 2966 C C . PHE B 1 169 ? 76.027 52.415 102.414 1.00 39.20 162 PHE B C 1
ATOM 2967 O O . PHE B 1 169 ? 76.243 51.198 102.347 1.00 33.71 162 PHE B O 1
ATOM 2975 N N . LEU B 1 170 ? 76.200 53.110 103.542 1.00 40.03 163 LEU B N 1
ATOM 2976 C CA . LEU B 1 170 ? 76.733 52.464 104.739 1.00 33.51 163 LEU B CA 1
ATOM 2977 C C . LEU B 1 170 ? 75.806 51.361 105.226 1.00 35.86 163 LEU B C 1
ATOM 2978 O O . LEU B 1 170 ? 76.264 50.277 105.607 1.00 37.79 163 LEU B O 1
ATOM 2983 N N . LYS B 1 171 ? 74.496 51.621 105.225 1.00 33.70 164 LYS B N 1
ATOM 2984 C CA . LYS B 1 171 ? 73.542 50.590 105.620 1.00 36.82 164 LYS B CA 1
ATOM 2985 C C . LYS B 1 171 ? 73.648 49.369 104.711 1.00 35.84 164 LYS B C 1
ATOM 2986 O O . LYS B 1 171 ? 73.671 48.232 105.187 1.00 33.49 164 LYS B O 1
ATOM 2992 N N . LEU B 1 172 ? 73.748 49.583 103.399 1.00 33.14 165 LEU B N 1
ATOM 2993 C CA . LEU B 1 172 ? 73.837 48.444 102.493 1.00 28.40 165 LEU B CA 1
ATOM 2994 C C . LEU B 1 172 ? 75.212 47.793 102.557 1.00 33.65 165 LEU B C 1
ATOM 2995 O O . LEU B 1 172 ? 75.324 46.567 102.450 1.00 30.00 165 LEU B O 1
ATOM 3000 N N . ARG B 1 173 ? 76.268 48.591 102.733 1.00 32.66 166 ARG B N 1
ATOM 3001 C CA . ARG B 1 173 ? 77.606 48.022 102.872 1.00 32.02 166 ARG B CA 1
ATOM 3002 C C . ARG B 1 173 ? 77.682 47.092 104.079 1.00 32.51 166 ARG B C 1
ATOM 3003 O O . ARG B 1 173 ? 78.203 45.975 103.984 1.00 29.81 166 ARG B O 1
ATOM 3011 N N . ASN B 1 174 ? 77.159 47.534 105.224 1.00 30.60 167 ASN B N 1
ATOM 3012 C CA . ASN B 1 174 ? 77.228 46.715 106.435 1.00 29.33 167 ASN B CA 1
ATOM 3013 C C . ASN B 1 174 ? 76.377 45.462 106.300 1.00 34.23 167 ASN B C 1
ATOM 3014 O O . ASN B 1 174 ? 76.789 44.369 106.711 1.00 31.10 167 ASN B O 1
ATOM 3019 N N . TYR B 1 175 ? 75.173 45.621 105.749 1.00 27.91 168 TYR B N 1
ATOM 3020 C CA . TYR B 1 175 ? 74.284 44.496 105.491 1.00 28.86 168 TYR B CA 1
ATOM 3021 C C . TYR B 1 175 ? 74.949 43.467 104.579 1.00 30.39 168 TYR B C 1
ATOM 3022 O O . TYR B 1 175 ? 74.948 42.265 104.872 1.00 29.17 168 TYR B O 1
ATOM 3031 N N . LEU B 1 176 ? 75.532 43.926 103.468 1.00 24.75 169 LEU B N 1
ATOM 3032 C CA . LEU B 1 176 ? 76.180 43.011 102.529 1.00 26.69 169 LEU B CA 1
ATOM 3033 C C . LEU B 1 176 ? 77.343 42.270 103.181 1.00 27.44 169 LEU B C 1
ATOM 3034 O O . LEU B 1 176 ? 77.495 41.053 103.012 1.00 26.99 169 LEU B O 1
ATOM 3039 N N . ILE B 1 177 ? 78.200 42.997 103.900 1.00 26.20 170 ILE B N 1
ATOM 3040 C CA . ILE B 1 177 ? 79.416 42.393 104.444 1.00 27.01 170 ILE B CA 1
ATOM 3041 C C . ILE B 1 177 ? 79.064 41.278 105.422 1.00 26.88 170 ILE B C 1
ATOM 3042 O O . ILE B 1 177 ? 79.639 40.182 105.373 1.00 27.48 170 ILE B O 1
ATOM 3047 N N . VAL B 1 178 ? 78.102 41.535 106.314 1.00 24.69 171 VAL B N 1
ATOM 3048 C CA . VAL B 1 178 ? 77.727 40.533 107.316 1.00 30.43 171 VAL B CA 1
ATOM 3049 C C . VAL B 1 178 ? 77.181 39.280 106.639 1.00 27.82 171 VAL B C 1
ATOM 3050 O O . VAL B 1 178 ? 77.594 38.156 106.946 1.00 28.11 171 VAL B O 1
ATOM 3054 N N . LEU B 1 179 ? 76.252 39.458 105.699 1.00 24.40 172 LEU B N 1
ATOM 3055 C CA . LEU B 1 179 ? 75.696 38.322 104.967 1.00 24.72 172 LEU B CA 1
ATOM 3056 C C . LEU B 1 179 ? 76.760 37.580 104.160 1.00 26.50 172 LEU B C 1
ATOM 3057 O O . LEU B 1 179 ? 76.783 36.344 104.139 1.00 23.93 172 LEU B O 1
ATOM 3062 N N . TRP B 1 180 ? 77.625 38.309 103.446 1.00 24.38 173 TRP B N 1
ATOM 3063 C CA . TRP B 1 180 ? 78.571 37.603 102.587 1.00 20.94 173 TRP B CA 1
ATOM 3064 C C . TRP B 1 180 ? 79.558 36.774 103.404 1.00 22.69 173 TRP B C 1
ATOM 3065 O O . TRP B 1 180 ? 79.986 35.711 102.950 1.00 22.14 173 TRP B O 1
ATOM 3076 N N . ILE B 1 181 ? 79.928 37.237 104.601 1.00 21.97 174 ILE B N 1
ATOM 3077 C CA . ILE B 1 181 ? 80.830 36.457 105.452 1.00 25.45 174 ILE B CA 1
ATOM 3078 C C . ILE B 1 181 ? 80.217 35.102 105.815 1.00 24.13 174 ILE B C 1
ATOM 3079 O O . ILE B 1 181 ? 80.939 34.115 106.019 1.00 21.69 174 ILE B O 1
ATOM 3084 N N . CYS B 1 182 ? 78.885 35.017 105.880 1.00 24.70 175 CYS B N 1
ATOM 3085 C CA . CYS B 1 182 ? 78.238 33.741 106.178 1.00 23.76 175 CYS B CA 1
ATOM 3086 C C . CYS B 1 182 ? 78.570 32.655 105.156 1.00 23.44 175 CYS B C 1
ATOM 3087 O O . CYS B 1 182 ? 78.632 31.472 105.517 1.00 24.85 175 CYS B O 1
ATOM 3090 N N . TYR B 1 183 ? 78.765 33.020 103.882 1.00 21.01 176 TYR B N 1
ATOM 3091 C CA . TYR B 1 183 ? 78.928 31.989 102.854 1.00 19.76 176 TYR B CA 1
ATOM 3092 C C . TYR B 1 183 ? 80.164 31.117 103.068 1.00 20.40 176 TYR B C 1
ATOM 3093 O O . TYR B 1 183 ? 80.025 29.881 103.066 1.00 21.67 176 TYR B O 1
ATOM 3102 N N . PRO B 1 184 ? 81.381 31.652 103.217 1.00 24.85 177 PRO B N 1
ATOM 3103 C CA . PRO B 1 184 ? 82.523 30.750 103.445 1.00 21.20 177 PRO B CA 1
ATOM 3104 C C . PRO B 1 184 ? 82.447 29.994 104.757 1.00 22.02 177 PRO B C 1
ATOM 3105 O O . PRO B 1 184 ? 83.075 28.935 104.877 1.00 23.92 177 PRO B O 1
ATOM 3109 N N . ILE B 1 185 ? 81.724 30.509 105.754 1.00 24.57 178 ILE B N 1
ATOM 3110 C CA . ILE B 1 185 ? 81.532 29.756 106.992 1.00 25.35 178 ILE B CA 1
ATOM 3111 C C . ILE B 1 185 ? 80.644 28.542 106.741 1.00 25.98 178 ILE B C 1
ATOM 3112 O O . ILE B 1 185 ? 80.957 27.424 107.159 1.00 24.82 178 ILE B O 1
ATOM 3117 N N . VAL B 1 186 ? 79.518 28.745 106.055 1.00 22.91 179 VAL B N 1
ATOM 3118 C CA . VAL B 1 186 ? 78.641 27.623 105.725 1.00 27.01 179 VAL B CA 1
ATOM 3119 C C . VAL B 1 186 ? 79.392 26.586 104.897 1.00 24.70 179 VAL B C 1
ATOM 3120 O O . VAL B 1 186 ? 79.304 25.379 105.150 1.00 26.80 179 VAL B O 1
ATOM 3124 N N . TRP B 1 187 ? 80.132 27.047 103.884 1.00 24.08 180 TRP B N 1
ATOM 3125 C CA . TRP B 1 187 ? 80.911 26.149 103.029 1.00 25.12 180 TRP B CA 1
ATOM 3126 C C . TRP B 1 187 ? 81.834 25.246 103.846 1.00 29.18 180 TRP B C 1
ATOM 3127 O O . TRP B 1 187 ? 81.887 24.026 103.640 1.00 28.18 180 TRP B O 1
ATOM 3138 N N . LEU B 1 188 ? 82.582 25.830 104.781 1.00 26.31 181 LEU B N 1
ATOM 3139 C CA . LEU B 1 188 ? 83.550 25.024 105.513 1.00 27.93 181 LEU B CA 1
ATOM 3140 C C . LEU B 1 188 ? 82.863 24.082 106.491 1.00 29.20 181 LEU B C 1
ATOM 3141 O O . LEU B 1 188 ? 83.363 22.983 106.751 1.00 31.10 181 LEU B O 1
ATOM 3146 N N . LEU B 1 189 ? 81.714 24.486 107.034 1.00 28.44 182 LEU B N 1
ATOM 3147 C CA . LEU B 1 189 ? 80.977 23.616 107.942 1.00 30.25 182 LEU B CA 1
ATOM 3148 C C . LEU B 1 189 ? 80.174 22.543 107.216 1.00 33.85 182 LEU B C 1
ATOM 3149 O O . LEU B 1 189 ? 79.766 21.563 107.848 1.00 35.54 182 LEU B O 1
ATOM 3154 N N . GLY B 1 190 ? 79.960 22.691 105.910 1.00 35.32 183 GLY B N 1
ATOM 3155 C CA . GLY B 1 190 ? 79.007 21.883 105.177 1.00 35.68 183 GLY B CA 1
ATOM 3156 C C . GLY B 1 190 ? 79.616 20.714 104.426 1.00 42.64 183 GLY B C 1
ATOM 3157 O O . GLY B 1 190 ? 80.712 20.232 104.736 1.00 42.32 183 GLY B O 1
ATOM 3158 N N . ALA B 1 191 ? 78.884 20.264 103.399 1.00 46.78 184 ALA B N 1
ATOM 3159 C CA . ALA B 1 191 ? 79.195 19.006 102.728 1.00 53.88 184 ALA B CA 1
ATOM 3160 C C . ALA B 1 191 ? 80.410 19.119 101.818 1.00 50.40 184 ALA B C 1
ATOM 3161 O O . ALA B 1 191 ? 81.070 18.109 101.547 1.00 55.95 184 ALA B O 1
ATOM 3163 N N . GLU B 1 192 ? 80.715 20.316 101.328 1.00 38.10 185 GLU B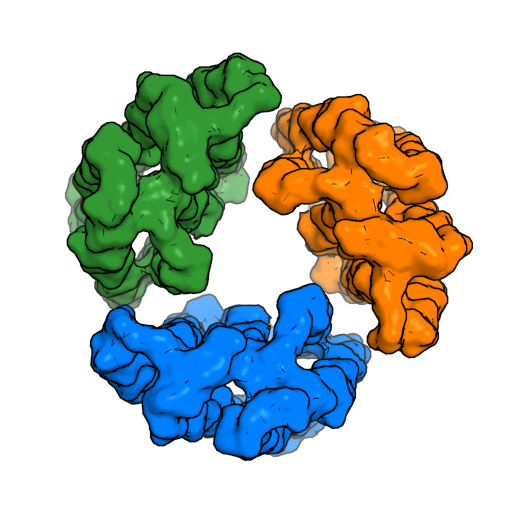 N 1
ATOM 3164 C CA . GLU B 1 192 ? 81.909 20.495 100.508 1.00 44.30 185 GLU B CA 1
ATOM 3165 C C . GLU B 1 192 ? 83.191 20.492 101.326 1.00 46.20 185 GLU B C 1
ATOM 3166 O O . GLU B 1 192 ? 84.268 20.713 100.758 1.00 50.26 185 GLU B O 1
ATOM 3168 N N . ALA B 1 193 ? 83.104 20.254 102.638 1.00 40.08 186 ALA B N 1
ATOM 3169 C CA . ALA B 1 193 ? 84.286 20.278 103.491 1.00 37.50 186 ALA B CA 1
ATOM 3170 C C . ALA B 1 193 ? 84.128 19.342 104.680 1.00 42.27 186 ALA B C 1
ATOM 3171 O O . ALA B 1 193 ? 84.205 18.119 104.521 1.00 48.76 186 ALA B O 1
ATOM 3173 N N . PHE B 1 194 ? 83.889 19.895 105.871 1.00 46.64 187 PHE B N 1
ATOM 3174 C CA . PHE B 1 194 ? 84.018 19.142 107.117 1.00 50.23 187 PHE B CA 1
ATOM 3175 C C . PHE B 1 194 ? 82.727 18.483 107.606 1.00 52.59 187 PHE B C 1
ATOM 3176 O O . PHE B 1 194 ? 82.764 17.786 108.625 1.00 51.20 187 PHE B O 1
ATOM 3184 N N . LYS B 1 195 ? 81.595 18.686 106.930 1.00 52.20 188 LYS B N 1
ATOM 3185 C CA . LYS B 1 195 ? 80.402 17.853 107.139 1.00 54.36 188 LYS B CA 1
ATOM 3186 C C . LYS B 1 195 ? 79.829 17.976 108.555 1.00 45.95 188 LYS B C 1
ATOM 3187 O O . LYS B 1 195 ? 79.372 16.996 109.141 1.00 48.66 188 LYS B O 1
ATOM 3193 N N . ILE B 1 196 ? 79.844 19.184 109.111 1.00 40.94 189 ILE B N 1
ATOM 3194 C CA . ILE B 1 196 ? 79.097 19.437 110.341 1.00 37.76 189 ILE B CA 1
ATOM 3195 C C . ILE B 1 196 ? 77.613 19.609 110.034 1.00 37.48 189 ILE B C 1
ATOM 3196 O O . ILE B 1 196 ? 76.751 19.048 110.721 1.00 38.41 189 ILE B O 1
ATOM 3201 N N . ILE B 1 197 ? 77.310 20.384 108.999 1.00 34.80 190 ILE B N 1
ATOM 3202 C CA . ILE B 1 197 ? 75.938 20.664 108.587 1.00 40.61 190 ILE B CA 1
ATOM 3203 C C . ILE B 1 197 ? 75.534 19.614 107.555 1.00 42.26 190 ILE B C 1
ATOM 3204 O O . ILE B 1 197 ? 76.232 19.468 106.538 1.00 40.27 190 ILE B O 1
ATOM 3209 N N . PRO B 1 198 ? 74.436 18.883 107.761 1.00 42.40 191 PRO B N 1
ATOM 3210 C CA . PRO B 1 198 ? 73.980 17.942 106.731 1.00 42.85 191 PRO B CA 1
ATOM 3211 C C . PRO B 1 198 ? 73.702 18.666 105.422 1.00 39.84 191 PRO B C 1
ATOM 3212 O O . PRO B 1 198 ? 73.375 19.855 105.407 1.00 34.92 191 PRO B O 1
ATOM 3216 N N . THR B 1 199 ? 73.838 17.930 104.315 1.00 43.86 192 THR B N 1
ATOM 3217 C CA . THR B 1 199 ? 73.697 18.539 102.993 1.00 45.58 192 THR B CA 1
ATOM 3218 C C . THR B 1 199 ? 72.342 19.217 102.828 1.00 35.77 192 THR B C 1
ATOM 3219 O O . THR B 1 199 ? 72.264 20.348 102.332 1.00 40.17 192 THR B O 1
ATOM 3223 N N . GLY B 1 200 ? 71.265 18.547 103.245 1.00 41.11 193 GLY B N 1
ATOM 3224 C CA . GLY B 1 200 ? 69.942 19.138 103.107 1.00 42.12 193 GLY B CA 1
ATOM 3225 C C . GLY B 1 200 ? 69.788 20.423 103.898 1.00 43.18 193 GLY B C 1
ATOM 3226 O O . GLY B 1 200 ? 69.193 21.392 103.418 1.00 36.42 193 GLY B O 1
ATOM 3227 N N . VAL B 1 201 ? 70.340 20.455 105.113 1.00 38.55 194 VAL B N 1
ATOM 3228 C CA . VAL B 1 201 ? 70.306 21.668 105.926 1.00 36.62 194 VAL B CA 1
ATOM 3229 C C . VAL B 1 201 ? 71.120 22.772 105.269 1.00 32.44 194 VAL B C 1
ATOM 3230 O O . VAL B 1 201 ? 70.743 23.950 105.301 1.00 34.21 194 VAL B O 1
ATOM 3234 N N . GLU B 1 202 ? 72.247 22.409 104.656 1.00 31.17 195 GLU B N 1
ATOM 3235 C CA . GLU B 1 202 ? 73.093 23.403 104.006 1.00 29.32 195 GLU B CA 1
ATOM 3236 C C . GLU B 1 202 ? 72.371 24.076 102.842 1.00 28.61 195 GLU B C 1
ATOM 3237 O O . GLU B 1 202 ? 72.531 25.281 102.611 1.00 28.00 195 GLU B O 1
ATOM 3243 N N . VAL B 1 203 ? 71.588 23.309 102.086 1.00 32.83 196 VAL B N 1
ATOM 3244 C CA . VAL B 1 203 ? 70.818 23.898 100.991 1.00 34.09 196 VAL B CA 1
ATOM 3245 C C . VAL B 1 203 ? 69.803 24.901 101.530 1.00 31.76 196 VAL B C 1
ATOM 3246 O O . VAL B 1 203 ? 69.647 26.004 100.989 1.00 32.04 196 VAL B O 1
ATOM 3250 N N . VAL B 1 204 ? 69.107 24.542 102.611 1.00 32.72 197 VAL B N 1
ATOM 3251 C CA . VAL B 1 204 ? 68.142 25.459 103.213 1.00 29.89 197 VAL B CA 1
ATOM 3252 C C . VAL B 1 204 ? 68.834 26.734 103.685 1.00 33.60 197 VAL B C 1
ATOM 3253 O O . VAL B 1 204 ? 68.325 27.847 103.486 1.00 31.61 197 VAL B O 1
ATOM 3257 N N . ILE B 1 205 ? 70.010 26.599 104.309 1.00 29.13 198 ILE B N 1
ATOM 3258 C CA . ILE B 1 205 ? 70.724 27.771 104.810 1.00 26.01 198 ILE B CA 1
ATOM 3259 C C . ILE B 1 205 ? 71.128 28.691 103.655 1.00 30.01 198 ILE B C 1
ATOM 3260 O O . ILE B 1 205 ? 70.956 29.915 103.726 1.00 25.79 198 ILE B O 1
ATOM 3265 N N . TYR B 1 206 ? 71.691 28.122 102.581 1.00 27.35 199 TYR B N 1
ATOM 3266 C CA . TYR B 1 206 ? 72.044 28.950 101.427 1.00 27.73 199 TYR B CA 1
ATOM 3267 C C . TYR B 1 206 ? 70.815 29.660 100.861 1.00 26.42 199 TYR B C 1
ATOM 3268 O O . TYR B 1 206 ? 70.902 30.816 100.428 1.00 29.24 199 TYR B O 1
ATOM 3277 N N . ALA B 1 207 ? 69.663 28.983 100.841 1.00 27.75 200 ALA B N 1
ATOM 3278 C CA . ALA B 1 207 ? 68.462 29.631 100.314 1.00 28.39 200 ALA B CA 1
ATOM 3279 C C . ALA B 1 207 ? 68.076 30.830 101.169 1.00 28.12 200 ALA B C 1
ATOM 3280 O O . ALA B 1 207 ? 67.751 31.901 100.641 1.00 28.58 200 ALA B O 1
ATOM 3282 N N . ILE B 1 208 ? 68.157 30.686 102.495 1.00 29.52 201 ILE B N 1
ATOM 3283 C CA . ILE B 1 208 ? 67.813 31.788 103.390 1.00 32.54 201 ILE B CA 1
ATOM 3284 C C . ILE B 1 208 ? 68.770 32.959 103.202 1.00 26.39 201 ILE B C 1
ATOM 3285 O O . ILE B 1 208 ? 68.348 34.112 103.047 1.00 29.95 201 ILE B O 1
ATOM 3290 N N . ILE B 1 209 ? 70.076 32.691 103.235 1.00 24.96 202 ILE B N 1
ATOM 3291 C CA . ILE B 1 209 ? 71.038 33.777 103.058 1.00 22.93 202 ILE B CA 1
ATOM 3292 C C . ILE B 1 209 ? 70.933 34.377 101.660 1.00 23.05 202 ILE B C 1
ATOM 3293 O O . ILE B 1 209 ? 71.098 35.593 101.481 1.00 28.19 202 ILE B O 1
ATOM 3298 N N . ASP B 1 210 ? 70.708 33.537 100.639 1.00 24.03 203 ASP B N 1
ATOM 3299 C CA . ASP B 1 210 ? 70.552 34.065 99.284 1.00 24.28 203 ASP B CA 1
ATOM 3300 C C . ASP B 1 210 ? 69.371 35.029 99.216 1.00 31.04 203 ASP B C 1
ATOM 3301 O O . ASP B 1 210 ? 69.449 36.086 98.578 1.00 25.93 203 ASP B O 1
ATOM 3306 N N . ILE B 1 211 ? 68.248 34.656 99.835 1.00 28.94 204 ILE B N 1
ATOM 3307 C CA . ILE B 1 211 ? 67.087 35.540 99.825 1.00 32.67 204 ILE B CA 1
ATOM 3308 C C . ILE B 1 211 ? 67.414 36.850 100.534 1.00 30.22 204 ILE B C 1
ATOM 3309 O O . ILE B 1 211 ? 67.116 37.935 100.025 1.00 26.72 204 ILE B O 1
ATOM 3314 N N . ALA B 1 212 ? 68.088 36.774 101.685 1.00 28.66 205 ALA B N 1
ATOM 3315 C CA . ALA B 1 212 ? 68.474 37.992 102.392 1.00 35.30 205 ALA B CA 1
ATOM 3316 C C . ALA B 1 212 ? 69.444 38.831 101.567 1.00 30.30 205 ALA B C 1
ATOM 3317 O O . ALA B 1 212 ? 69.328 40.063 101.517 1.00 29.13 205 ALA B O 1
ATOM 3319 N N . ALA B 1 213 ? 70.405 38.183 100.907 1.00 26.45 206 ALA B N 1
ATOM 3320 C CA . ALA B 1 213 ? 71.442 38.919 100.192 1.00 28.16 206 ALA B CA 1
ATOM 3321 C C . ALA B 1 213 ? 70.974 39.472 98.853 1.00 28.69 206 ALA B C 1
ATOM 3322 O O . ALA B 1 213 ? 71.626 40.370 98.310 1.00 28.06 206 ALA B O 1
ATOM 3324 N N . LYS B 1 214 ? 69.884 38.955 98.296 1.00 26.07 207 LYS B N 1
ATOM 3325 C CA . LYS B 1 214 ? 69.386 39.440 97.017 1.00 23.79 207 LYS B CA 1
ATOM 3326 C C . LYS B 1 214 ? 68.043 40.138 97.141 1.00 29.14 207 LYS B C 1
ATOM 3327 O O . LYS B 1 214 ? 67.881 41.262 96.655 1.00 28.08 207 LYS B O 1
ATOM 3333 N N . VAL B 1 215 ? 67.071 39.500 97.786 1.00 30.73 208 VAL B N 1
ATOM 3334 C CA . VAL B 1 215 ? 65.761 40.130 97.936 1.00 33.31 208 VAL B CA 1
ATOM 3335 C C . VAL B 1 215 ? 65.790 41.160 99.060 1.00 32.28 208 VAL B C 1
ATOM 3336 O O . VAL B 1 215 ? 65.291 42.282 98.910 1.00 37.67 208 VAL B O 1
ATOM 3340 N N . GLY B 1 216 ? 66.378 40.801 100.202 1.00 33.99 209 GLY B N 1
ATOM 3341 C CA . GLY B 1 216 ? 66.480 41.760 101.295 1.00 35.80 209 GLY B CA 1
ATOM 3342 C C . GLY B 1 216 ? 67.300 42.978 100.912 1.00 34.17 209 GLY B C 1
ATOM 3343 O O . GLY B 1 216 ? 66.879 44.119 101.114 1.00 34.54 209 GLY B O 1
ATOM 3344 N N . PHE B 1 217 ? 68.480 42.745 100.335 1.00 30.55 210 PHE B N 1
ATOM 3345 C CA . PHE B 1 217 ? 69.316 43.835 99.842 1.00 30.91 210 PHE B CA 1
ATOM 3346 C C . PHE B 1 217 ? 68.548 44.714 98.861 1.00 32.07 210 PHE B C 1
ATOM 3347 O O . PHE B 1 217 ? 68.555 45.945 98.973 1.00 31.82 210 PHE B O 1
ATOM 3355 N N . GLY B 1 218 ? 67.894 44.093 97.875 1.00 27.67 211 GLY B N 1
ATOM 3356 C CA . GLY B 1 218 ? 67.161 44.862 96.885 1.00 28.87 211 GLY B CA 1
ATOM 3357 C C . GLY B 1 218 ? 65.985 45.613 97.476 1.00 32.94 211 GLY B C 1
ATOM 3358 O O . GLY B 1 218 ? 65.634 46.697 97.001 1.00 36.80 211 GLY B O 1
ATOM 3359 N N . LEU B 1 219 ? 65.357 45.053 98.512 1.00 33.39 212 LEU B N 1
ATOM 3360 C CA . LEU B 1 219 ? 64.243 45.748 99.155 1.00 37.91 212 LEU B CA 1
ATOM 3361 C C . LEU B 1 219 ? 64.723 46.998 99.884 1.00 38.20 212 LEU B C 1
ATOM 3362 O O . LEU B 1 219 ? 64.082 48.051 99.807 1.00 40.66 212 LEU B O 1
ATOM 3367 N N . ILE B 1 220 ? 65.844 46.899 100.600 1.00 35.90 213 ILE B N 1
ATOM 3368 C CA . ILE B 1 220 ? 66.410 48.067 101.277 1.00 39.14 213 ILE B CA 1
ATOM 3369 C C . ILE B 1 220 ? 66.772 49.142 100.258 1.00 40.03 213 ILE B C 1
ATOM 3370 O O . ILE B 1 220 ? 66.456 50.327 100.430 1.00 38.73 213 ILE B O 1
ATOM 3375 N N . LEU B 1 221 ? 67.452 48.737 99.183 1.00 36.45 214 LEU B N 1
ATOM 3376 C CA . LEU B 1 221 ? 67.928 49.690 98.188 1.00 37.47 214 LEU B CA 1
ATOM 3377 C C . LEU B 1 221 ? 66.761 50.363 97.476 1.00 43.88 214 LEU B C 1
ATOM 3378 O O . LEU B 1 221 ? 66.700 51.596 97.396 1.00 52.14 214 LEU B O 1
ATOM 3383 N N . THR B 1 222 ? 65.805 49.575 96.981 1.00 43.88 215 THR B N 1
ATOM 3384 C CA . THR B 1 222 ? 64.713 50.151 96.207 1.00 45.12 215 THR B CA 1
ATOM 3385 C C . THR B 1 222 ? 63.653 50.817 97.075 1.00 48.60 215 THR B C 1
ATOM 3386 O O . THR B 1 222 ? 62.815 51.553 96.540 1.00 52.37 215 THR B O 1
ATOM 3390 N N . SER B 1 223 ? 63.671 50.597 98.389 1.00 50.58 216 SER B N 1
ATOM 3391 C CA . SER B 1 223 ? 62.726 51.274 99.272 1.00 55.65 216 SER B CA 1
ATOM 3392 C C . SER B 1 223 ? 63.186 52.666 99.678 1.00 57.57 216 SER B C 1
ATOM 3393 O O . SER B 1 223 ? 62.410 53.396 100.303 1.00 58.72 216 SER B O 1
ATOM 3396 N N . ALA B 1 224 ? 64.427 53.036 99.370 1.00 51.30 217 ALA B N 1
ATOM 3397 C CA . ALA B 1 224 ? 64.892 54.388 99.629 1.00 49.38 217 ALA B CA 1
ATOM 3398 C C . ALA B 1 224 ? 64.033 55.396 98.873 1.00 56.17 217 ALA B C 1
ATOM 3399 O O . ALA B 1 224 ? 63.385 55.072 97.874 1.00 62.12 217 ALA B O 1
ATOM 3401 N N . ALA B 1 225 ? 64.034 56.631 99.365 1.00 61.08 218 ALA B N 1
ATOM 3402 C CA . ALA B 1 225 ? 63.266 57.687 98.721 1.00 63.54 218 ALA B CA 1
ATOM 3403 C C . ALA B 1 225 ? 63.735 57.860 97.278 1.00 66.41 218 ALA B C 1
ATOM 3404 O O . ALA B 1 225 ? 64.937 57.770 97.003 1.00 66.04 218 ALA B O 1
ATOM 3406 N N . PRO B 1 226 ? 62.819 58.092 96.334 1.00 70.65 219 PRO B N 1
ATOM 3407 C CA . PRO B 1 226 ? 63.231 58.174 94.922 1.00 72.59 219 PRO B CA 1
ATOM 3408 C C . PRO B 1 226 ? 64.218 59.292 94.642 1.00 71.98 219 PRO B C 1
ATOM 3409 O O . PRO B 1 226 ? 65.025 59.173 93.711 1.00 71.89 219 PRO B O 1
ATOM 3413 N N . GLU B 1 227 ? 64.177 60.379 95.415 1.00 71.76 220 GLU B N 1
ATOM 3414 C CA . GLU B 1 227 ? 65.156 61.444 95.234 1.00 70.51 220 GLU B CA 1
ATOM 3415 C C . GLU B 1 227 ? 66.552 60.983 95.623 1.00 62.94 220 GLU B C 1
ATOM 3416 O O . GLU B 1 227 ? 67.534 61.404 95.003 1.00 67.77 220 GLU B O 1
ATOM 3422 N N . ILE B 1 228 ? 66.657 60.122 96.638 1.00 59.30 221 ILE B N 1
ATOM 3423 C CA . ILE B 1 228 ? 67.955 59.587 97.035 1.00 54.50 221 ILE B CA 1
ATOM 3424 C C . ILE B 1 228 ? 68.507 58.675 95.947 1.00 56.35 221 ILE B C 1
ATOM 3425 O O . ILE B 1 228 ? 69.683 58.766 95.573 1.00 53.27 221 ILE B O 1
ATOM 3430 N N . LEU B 1 229 ? 67.670 57.772 95.432 1.00 59.98 222 LEU B N 1
ATOM 3431 C CA . LEU B 1 229 ? 68.098 56.942 94.310 1.00 60.79 222 LEU B CA 1
ATOM 3432 C C . LEU B 1 229 ? 68.454 57.795 93.101 1.00 59.70 222 LEU B C 1
ATOM 3433 O O . LEU B 1 229 ? 69.374 57.451 92.349 1.00 56.63 222 LEU B O 1
ATOM 3438 N N . ALA B 1 230 ? 67.759 58.922 92.918 1.00 63.94 223 ALA B N 1
ATOM 3439 C CA . ALA B 1 230 ? 68.026 59.801 91.782 1.00 65.78 223 ALA B CA 1
ATOM 3440 C C . ALA B 1 230 ? 69.419 60.415 91.871 1.00 64.35 223 ALA B C 1
ATOM 3441 O O . ALA B 1 230 ? 70.201 60.349 90.915 1.00 59.39 223 ALA B O 1
ATOM 3443 N N . GLN B 1 231 ? 69.746 61.030 93.012 1.00 65.04 224 GLN B N 1
ATOM 3444 C CA . GLN B 1 231 ? 71.052 61.668 93.142 1.00 68.70 224 GLN B CA 1
ATOM 3445 C C . GLN B 1 231 ? 72.173 60.640 93.202 1.00 61.25 224 GLN B C 1
ATOM 3446 O O . GLN B 1 231 ? 73.285 60.914 92.735 1.00 68.79 224 GLN B O 1
ATOM 3452 N N . ALA B 1 232 ? 71.904 59.457 93.762 1.00 52.43 225 ALA B N 1
ATOM 3453 C CA . ALA B 1 232 ? 72.902 58.394 93.745 1.00 50.15 225 ALA B CA 1
ATOM 3454 C C . ALA B 1 232 ? 73.189 57.935 92.322 1.00 55.11 225 ALA B C 1
ATOM 3455 O O . ALA B 1 232 ? 74.350 57.728 91.951 1.00 55.67 225 ALA B O 1
ATOM 3457 N N . SER B 1 233 ? 72.140 57.779 91.509 1.00 58.72 226 SER B N 1
ATOM 3458 C CA . SER B 1 233 ? 72.315 57.352 90.125 1.00 61.88 226 SER B CA 1
ATOM 3459 C C . SER B 1 233 ? 73.157 58.342 89.327 1.00 74.31 226 SER B C 1
ATOM 3460 O O . SER B 1 233 ? 73.827 57.952 88.364 1.00 76.43 226 SER B O 1
ATOM 3463 N N . ASN B 1 234 ? 73.142 59.616 89.708 1.00 79.47 227 ASN B N 1
ATOM 3464 C CA . ASN B 1 234 ? 73.978 60.616 89.053 1.00 90.10 227 ASN B CA 1
ATOM 3465 C C . ASN B 1 234 ? 75.220 60.915 89.888 1.00 92.22 227 ASN B C 1
ATOM 3466 O O . ASN B 1 234 ? 76.107 61.654 89.459 1.00 95.26 227 ASN B O 1
ATOM 3471 N N . GLY C 1 7 ? 100.118 11.942 84.859 1.00 74.21 0 GLY C N 1
ATOM 3472 C CA . GLY C 1 7 ? 100.238 11.381 83.526 1.00 75.08 0 GLY C CA 1
ATOM 3473 C C . GLY C 1 7 ? 101.163 12.167 82.613 1.00 69.70 0 GLY C C 1
ATOM 3474 O O . GLY C 1 7 ? 101.416 11.769 81.475 1.00 75.10 0 GLY C O 1
ATOM 3475 N N . MET C 1 8 ? 101.668 13.290 83.110 1.00 52.60 1 MET C N 1
ATOM 3476 C CA . MET C 1 8 ? 102.576 14.124 82.340 1.00 47.65 1 MET C CA 1
ATOM 3477 C C . MET C 1 8 ? 104.025 13.758 82.646 1.00 46.33 1 MET C C 1
ATOM 3478 O O . MET C 1 8 ? 104.329 13.105 83.646 1.00 46.82 1 MET C O 1
ATOM 3483 N N . THR C 1 9 ? 104.924 14.185 81.762 1.00 41.95 2 THR C N 1
ATOM 3484 C CA . THR C 1 9 ? 106.336 13.897 81.959 1.00 43.79 2 THR C CA 1
ATOM 3485 C C . THR C 1 9 ? 106.892 14.722 83.117 1.00 38.18 2 THR C C 1
ATOM 3486 O O . THR C 1 9 ? 106.308 15.721 83.542 1.00 37.72 2 THR C O 1
ATOM 3490 N N . GLN C 1 10 ? 108.046 14.291 83.632 1.00 45.30 3 GLN C N 1
ATOM 3491 C CA . GLN C 1 10 ? 108.691 15.038 84.708 1.00 45.82 3 GLN C CA 1
ATOM 3492 C C . GLN C 1 10 ? 109.129 16.419 84.231 1.00 40.97 3 GLN C C 1
ATOM 3493 O O . GLN C 1 10 ? 109.020 17.405 84.969 1.00 36.02 3 GLN C O 1
ATOM 3499 N N . LEU C 1 11 ? 109.633 16.510 82.999 1.00 33.40 4 LEU C N 1
ATOM 3500 C CA . LEU C 1 11 ? 110.027 17.812 82.467 1.00 33.61 4 LEU C CA 1
ATOM 3501 C C . LEU C 1 11 ? 108.825 18.740 82.304 1.00 33.92 4 LEU C C 1
ATOM 3502 O O . LEU C 1 11 ? 108.920 19.949 82.560 1.00 30.85 4 LEU C O 1
ATOM 3507 N N . ALA C 1 12 ? 107.688 18.207 81.857 1.00 30.07 5 ALA C N 1
ATOM 3508 C CA . ALA C 1 12 ? 106.496 19.044 81.780 1.00 27.75 5 ALA C CA 1
ATOM 3509 C C . ALA C 1 12 ? 106.133 19.609 83.151 1.00 30.61 5 ALA C C 1
ATOM 3510 O O . ALA C 1 12 ? 105.825 20.799 83.277 1.00 27.92 5 ALA C O 1
ATOM 3512 N N . LEU C 1 13 ? 106.196 18.784 84.198 1.00 31.12 6 LEU C N 1
ATOM 3513 C CA . LEU C 1 13 ? 105.862 19.279 85.532 1.00 32.49 6 LEU C CA 1
ATOM 3514 C C . LEU C 1 13 ? 106.855 20.349 85.979 1.00 31.10 6 LEU C C 1
ATOM 3515 O O . LEU C 1 13 ? 106.469 21.347 86.599 1.00 29.15 6 LEU C O 1
ATOM 3520 N N . ILE C 1 14 ? 108.137 20.170 85.659 1.00 31.93 7 ILE C N 1
ATOM 3521 C CA . ILE C 1 14 ? 109.113 21.216 85.948 1.00 28.60 7 ILE C CA 1
ATOM 3522 C C . ILE C 1 14 ? 108.736 22.509 85.230 1.00 26.23 7 ILE C C 1
ATOM 3523 O O . ILE C 1 14 ? 108.774 23.595 85.820 1.00 28.50 7 ILE C O 1
ATOM 3528 N N . GLY C 1 15 ? 108.348 22.409 83.954 1.00 26.92 8 GLY C N 1
ATOM 3529 C CA . GLY C 1 15 ? 107.931 23.594 83.216 1.00 26.70 8 GLY C CA 1
ATOM 3530 C C . GLY C 1 15 ? 106.751 24.305 83.853 1.00 29.24 8 GLY C C 1
ATOM 3531 O O . GLY C 1 15 ? 106.731 25.538 83.935 1.00 25.69 8 GLY C O 1
ATOM 3532 N N . LEU C 1 16 ? 105.749 23.541 84.315 1.00 23.95 9 LEU C N 1
ATOM 3533 C CA . LEU C 1 16 ? 104.602 24.153 84.984 1.00 24.10 9 LEU C CA 1
ATOM 3534 C C . LEU C 1 16 ? 105.015 24.851 86.272 1.00 24.31 9 LEU C C 1
ATOM 3535 O O . LEU C 1 16 ? 104.487 25.924 86.601 1.00 24.03 9 LEU C O 1
ATOM 3540 N N . TRP C 1 17 ? 105.930 24.240 87.029 1.00 23.21 10 TRP C N 1
ATOM 3541 C CA . TRP C 1 17 ? 106.415 24.867 88.256 1.00 25.90 10 TRP C CA 1
ATOM 3542 C C . TRP C 1 17 ? 107.164 26.160 87.954 1.00 23.26 10 TRP C C 1
ATOM 3543 O O . TRP C 1 17 ? 107.033 27.146 88.689 1.00 28.33 10 TRP C O 1
ATOM 3554 N N . ILE C 1 18 ? 107.938 26.178 86.868 1.00 25.56 11 ILE C N 1
ATOM 3555 C CA . ILE C 1 18 ? 108.644 27.394 86.469 1.00 24.91 11 ILE C CA 1
ATOM 3556 C C . ILE C 1 18 ? 107.648 28.511 86.187 1.00 26.71 11 ILE C C 1
ATOM 3557 O O . ILE C 1 18 ? 107.786 29.635 86.688 1.00 23.55 11 ILE C O 1
ATOM 3562 N N . GLY C 1 19 ? 106.603 28.206 85.413 1.00 24.77 12 GLY C N 1
ATOM 3563 C CA . GLY C 1 19 ? 105.592 29.211 85.127 1.00 25.42 12 GLY C CA 1
ATOM 3564 C C . GLY C 1 19 ? 104.877 29.678 86.379 1.00 26.87 12 GLY C C 1
ATOM 3565 O O . GLY C 1 19 ? 104.695 30.875 86.592 1.00 23.04 12 GLY C O 1
ATOM 3566 N N . PHE C 1 20 ? 104.477 28.736 87.233 1.00 22.61 13 PHE C N 1
ATOM 3567 C CA . PHE C 1 20 ? 103.761 29.094 88.456 1.00 24.37 13 PHE C CA 1
ATOM 3568 C C . PHE C 1 20 ? 104.605 29.997 89.356 1.00 24.60 13 PHE C C 1
ATOM 3569 O O . PHE C 1 20 ? 104.143 31.054 89.811 1.00 24.69 13 PHE C O 1
ATOM 3577 N N . ILE C 1 21 ? 105.843 29.589 89.641 1.00 23.16 14 ILE C N 1
ATOM 3578 C CA . ILE C 1 21 ? 106.702 30.384 90.519 1.00 24.56 14 ILE C CA 1
ATOM 3579 C C . ILE C 1 21 ? 106.972 31.755 89.906 1.00 24.19 14 ILE C C 1
ATOM 3580 O O . ILE C 1 21 ? 106.958 32.778 90.602 1.00 25.72 14 ILE C O 1
ATOM 3585 N N . GLY C 1 22 ? 107.193 31.805 88.593 1.00 23.62 15 GLY C N 1
ATOM 3586 C CA . GLY C 1 22 ? 107.356 33.088 87.928 1.00 24.79 15 GLY C CA 1
ATOM 3587 C C . GLY C 1 22 ? 106.165 34.015 88.119 1.00 30.07 15 GLY C C 1
ATOM 3588 O O . GLY C 1 22 ? 106.332 35.211 88.392 1.00 22.78 15 GLY C O 1
ATOM 3589 N N . MET C 1 23 ? 104.944 33.485 87.978 1.00 21.69 16 MET C N 1
ATOM 3590 C CA . MET C 1 23 ? 103.775 34.340 88.154 1.00 21.65 16 MET C CA 1
ATOM 3591 C C . MET C 1 23 ? 103.622 34.783 89.606 1.00 21.28 16 MET C C 1
ATOM 3592 O O . MET C 1 23 ? 103.173 35.906 89.870 1.00 22.42 16 MET C O 1
ATOM 3597 N N . VAL C 1 24 ? 103.938 33.900 90.559 1.00 22.78 17 VAL C N 1
ATOM 3598 C CA . VAL C 1 24 ? 103.828 34.262 91.972 1.00 23.51 17 VAL C CA 1
ATOM 3599 C C . VAL C 1 24 ? 104.797 35.392 92.298 1.00 26.74 17 VAL C C 1
ATOM 3600 O O . VAL C 1 24 ? 104.456 36.342 93.015 1.00 26.03 17 VAL C O 1
ATOM 3604 N N . ILE C 1 25 ? 106.021 35.308 91.775 1.00 25.99 18 ILE C N 1
ATOM 3605 C CA . ILE C 1 25 ? 106.988 36.383 91.977 1.00 23.09 18 ILE C CA 1
ATOM 3606 C C . ILE C 1 25 ? 106.480 37.673 91.343 1.00 25.48 18 ILE C C 1
ATOM 3607 O O . ILE C 1 25 ? 106.569 38.751 91.942 1.00 24.44 18 ILE C O 1
ATOM 3612 N N . GLY C 1 26 ? 105.931 37.580 90.128 1.00 24.84 19 GLY C N 1
ATOM 3613 C CA . GLY C 1 26 ? 105.307 38.745 89.515 1.00 22.06 19 GLY C CA 1
ATOM 3614 C C . GLY C 1 26 ? 104.188 39.323 90.363 1.00 21.15 19 GLY C C 1
ATOM 3615 O O . GLY C 1 26 ? 104.040 40.544 90.466 1.00 24.11 19 GLY C O 1
ATOM 3616 N N . ALA C 1 27 ? 103.384 38.456 90.984 1.00 24.01 20 ALA C N 1
ATOM 3617 C CA . ALA C 1 27 ? 102.254 38.955 91.760 1.00 25.98 20 ALA C CA 1
ATOM 3618 C C . ALA C 1 27 ? 102.736 39.732 92.977 1.00 28.33 20 ALA C C 1
ATOM 3619 O O . ALA C 1 27 ? 102.173 40.778 93.315 1.00 28.29 20 ALA C O 1
ATOM 3621 N N . VAL C 1 28 ? 103.794 39.251 93.636 1.00 23.48 21 VAL C N 1
ATOM 3622 C CA . VAL C 1 28 ? 104.365 39.993 94.758 1.00 23.56 21 VAL C CA 1
ATOM 3623 C C . VAL C 1 28 ? 104.893 41.343 94.287 1.00 28.22 21 VAL C C 1
ATOM 3624 O O . VAL C 1 28 ? 104.657 42.380 94.921 1.00 28.06 21 VAL C O 1
ATOM 3628 N N . ILE C 1 29 ? 105.613 41.348 93.159 1.00 24.99 22 ILE C N 1
ATOM 3629 C CA . ILE C 1 29 ? 106.209 42.579 92.640 1.00 27.56 22 ILE C CA 1
ATOM 3630 C C . ILE C 1 29 ? 105.127 43.600 92.285 1.00 24.03 22 ILE C C 1
ATOM 3631 O O . ILE C 1 29 ? 105.173 44.753 92.729 1.00 25.60 22 ILE C O 1
ATOM 3636 N N . PHE C 1 30 ? 104.146 43.198 91.470 1.00 23.97 23 PHE C N 1
ATOM 3637 C CA . PHE C 1 30 ? 103.146 44.166 91.016 1.00 22.77 23 PHE C CA 1
ATOM 3638 C C . PHE C 1 30 ? 102.167 44.524 92.120 1.00 26.03 23 PHE C C 1
ATOM 3639 O O . PHE C 1 30 ? 101.659 45.652 92.152 1.00 28.21 23 PHE C O 1
ATOM 3647 N N . GLY C 1 31 ? 101.881 43.587 93.025 1.00 27.95 24 GLY C N 1
ATOM 3648 C CA . GLY C 1 31 ? 101.038 43.924 94.161 1.00 29.99 24 GLY C CA 1
ATOM 3649 C C . GLY C 1 31 ? 101.668 44.993 95.028 1.00 31.79 24 GLY C C 1
ATOM 3650 O O . GLY C 1 31 ? 101.001 45.936 95.458 1.00 36.94 24 GLY C O 1
ATOM 3651 N N . GLN C 1 32 ? 102.971 44.868 95.282 1.00 30.93 25 GLN C N 1
ATOM 3652 C CA . GLN C 1 32 ? 103.680 45.887 96.043 1.00 33.27 25 GLN C CA 1
ATOM 3653 C C . GLN C 1 32 ? 103.708 47.214 95.295 1.00 32.57 25 GLN C C 1
ATOM 3654 O O . GLN C 1 32 ? 103.540 48.275 95.903 1.00 34.55 25 GLN C O 1
ATOM 3660 N N . LYS C 1 33 ? 103.925 47.176 93.977 1.00 28.84 26 LYS C N 1
ATOM 3661 C CA . LYS C 1 33 ? 103.920 48.411 93.201 1.00 30.17 26 LYS C CA 1
ATOM 3662 C C . LYS C 1 33 ? 102.553 49.085 93.257 1.00 31.01 26 LYS C C 1
ATOM 3663 O O . LYS C 1 33 ? 102.458 50.314 93.348 1.00 33.06 26 LYS C O 1
ATOM 3669 N N . ALA C 1 34 ? 101.487 48.289 93.199 1.00 32.25 27 ALA C N 1
ATOM 3670 C CA . ALA C 1 34 ? 100.139 48.841 93.254 1.00 35.58 27 ALA C CA 1
ATOM 3671 C C . ALA C 1 34 ? 99.860 49.459 94.614 1.00 37.95 27 ALA C C 1
ATOM 3672 O O . ALA C 1 34 ? 99.226 50.516 94.703 1.00 38.25 27 ALA C O 1
ATOM 3674 N N . VAL C 1 35 ? 100.331 48.816 95.685 1.00 34.42 28 VAL C N 1
ATOM 3675 C CA . VAL C 1 35 ? 100.210 49.411 97.014 1.00 40.31 28 VAL C CA 1
ATOM 3676 C C . VAL C 1 35 ? 100.980 50.723 97.075 1.00 41.64 28 VAL C C 1
ATOM 3677 O O . VAL C 1 35 ? 100.484 51.729 97.598 1.00 43.82 28 VAL C O 1
ATOM 3681 N N . ALA C 1 36 ? 102.195 50.742 96.521 1.00 42.21 29 ALA C N 1
ATOM 3682 C CA . ALA C 1 36 ? 102.987 51.967 96.521 1.00 42.21 29 ALA C CA 1
ATOM 3683 C C . ALA C 1 36 ? 102.330 53.068 95.696 1.00 48.26 29 ALA C C 1
ATOM 3684 O O . ALA C 1 36 ? 102.586 54.254 95.931 1.00 50.73 29 ALA C O 1
ATOM 3686 N N . MET C 1 37 ? 101.491 52.703 94.725 1.00 39.94 30 MET C N 1
ATOM 3687 C CA . MET C 1 37 ? 100.840 53.676 93.859 1.00 44.96 30 MET C CA 1
ATOM 3688 C C . MET C 1 37 ? 99.397 53.955 94.261 1.00 52.84 30 MET C C 1
ATOM 3689 O O . MET C 1 37 ? 98.660 54.577 93.485 1.00 48.35 30 MET C O 1
ATOM 3694 N N . ARG C 1 38 ? 98.970 53.503 95.441 1.00 48.58 31 ARG C N 1
ATOM 3695 C CA . ARG C 1 38 ? 97.628 53.826 95.904 1.00 56.79 31 ARG C CA 1
ATOM 3696 C C . ARG C 1 38 ? 97.487 55.336 96.010 1.00 60.69 31 ARG C C 1
ATOM 3697 O O . ARG C 1 38 ? 98.423 56.032 96.416 1.00 68.76 31 ARG C O 1
ATOM 3705 N N . ARG C 1 39 ? 96.320 55.841 95.612 1.00 64.90 32 ARG C N 1
ATOM 3706 C CA . ARG C 1 39 ? 96.042 57.275 95.644 1.00 79.13 32 ARG C CA 1
ATOM 3707 C C . ARG C 1 39 ? 96.945 58.046 94.682 1.00 79.96 32 ARG C C 1
ATOM 3708 O O . ARG C 1 39 ? 97.350 59.176 94.965 1.00 88.87 32 ARG C O 1
ATOM 3716 N N . LYS C 1 40 ? 97.277 57.441 93.541 1.00 66.35 33 LYS C N 1
ATOM 3717 C CA . LYS C 1 40 ? 98.129 58.075 92.545 1.00 58.82 33 LYS C CA 1
ATOM 3718 C C . LYS C 1 40 ? 97.627 57.719 91.155 1.00 48.06 33 LYS C C 1
ATOM 3719 O O . LYS C 1 40 ? 97.244 56.575 90.903 1.00 45.85 33 LYS C O 1
ATOM 3725 N N . GLU C 1 41 ? 97.626 58.701 90.259 1.00 49.29 34 GLU C N 1
ATOM 3726 C CA . GLU C 1 41 ? 97.258 58.439 88.875 1.00 47.86 34 GLU C CA 1
ATOM 3727 C C . GLU C 1 41 ? 98.286 57.513 88.238 1.00 44.01 34 GLU C C 1
ATOM 3728 O O . GLU C 1 41 ? 99.491 57.648 88.465 1.00 51.37 34 GLU C O 1
ATOM 3734 N N . GLY C 1 42 ? 97.802 56.556 87.452 1.00 41.65 35 GLY C N 1
ATOM 3735 C CA . GLY C 1 42 ? 98.652 55.529 86.888 1.00 41.15 35 GLY C CA 1
ATOM 3736 C C . GLY C 1 42 ? 98.663 54.231 87.661 1.00 36.62 35 GLY C C 1
ATOM 3737 O O . GLY C 1 42 ? 99.306 53.272 87.216 1.00 34.27 35 GLY C O 1
ATOM 3738 N N . MET C 1 43 ? 97.977 54.169 88.808 1.00 37.65 36 MET C N 1
ATOM 3739 C CA . MET C 1 43 ? 97.889 52.920 89.562 1.00 35.89 36 MET C CA 1
ATOM 3740 C C . MET C 1 43 ? 97.211 51.811 88.767 1.00 33.70 36 MET C C 1
ATOM 3741 O O . MET C 1 43 ? 97.401 50.633 89.084 1.00 31.81 36 MET C O 1
ATOM 3746 N N . GLU C 1 44 ? 96.423 52.154 87.742 1.00 34.13 37 GLU C N 1
ATOM 3747 C CA . GLU C 1 44 ? 95.774 51.118 86.944 1.00 32.32 37 GLU C CA 1
ATOM 3748 C C . GLU C 1 44 ? 96.793 50.207 86.276 1.00 29.88 37 GLU C C 1
ATOM 3749 O O . GLU C 1 44 ? 96.498 49.036 86.022 1.00 28.18 37 GLU C O 1
ATOM 3755 N N . PHE C 1 45 ? 98.005 50.714 86.004 1.00 30.56 38 PHE C N 1
ATOM 3756 C CA . PHE C 1 45 ? 98.990 49.885 85.306 1.00 27.90 38 PHE C CA 1
ATOM 3757 C C . PHE C 1 45 ? 99.546 48.777 86.189 1.00 26.44 38 PHE C C 1
ATOM 3758 O O . PHE C 1 45 ? 99.540 47.612 85.753 1.00 24.71 38 PHE C O 1
ATOM 3766 N N . PRO C 1 46 ? 100.036 49.034 87.410 1.00 27.21 39 PRO C N 1
ATOM 3767 C CA . PRO C 1 46 ? 100.444 47.898 88.250 1.00 25.95 39 PRO C CA 1
ATOM 3768 C C . PRO C 1 46 ? 99.288 46.983 88.616 1.00 25.30 39 PRO C C 1
ATOM 3769 O O . PRO C 1 46 ? 99.498 45.775 88.783 1.00 23.82 39 PRO C O 1
ATOM 3773 N N . LEU C 1 47 ? 98.077 47.528 88.757 1.00 26.60 40 LEU C N 1
ATOM 3774 C CA . LEU C 1 47 ? 96.928 46.698 89.107 1.00 26.27 40 LEU C CA 1
ATOM 3775 C C . LEU C 1 47 ? 96.588 45.728 87.978 1.00 24.61 40 LEU C C 1
ATOM 3776 O O . LEU C 1 47 ? 96.348 44.543 88.220 1.00 23.49 40 LEU C O 1
ATOM 3781 N N . LYS C 1 48 ? 96.568 46.216 86.731 1.00 24.65 41 LYS C N 1
ATOM 3782 C CA . LYS C 1 48 ? 96.369 45.317 85.594 1.00 24.92 41 LYS C CA 1
ATOM 3783 C C . LYS C 1 48 ? 97.477 44.274 85.491 1.00 21.59 41 LYS C C 1
ATOM 3784 O O . LYS C 1 48 ? 97.205 43.093 85.235 1.00 21.27 41 LYS C O 1
ATOM 3790 N N . SER C 1 49 ? 98.739 44.678 85.679 1.00 22.61 42 SER C N 1
ATOM 3791 C CA . SER C 1 49 ? 99.819 43.691 85.662 1.00 21.30 42 SER C CA 1
ATOM 3792 C C . SER C 1 49 ? 99.633 42.647 86.761 1.00 23.27 42 SER C C 1
ATOM 3793 O O . SER C 1 49 ? 99.899 41.457 86.554 1.00 21.11 42 SER C O 1
ATOM 3796 N N . PHE C 1 50 ? 99.174 43.075 87.935 1.00 20.63 43 PHE C N 1
ATOM 3797 C CA . PHE C 1 50 ? 98.938 42.141 89.027 1.00 20.36 43 PHE C CA 1
ATOM 3798 C C . PHE C 1 50 ? 97.836 41.136 88.676 1.00 21.60 43 PHE C C 1
ATOM 3799 O O . PHE C 1 50 ? 97.977 39.931 88.921 1.00 22.60 43 PHE C O 1
ATOM 3807 N N . PHE C 1 51 ? 96.724 41.615 88.112 1.00 22.93 44 PHE C N 1
ATOM 3808 C CA . PHE C 1 51 ? 95.647 40.694 87.742 1.00 20.04 44 PHE C CA 1
ATOM 3809 C C . PHE C 1 51 ? 96.105 39.704 86.675 1.00 22.29 44 PHE C C 1
ATOM 3810 O O . PHE C 1 51 ? 95.747 38.519 86.719 1.00 23.42 44 PHE C O 1
ATOM 3818 N N . ILE C 1 52 ? 96.914 40.164 85.716 1.00 21.74 45 ILE C N 1
ATOM 3819 C CA . ILE C 1 52 ? 97.394 39.273 84.658 1.00 22.42 45 ILE C CA 1
ATOM 3820 C C . ILE C 1 52 ? 98.185 38.110 85.253 1.00 26.04 45 ILE C C 1
ATOM 3821 O O . ILE C 1 52 ? 97.954 36.943 84.913 1.00 19.35 45 ILE C O 1
ATOM 3826 N N . VAL C 1 53 ? 99.141 38.405 86.141 1.00 19.53 46 VAL C N 1
ATOM 3827 C CA . VAL C 1 53 ? 99.969 37.323 86.676 1.00 17.15 46 VAL C CA 1
ATOM 3828 C C . VAL C 1 53 ? 99.208 36.513 87.712 1.00 19.89 46 VAL C C 1
ATOM 3829 O O . VAL C 1 53 ? 99.505 35.331 87.918 1.00 21.78 46 VAL C O 1
ATOM 3833 N N . LEU C 1 54 ? 98.214 37.108 88.371 1.00 19.57 47 LEU C N 1
ATOM 3834 C CA . LEU C 1 54 ? 97.399 36.328 89.300 1.00 23.76 47 LEU C CA 1
ATOM 3835 C C . LEU C 1 54 ? 96.586 35.271 88.558 1.00 23.38 47 LEU C C 1
ATOM 3836 O O . LEU C 1 54 ? 96.505 34.112 88.984 1.00 21.82 47 LEU C O 1
ATOM 3841 N N . TRP C 1 55 ? 95.933 35.666 87.470 1.00 18.02 48 TRP C N 1
ATOM 3842 C CA . TRP C 1 55 ? 95.168 34.703 86.682 1.00 18.40 48 TRP C CA 1
ATOM 3843 C C . TRP C 1 55 ? 96.083 33.653 86.046 1.00 21.98 48 TRP C C 1
ATOM 3844 O O . TRP C 1 55 ? 95.798 32.451 86.102 1.00 21.70 48 TRP C O 1
ATOM 3855 N N . ALA C 1 56 ? 97.183 34.083 85.422 1.00 20.67 49 ALA C N 1
ATOM 3856 C CA . ALA C 1 56 ? 98.110 33.101 84.858 1.00 19.13 49 ALA C CA 1
ATOM 3857 C C . ALA C 1 56 ? 98.648 32.170 85.939 1.00 19.29 49 ALA C C 1
ATOM 3858 O O . ALA C 1 56 ? 98.773 30.958 85.717 1.00 21.12 49 ALA C O 1
ATOM 3860 N N . GLY C 1 57 ? 98.972 32.712 87.120 1.00 21.15 50 GLY C N 1
ATOM 3861 C CA . GLY C 1 57 ? 99.466 31.859 88.194 1.00 18.96 50 GLY C CA 1
ATOM 3862 C C . GLY C 1 57 ? 98.436 30.842 88.653 1.00 19.16 50 GLY C C 1
ATOM 3863 O O . GLY C 1 57 ? 98.760 29.668 88.891 1.00 20.63 50 GLY C O 1
ATOM 3864 N N . ALA C 1 58 ? 97.186 31.280 88.806 1.00 22.79 51 ALA C N 1
ATOM 3865 C CA . ALA C 1 58 ? 96.124 30.353 89.190 1.00 24.94 51 ALA C CA 1
ATOM 3866 C C . ALA C 1 58 ? 95.964 29.242 88.155 1.00 19.92 51 ALA C C 1
ATOM 3867 O O . ALA C 1 58 ? 95.783 28.072 88.510 1.00 23.08 51 ALA C O 1
ATOM 3869 N N . LEU C 1 59 ? 96.008 29.591 86.866 1.00 18.73 52 LEU C N 1
ATOM 3870 C CA . LEU C 1 59 ? 95.835 28.560 85.844 1.00 23.24 52 LEU C CA 1
ATOM 3871 C C . LEU C 1 59 ? 97.046 27.632 85.784 1.00 24.58 52 LEU C C 1
ATOM 3872 O O . LEU C 1 59 ? 96.888 26.420 85.591 1.00 21.99 52 LEU C O 1
ATOM 3877 N N . TYR C 1 60 ? 98.261 28.160 85.985 1.00 21.51 53 TYR C N 1
ATOM 3878 C CA . TYR C 1 60 ? 99.406 27.258 86.121 1.00 19.96 53 TYR C CA 1
ATOM 3879 C C . TYR C 1 60 ? 99.207 26.295 87.283 1.00 20.79 53 TYR C C 1
ATOM 3880 O O . TYR C 1 60 ? 99.520 25.106 87.172 1.00 22.71 53 TYR C O 1
ATOM 3889 N N . LEU C 1 61 ? 98.669 26.780 88.404 1.00 22.65 54 LEU C N 1
ATOM 3890 C CA . LEU C 1 61 ? 98.402 25.872 89.519 1.00 25.32 54 LEU C CA 1
ATOM 3891 C C . LEU C 1 61 ? 97.372 24.804 89.142 1.00 22.43 54 LEU C C 1
ATOM 3892 O O . LEU C 1 61 ? 97.506 23.642 89.551 1.00 24.20 54 LEU C O 1
ATOM 3897 N N . THR C 1 62 ? 96.326 25.166 88.378 1.00 22.35 55 THR C N 1
ATOM 3898 C CA . THR C 1 62 ? 95.347 24.148 87.980 1.00 23.83 55 THR C CA 1
ATOM 3899 C C . THR C 1 62 ? 95.980 23.069 87.110 1.00 25.57 55 THR C C 1
ATOM 3900 O O . THR C 1 62 ? 95.524 21.919 87.124 1.00 26.12 55 THR C O 1
ATOM 3904 N N . MET C 1 63 ? 97.005 23.421 86.335 1.00 22.87 56 MET C N 1
ATOM 3905 C CA . MET C 1 63 ? 97.700 22.418 85.532 1.00 21.80 56 MET C CA 1
ATOM 3906 C C . MET C 1 63 ? 98.642 21.574 86.383 1.00 21.20 56 MET C C 1
ATOM 3907 O O . MET C 1 63 ? 98.706 20.350 86.211 1.00 25.32 56 MET C O 1
ATOM 3912 N N . ILE C 1 64 ? 99.370 22.201 87.310 1.00 22.29 57 ILE C N 1
ATOM 3913 C CA . ILE C 1 64 ? 100.166 21.430 88.270 1.00 22.07 57 ILE C CA 1
ATOM 3914 C C . ILE C 1 64 ? 99.302 20.392 88.970 1.00 25.34 57 ILE C C 1
ATOM 3915 O O . ILE C 1 64 ? 99.718 19.241 89.183 1.00 24.24 57 ILE C O 1
ATOM 3920 N N . LEU C 1 65 ? 98.087 20.774 89.340 1.00 22.67 58 LEU C N 1
ATOM 3921 C CA . LEU C 1 65 ? 97.206 19.885 90.081 1.00 24.39 58 LEU C CA 1
ATOM 3922 C C . LEU C 1 65 ? 96.451 18.924 89.176 1.00 29.20 58 LEU C C 1
ATOM 3923 O O . LEU C 1 65 ? 95.659 18.124 89.679 1.00 28.71 58 LEU C O 1
ATOM 3928 N N . GLY C 1 66 ? 96.664 18.991 87.861 1.00 27.44 59 GLY C N 1
ATOM 3929 C CA . GLY C 1 66 ? 95.987 18.089 86.950 1.00 27.36 59 GLY C CA 1
ATOM 3930 C C . GLY C 1 66 ? 94.524 18.401 86.739 1.00 32.90 59 GLY C C 1
ATOM 3931 O O . GLY C 1 66 ? 93.784 17.552 86.234 1.00 35.47 59 GLY C O 1
ATOM 3932 N N . GLU C 1 67 ? 94.084 19.606 87.112 1.00 27.31 60 GLU C N 1
ATOM 3933 C CA . GLU C 1 67 ? 92.675 19.965 86.973 1.00 28.19 60 GLU C CA 1
ATOM 3934 C C . GLU C 1 67 ? 92.327 20.405 85.555 1.00 26.69 60 GLU C C 1
ATOM 3935 O O . GLU C 1 67 ? 91.210 20.141 85.087 1.00 30.61 60 GLU C O 1
ATOM 3941 N N . THR C 1 68 ? 93.250 21.073 84.860 1.00 24.77 61 THR C N 1
ATOM 3942 C CA . THR C 1 68 ? 92.998 21.577 83.513 1.00 30.05 61 THR C CA 1
ATOM 3943 C C . THR C 1 68 ? 93.955 20.962 82.493 1.00 28.85 61 THR C C 1
ATOM 3944 O O . THR C 1 68 ? 94.317 21.597 81.498 1.00 27.76 61 THR C O 1
ATOM 3948 N N . VAL C 1 69 ? 94.373 19.723 82.741 1.00 28.92 62 VAL C N 1
ATOM 3949 C CA . VAL C 1 69 ? 95.112 18.908 81.787 1.00 35.13 62 VAL C CA 1
ATOM 3950 C C . VAL C 1 69 ? 94.342 17.610 81.594 1.00 43.14 62 VAL C C 1
ATOM 3951 O O . VAL C 1 69 ? 93.650 17.135 82.501 1.00 47.96 62 VAL C O 1
ATOM 3955 N N . THR C 1 70 ? 94.446 17.040 80.393 1.00 37.33 63 THR C N 1
ATOM 3956 C CA . THR C 1 70 ? 93.686 15.835 80.080 1.00 42.52 63 THR C CA 1
ATOM 3957 C C . THR C 1 70 ? 94.495 14.890 79.198 1.00 41.12 63 THR C C 1
ATOM 3958 O O . THR C 1 70 ? 94.968 15.302 78.123 1.00 44.31 63 THR C O 1
ATOM 3962 N N . PRO C 1 71 ? 94.661 13.630 79.605 1.00 47.44 64 PRO C N 1
ATOM 3963 C CA . PRO C 1 71 ? 95.331 12.650 78.738 1.00 57.01 64 PRO C CA 1
ATOM 3964 C C . PRO C 1 71 ? 94.385 12.169 77.645 1.00 62.86 64 PRO C C 1
ATOM 3965 O O . PRO C 1 71 ? 93.219 11.865 77.906 1.00 68.45 64 PRO C O 1
ATOM 3969 N N . VAL C 1 72 ? 94.888 12.116 76.416 1.00 67.53 65 VAL C N 1
ATOM 3970 C CA . VAL C 1 72 ? 94.113 11.594 75.294 1.00 80.34 65 VAL C CA 1
ATOM 3971 C C . VAL C 1 72 ? 94.978 10.660 74.453 1.00 90.97 65 VAL C C 1
ATOM 3972 O O . VAL C 1 72 ? 96.193 10.841 74.354 1.00 94.61 65 VAL C O 1
ATOM 3976 N N . GLN C 1 75 ? 99.284 11.450 74.792 1.00 86.63 68 GLN C N 1
ATOM 3977 C CA . GLN C 1 75 ? 99.742 12.822 74.986 1.00 80.17 68 GLN C CA 1
ATOM 3978 C C . GLN C 1 75 ? 98.804 13.586 75.915 1.00 69.19 68 GLN C C 1
ATOM 3979 O O . GLN C 1 75 ? 97.587 13.397 75.878 1.00 67.81 68 GLN C O 1
ATOM 3985 N N . THR C 1 76 ? 99.374 14.449 76.751 1.00 60.04 69 THR C N 1
ATOM 3986 C CA . THR C 1 76 ? 98.589 15.279 77.653 1.00 49.95 69 THR C CA 1
ATOM 3987 C C . THR C 1 76 ? 98.184 16.567 76.944 1.00 44.60 69 THR C C 1
ATOM 3988 O O . THR C 1 76 ? 99.006 17.205 76.277 1.00 36.58 69 THR C O 1
ATOM 3992 N N . VAL C 1 77 ? 96.918 16.943 77.084 1.00 38.41 70 VAL C N 1
ATOM 3993 C CA . VAL C 1 77 ? 96.406 18.195 76.537 1.00 34.86 70 VAL C CA 1
ATOM 3994 C C . VAL C 1 77 ? 96.383 19.210 77.672 1.00 32.81 70 VAL C C 1
ATOM 3995 O O . VAL C 1 77 ? 95.648 19.038 78.652 1.00 28.74 70 VAL C O 1
ATOM 3999 N N . PHE C 1 78 ? 97.207 20.254 77.552 1.00 27.61 71 PHE C N 1
ATOM 4000 C CA . PHE C 1 78 ? 97.301 21.317 78.554 1.00 27.84 71 PHE C CA 1
ATOM 4001 C C . PHE C 1 78 ? 96.311 22.431 78.201 1.00 29.14 71 PHE C C 1
ATOM 4002 O O . PHE C 1 78 ? 96.675 23.539 77.800 1.00 26.96 71 PHE C O 1
ATOM 4010 N N . TRP C 1 79 ? 95.026 22.116 78.342 1.00 27.56 72 TRP C N 1
ATOM 4011 C CA . TRP C 1 79 ? 94.027 23.071 77.886 1.00 29.53 72 TRP C CA 1
ATOM 4012 C C . TRP C 1 79 ? 93.848 24.238 78.849 1.00 29.12 72 TRP C C 1
ATOM 4013 O O . TRP C 1 79 ? 93.326 25.279 78.441 1.00 26.29 72 TRP C O 1
ATOM 4024 N N . GLY C 1 80 ? 94.290 24.100 80.103 1.00 26.10 73 GLY C N 1
ATOM 4025 C CA . GLY C 1 80 ? 94.280 25.233 81.011 1.00 22.09 73 GLY C CA 1
ATOM 4026 C C . GLY C 1 80 ? 95.016 26.456 80.501 1.00 24.36 73 GLY C C 1
ATOM 4027 O O . GLY C 1 80 ? 94.679 27.586 80.869 1.00 23.19 73 GLY C O 1
ATOM 4028 N N . ARG C 1 81 ? 96.036 26.268 79.661 1.00 23.47 74 ARG C N 1
ATOM 4029 C CA . ARG C 1 81 ? 96.766 27.448 79.210 1.00 20.46 74 ARG C CA 1
ATOM 4030 C C . ARG C 1 81 ? 95.896 28.347 78.326 1.00 17.25 74 ARG C C 1
ATOM 4031 O O . ARG C 1 81 ? 96.118 29.565 78.284 1.00 20.29 74 ARG C O 1
ATOM 4039 N N . TYR C 1 82 ? 94.890 27.785 77.648 1.00 19.18 75 TYR C N 1
ATOM 4040 C CA . 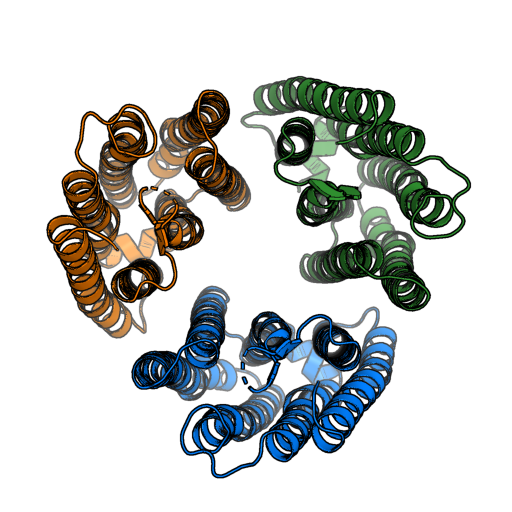TYR C 1 82 ? 93.968 28.612 76.863 1.00 20.97 75 TYR C CA 1
ATOM 4041 C C . TYR C 1 82 ? 93.006 29.388 77.752 1.00 22.10 75 TYR C C 1
ATOM 4042 O O . TYR C 1 82 ? 92.617 30.510 77.403 1.00 21.53 75 TYR C O 1
ATOM 4051 N N . VAL C 1 83 ? 92.611 28.808 78.887 1.00 21.70 76 VAL C N 1
ATOM 4052 C CA . VAL C 1 83 ? 91.805 29.540 79.867 1.00 23.56 76 VAL C CA 1
ATOM 4053 C C . VAL C 1 83 ? 92.588 30.724 80.418 1.00 23.81 76 VAL C C 1
ATOM 4054 O O . VAL C 1 83 ? 92.021 31.788 80.701 1.00 22.86 76 VAL C O 1
ATOM 4058 N N . ASP C 1 84 ? 93.899 30.544 80.613 1.00 19.18 77 ASP C N 1
ATOM 4059 C CA . ASP C 1 84 ? 94.786 31.645 80.971 1.00 18.94 77 ASP C CA 1
ATOM 4060 C C . ASP C 1 84 ? 94.797 32.704 79.865 1.00 26.72 77 ASP C C 1
ATOM 4061 O O . ASP C 1 84 ? 94.437 33.867 80.086 1.00 19.40 77 ASP C O 1
ATOM 4066 N N . TRP C 1 85 ? 95.182 32.306 78.653 1.00 19.83 78 TRP C N 1
ATOM 4067 C CA . TRP C 1 85 ? 95.448 33.278 77.593 1.00 15.58 78 TRP C CA 1
ATOM 4068 C C . TRP C 1 85 ? 94.203 34.057 77.185 1.00 16.54 78 TRP C C 1
ATOM 4069 O O . TRP C 1 85 ? 94.304 35.226 76.787 1.00 20.42 78 TRP C O 1
ATOM 4080 N N . VAL C 1 86 ? 93.033 33.421 77.224 1.00 20.39 79 VAL C N 1
ATOM 4081 C CA . VAL C 1 86 ? 91.845 34.096 76.722 1.00 19.11 79 VAL C CA 1
ATOM 4082 C C . VAL C 1 86 ? 91.463 35.266 77.621 1.00 21.48 79 VAL C C 1
ATOM 4083 O O . VAL C 1 86 ? 90.778 36.193 77.178 1.00 21.12 79 VAL C O 1
ATOM 4087 N N . VAL C 1 87 ? 91.936 35.268 78.862 1.00 20.83 80 VAL C N 1
ATOM 4088 C CA . VAL C 1 87 ? 91.710 36.369 79.795 1.00 18.83 80 VAL C CA 1
ATOM 4089 C C . VAL C 1 87 ? 92.889 37.334 79.832 1.00 22.89 80 VAL C C 1
ATOM 4090 O O . VAL C 1 87 ? 92.701 38.550 79.862 1.00 23.84 80 VAL C O 1
ATOM 4094 N N . THR C 1 88 ? 94.123 36.819 79.853 1.00 20.77 81 THR C N 1
ATOM 4095 C CA . THR C 1 88 ? 95.258 37.710 80.057 1.00 21.06 81 THR C CA 1
ATOM 4096 C C . THR C 1 88 ? 95.694 38.413 78.776 1.00 22.68 81 THR C C 1
ATOM 4097 O O . THR C 1 88 ? 96.173 39.551 78.845 1.00 19.82 81 THR C O 1
ATOM 4101 N N . THR C 1 89 ? 95.549 37.775 77.603 1.00 18.91 82 THR C N 1
ATOM 4102 C CA . THR C 1 89 ? 96.011 38.509 76.426 1.00 19.57 82 THR C CA 1
ATOM 4103 C C . THR C 1 89 ? 95.133 39.734 76.140 1.00 23.18 82 THR C C 1
ATOM 4104 O O . THR C 1 89 ? 95.675 40.771 75.734 1.00 19.00 82 THR C O 1
ATOM 4108 N N . PRO C 1 90 ? 93.807 39.705 76.354 1.00 20.75 83 PRO C N 1
ATOM 4109 C CA . PRO C 1 90 ? 93.048 40.972 76.220 1.00 21.07 83 PRO C CA 1
ATOM 4110 C C . PRO C 1 90 ? 93.520 42.071 77.163 1.00 23.81 83 PRO C C 1
ATOM 4111 O O . PRO C 1 90 ? 93.544 43.247 76.773 1.00 23.78 83 PRO C O 1
ATOM 4115 N N . VAL C 1 91 ? 93.894 41.728 78.403 1.00 19.69 84 VAL C N 1
ATOM 4116 C CA . VAL C 1 91 ? 94.313 42.768 79.348 1.00 18.75 84 VAL C CA 1
ATOM 4117 C C . VAL C 1 91 ? 95.662 43.350 78.952 1.00 21.27 84 VAL C C 1
ATOM 4118 O O . VAL C 1 91 ? 95.913 44.550 79.134 1.00 24.77 84 VAL C O 1
ATOM 4122 N N . LEU C 1 92 ? 96.553 42.529 78.397 1.00 22.52 85 LEU C N 1
ATOM 4123 C CA . LEU C 1 92 ? 97.801 43.071 77.871 1.00 20.82 85 LEU C CA 1
ATOM 4124 C C . LEU C 1 92 ? 97.539 44.073 76.744 1.00 22.93 85 LEU C C 1
ATOM 4125 O O . LEU C 1 92 ? 98.202 45.115 76.655 1.00 23.88 85 LEU C O 1
ATOM 4130 N N . LEU C 1 93 ? 96.595 43.764 75.850 1.00 22.32 86 LEU C N 1
ATOM 4131 C CA . LEU C 1 93 ? 96.298 44.697 74.762 1.00 22.70 86 LEU C CA 1
ATOM 4132 C C . LEU C 1 93 ? 95.620 45.955 75.292 1.00 24.77 86 LEU C C 1
ATOM 4133 O O . LEU C 1 93 ? 95.877 47.066 74.808 1.00 27.13 86 LEU C O 1
ATOM 4138 N N . LEU C 1 94 ? 94.744 45.790 76.282 1.00 22.92 87 LEU C N 1
ATOM 4139 C CA . LEU C 1 94 ? 94.151 46.933 76.965 1.00 26.89 87 LEU C CA 1
ATOM 4140 C C . LEU C 1 94 ? 95.223 47.867 77.519 1.00 30.89 87 LEU C C 1
ATOM 4141 O O . LEU C 1 94 ? 95.098 49.091 77.416 1.00 33.75 87 LEU C O 1
ATOM 4146 N N . ASP C 1 95 ? 96.281 47.301 78.115 1.00 29.07 88 ASP C N 1
ATOM 4147 C CA . ASP C 1 95 ? 97.440 48.083 78.553 1.00 33.16 88 ASP C CA 1
ATOM 4148 C C . ASP C 1 95 ? 97.976 48.974 77.441 1.00 32.07 88 ASP C C 1
ATOM 4149 O O . ASP C 1 95 ? 98.176 50.180 77.632 1.00 33.12 88 ASP C O 1
ATOM 4154 N N . LEU C 1 96 ? 98.284 48.377 76.284 1.00 29.86 89 LEU C N 1
ATOM 4155 C CA . LEU C 1 96 ? 98.851 49.151 75.184 1.00 33.35 89 LEU C CA 1
ATOM 4156 C C . LEU C 1 96 ? 97.849 50.160 74.650 1.00 30.56 89 LEU C C 1
ATOM 4157 O O . LEU C 1 96 ? 98.230 51.251 74.212 1.00 33.36 89 LEU C O 1
ATOM 4162 N N . GLY C 1 97 ? 96.568 49.790 74.632 1.00 28.27 90 GLY C N 1
ATOM 4163 C CA . GLY C 1 97 ? 95.553 50.712 74.149 1.00 25.25 90 GLY C CA 1
ATOM 4164 C C . GLY C 1 97 ? 95.435 51.950 75.018 1.00 28.20 90 GLY C C 1
ATOM 4165 O O . GLY C 1 97 ? 95.261 53.060 74.511 1.00 34.72 90 GLY C O 1
ATOM 4166 N N . VAL C 1 98 ? 95.534 51.780 76.340 1.00 30.61 91 VAL C N 1
ATOM 4167 C CA . VAL C 1 98 ? 95.489 52.936 77.237 1.00 31.72 91 VAL C CA 1
ATOM 4168 C C . VAL C 1 98 ? 96.727 53.809 77.046 1.00 39.35 91 VAL C C 1
ATOM 4169 O O . VAL C 1 98 ? 96.633 55.038 76.946 1.00 32.85 91 VAL C O 1
ATOM 4173 N N . LEU C 1 99 ? 97.907 53.186 76.996 1.00 30.69 92 LEU C N 1
ATOM 4174 C CA . LEU C 1 99 ? 99.139 53.916 76.714 1.00 32.16 92 LEU C CA 1
ATOM 4175 C C . LEU C 1 99 ? 99.051 54.676 75.397 1.00 34.75 92 LEU C C 1
ATOM 4176 O O . LEU C 1 99 ? 99.457 55.842 75.307 1.00 38.01 92 LEU C O 1
ATOM 4181 N N . ALA C 1 100 ? 98.553 54.013 74.351 1.00 30.48 93 ALA C N 1
ATOM 4182 C CA . ALA C 1 100 ? 98.405 54.647 73.048 1.00 33.53 93 ALA C CA 1
ATOM 4183 C C . ALA C 1 100 ? 97.335 55.731 73.036 1.00 37.20 93 ALA C C 1
ATOM 4184 O O . ALA C 1 100 ? 97.321 56.557 72.113 1.00 35.40 93 ALA C O 1
ATOM 4186 N N . GLY C 1 101 ? 96.446 55.750 74.029 1.00 31.18 94 GLY C N 1
ATOM 4187 C CA . GLY C 1 101 ? 95.308 56.654 73.987 1.00 34.94 94 GLY C CA 1
ATOM 4188 C C . GLY C 1 101 ? 94.277 56.262 72.953 1.00 36.05 94 GLY C C 1
ATOM 4189 O O . GLY C 1 101 ? 93.545 57.122 72.449 1.00 40.89 94 GLY C O 1
ATOM 4190 N N . LEU C 1 102 ? 94.201 54.976 72.627 1.00 36.57 95 LEU C N 1
ATOM 4191 C CA . LEU C 1 102 ? 93.352 54.509 71.542 1.00 38.31 95 LEU C CA 1
ATOM 4192 C C . LEU C 1 102 ? 91.883 54.575 71.944 1.00 45.03 95 LEU C C 1
ATOM 4193 O O . LEU C 1 102 ? 91.533 54.357 73.107 1.00 41.29 95 LEU C O 1
ATOM 4198 N N . ARG C 1 103 ? 91.027 54.888 70.970 1.00 44.94 96 ARG C N 1
ATOM 4199 C CA . ARG C 1 103 ? 89.597 55.004 71.220 1.00 46.94 96 ARG C CA 1
ATOM 4200 C C . ARG C 1 103 ? 89.036 53.685 71.749 1.00 45.24 96 ARG C C 1
ATOM 4201 O O . ARG C 1 103 ? 89.360 52.615 71.220 1.00 39.46 96 ARG C O 1
ATOM 4209 N N . PRO C 1 104 ? 88.177 53.725 72.774 1.00 47.04 97 PRO C N 1
ATOM 4210 C CA . PRO C 1 104 ? 87.652 52.475 73.365 1.00 43.93 97 PRO C CA 1
ATOM 4211 C C . PRO C 1 104 ? 87.034 51.504 72.366 1.00 36.39 97 PRO C C 1
ATOM 4212 O O . PRO C 1 104 ? 87.203 50.290 72.510 1.00 33.81 97 PRO C O 1
ATOM 4216 N N . LYS C 1 105 ? 86.299 51.991 71.370 1.00 36.87 98 LYS C N 1
ATOM 4217 C CA . LYS C 1 105 ? 85.691 51.049 70.438 1.00 37.81 98 LYS C CA 1
ATOM 4218 C C . LYS C 1 105 ? 86.742 50.324 69.602 1.00 34.88 98 LYS C C 1
ATOM 4219 O O . LYS C 1 105 ? 86.552 49.152 69.257 1.00 34.04 98 LYS C O 1
ATOM 4225 N N . LEU C 1 106 ? 87.855 50.989 69.283 1.00 31.22 99 LEU C N 1
ATOM 4226 C CA . LEU C 1 106 ? 88.938 50.303 68.579 1.00 36.80 99 LEU C CA 1
ATOM 4227 C C . LEU C 1 106 ? 89.620 49.282 69.480 1.00 40.94 99 LEU C C 1
ATOM 4228 O O . LEU C 1 106 ? 89.983 48.186 69.025 1.00 36.28 99 LEU C O 1
ATOM 4233 N N . ILE C 1 107 ? 89.821 49.627 70.755 1.00 31.16 100 ILE C N 1
ATOM 4234 C CA . ILE C 1 107 ? 90.350 48.651 71.704 1.00 29.09 100 ILE C CA 1
ATOM 4235 C C . ILE C 1 107 ? 89.436 47.434 71.762 1.00 25.44 100 ILE C C 1
ATOM 4236 O O . ILE C 1 107 ? 89.896 46.286 71.745 1.00 28.80 100 ILE C O 1
ATOM 4241 N N . ALA C 1 108 ? 88.121 47.666 71.803 1.00 27.97 101 ALA C N 1
ATOM 4242 C CA . ALA C 1 108 ? 87.183 46.553 71.870 1.00 27.50 101 ALA C CA 1
ATOM 4243 C C . ALA C 1 108 ? 87.322 45.638 70.656 1.00 27.65 101 ALA C C 1
ATOM 4244 O O . ALA C 1 108 ? 87.270 44.409 70.785 1.00 26.41 101 ALA C O 1
ATOM 4246 N N . GLY C 1 109 ? 87.488 46.218 69.464 1.00 29.74 102 GLY C N 1
ATOM 4247 C CA . GLY C 1 109 ? 87.622 45.391 68.273 1.00 30.76 102 GLY C CA 1
ATOM 4248 C C . GLY C 1 109 ? 88.874 44.532 68.296 1.00 28.33 102 GLY C C 1
ATOM 4249 O O . GLY C 1 109 ? 88.849 43.366 67.900 1.00 24.36 102 GLY C O 1
ATOM 4250 N N . VAL C 1 110 ? 89.985 45.087 68.779 1.00 27.44 103 VAL C N 1
ATOM 4251 C CA . VAL C 1 110 ? 91.208 44.293 68.835 1.00 20.67 103 VAL C CA 1
ATOM 4252 C C . VAL C 1 110 ? 91.094 43.205 69.892 1.00 21.90 103 VAL C C 1
ATOM 4253 O O . VAL C 1 110 ? 91.629 42.102 69.721 1.00 22.84 103 VAL C O 1
ATOM 4257 N N . ILE C 1 111 ? 90.417 43.493 71.004 1.00 21.86 104 ILE C N 1
ATOM 4258 C CA . ILE C 1 111 ? 90.206 42.473 72.026 1.00 21.22 104 ILE C CA 1
ATOM 4259 C C . ILE C 1 111 ? 89.311 41.357 71.490 1.00 22.64 104 ILE C C 1
ATOM 4260 O O . ILE C 1 111 ? 89.552 40.175 71.758 1.00 23.57 104 ILE C O 1
ATOM 4265 N N . ALA C 1 112 ? 88.278 41.709 70.710 1.00 20.91 105 ALA C N 1
ATOM 4266 C CA . ALA C 1 112 ? 87.450 40.676 70.087 1.00 22.13 105 ALA C CA 1
ATOM 4267 C C . ALA C 1 112 ? 88.276 39.784 69.166 1.00 23.93 105 ALA C C 1
ATOM 4268 O O . ALA C 1 112 ? 88.138 38.554 69.195 1.00 21.82 105 ALA C O 1
ATOM 4270 N N . ALA C 1 113 ? 89.144 40.389 68.343 1.00 21.66 106 ALA C N 1
ATOM 4271 C CA . ALA C 1 113 ? 90.039 39.615 67.482 1.00 20.05 106 ALA C CA 1
ATOM 4272 C C . ALA C 1 113 ? 90.956 38.711 68.292 1.00 17.96 106 ALA C C 1
ATOM 4273 O O . ALA C 1 113 ? 91.273 37.588 67.874 1.00 20.99 106 ALA C O 1
ATOM 4275 N N . ASP C 1 114 ? 91.465 39.222 69.412 1.00 20.03 107 ASP C N 1
ATOM 4276 C CA . ASP C 1 114 ? 92.362 38.443 70.253 1.00 21.70 107 ASP C CA 1
ATOM 4277 C C . ASP C 1 114 ? 91.651 37.235 70.865 1.00 21.44 107 ASP C C 1
ATOM 4278 O O . ASP C 1 114 ? 92.190 36.123 70.885 1.00 19.44 107 ASP C O 1
ATOM 4283 N N . ILE C 1 115 ? 90.447 37.440 71.396 1.00 17.56 108 ILE C N 1
ATOM 4284 C CA . ILE C 1 115 ? 89.700 36.313 71.958 1.00 16.44 108 ILE C CA 1
ATOM 4285 C C . ILE C 1 115 ? 89.414 35.276 70.876 1.00 19.14 108 ILE C C 1
ATOM 4286 O O . ILE C 1 115 ? 89.536 34.065 71.101 1.00 20.70 108 ILE C O 1
ATOM 4291 N N . PHE C 1 116 ? 89.073 35.740 69.675 1.00 19.46 109 PHE C N 1
ATOM 4292 C CA . PHE C 1 116 ? 88.888 34.831 68.545 1.00 20.44 109 PHE C CA 1
ATOM 4293 C C . PHE C 1 116 ? 90.167 34.049 68.264 1.00 18.53 109 PHE C C 1
ATOM 4294 O O . PHE C 1 116 ? 90.128 32.839 68.023 1.00 18.92 109 PHE C O 1
ATOM 4302 N N . MET C 1 117 ? 91.316 34.730 68.290 1.00 20.16 110 MET C N 1
ATOM 4303 C CA . MET C 1 117 ? 92.587 34.054 68.032 1.00 19.42 110 MET C CA 1
ATOM 4304 C C . MET C 1 117 ? 92.839 32.941 69.048 1.00 19.28 110 MET C C 1
ATOM 4305 O O . MET C 1 117 ? 93.254 31.831 68.688 1.00 19.95 110 MET C O 1
ATOM 4310 N N . ILE C 1 118 ? 92.631 33.233 70.338 1.00 18.33 111 ILE C N 1
ATOM 4311 C CA . ILE C 1 118 ? 92.902 32.240 71.382 1.00 18.92 111 ILE C CA 1
ATOM 4312 C C . ILE C 1 118 ? 91.917 31.070 71.289 1.00 16.59 111 ILE C C 1
ATOM 4313 O O . ILE C 1 118 ? 92.297 29.903 71.436 1.00 20.06 111 ILE C O 1
ATOM 4318 N N . LEU C 1 119 ? 90.639 31.356 71.057 1.00 18.96 112 LEU C N 1
ATOM 4319 C CA . LEU C 1 119 ? 89.660 30.272 71.010 1.00 18.87 112 LEU C CA 1
ATOM 4320 C C . LEU C 1 119 ? 89.834 29.408 69.754 1.00 20.14 112 LEU C C 1
ATOM 4321 O O . LEU C 1 119 ? 89.656 28.186 69.807 1.00 20.81 112 LEU C O 1
ATOM 4326 N N . THR C 1 120 ? 90.172 30.006 68.608 1.00 18.28 113 THR C N 1
ATOM 4327 C CA . THR C 1 120 ? 90.461 29.143 67.460 1.00 18.64 113 THR C CA 1
ATOM 4328 C C . THR C 1 120 ? 91.754 28.354 67.676 1.00 20.31 113 THR C C 1
ATOM 4329 O O . THR C 1 120 ? 91.875 27.225 67.186 1.00 21.78 113 THR C O 1
ATOM 4333 N N . GLY C 1 121 ? 92.707 28.904 68.430 1.00 21.22 114 GLY C N 1
ATOM 4334 C CA . GLY C 1 121 ? 93.903 28.134 68.771 1.00 17.31 114 GLY C CA 1
ATOM 4335 C C . GLY C 1 121 ? 93.592 26.976 69.707 1.00 18.97 114 GLY C C 1
ATOM 4336 O O . GLY C 1 121 ? 94.164 25.894 69.583 1.00 21.98 114 GLY C O 1
ATOM 4337 N N . LEU C 1 122 ? 92.660 27.178 70.644 1.00 18.47 115 LEU C N 1
ATOM 4338 C CA . LEU C 1 122 ? 92.189 26.060 71.458 1.00 19.93 115 LEU C CA 1
ATOM 4339 C C . LEU C 1 122 ? 91.564 24.969 70.589 1.00 21.47 115 LEU C C 1
ATOM 4340 O O . LEU C 1 122 ? 91.837 23.780 70.779 1.00 21.77 115 LEU C O 1
ATOM 4345 N N . VAL C 1 123 ? 90.695 25.348 69.644 1.00 19.77 116 VAL C N 1
ATOM 4346 C CA . VAL C 1 123 ? 90.112 24.326 68.776 1.00 18.46 116 VAL C CA 1
ATOM 4347 C C . VAL C 1 123 ? 91.208 23.606 67.999 1.00 20.82 116 VAL C C 1
ATOM 4348 O O . VAL C 1 123 ? 91.177 22.381 67.861 1.00 21.70 116 VAL C O 1
ATOM 4352 N N . ALA C 1 124 ? 92.206 24.351 67.502 1.00 18.94 117 ALA C N 1
ATOM 4353 C CA . ALA C 1 124 ? 93.325 23.730 66.793 1.00 25.18 117 ALA C CA 1
ATOM 4354 C C . ALA C 1 124 ? 94.043 22.714 67.674 1.00 25.72 117 ALA C C 1
ATOM 4355 O O . ALA C 1 124 ? 94.373 21.610 67.225 1.00 21.84 117 ALA C O 1
ATOM 4357 N N . THR C 1 125 ? 94.293 23.082 68.932 1.00 21.30 118 THR C N 1
ATOM 4358 C CA . THR C 1 125 ? 94.983 22.194 69.862 1.00 26.60 118 THR C CA 1
ATOM 4359 C C . THR C 1 125 ? 94.164 20.940 70.147 1.00 27.17 118 THR C C 1
ATOM 4360 O O . THR C 1 125 ? 94.721 19.847 70.279 1.00 26.47 118 THR C O 1
ATOM 4364 N N . LEU C 1 126 ? 92.833 21.067 70.226 1.00 23.85 119 LEU C N 1
ATOM 4365 C CA . LEU C 1 126 ? 92.010 19.899 70.514 1.00 23.80 119 LEU C CA 1
ATOM 4366 C C . LEU C 1 126 ? 91.800 19.006 69.299 1.00 31.01 119 LEU C C 1
ATOM 4367 O O . LEU C 1 126 ? 91.514 17.819 69.468 1.00 29.41 119 LEU C O 1
ATOM 4372 N N . GLU C 1 127 ? 91.955 19.529 68.087 1.00 26.04 120 GLU C N 1
ATOM 4373 C CA . GLU C 1 127 ? 91.633 18.747 66.906 1.00 29.30 120 GLU C CA 1
ATOM 4374 C C . GLU C 1 127 ? 92.779 17.815 66.519 1.00 31.88 120 GLU C C 1
ATOM 4375 O O . GLU C 1 127 ? 93.860 17.831 67.106 1.00 30.07 120 GLU C O 1
ATOM 4381 N N . ALA C 1 128 ? 92.513 16.975 65.513 1.00 32.35 121 ALA C N 1
ATOM 4382 C CA . ALA C 1 128 ? 93.477 16.091 64.863 1.00 40.14 121 ALA C CA 1
ATOM 4383 C C . ALA C 1 128 ? 93.849 16.622 63.477 1.00 33.98 121 ALA C C 1
ATOM 4384 O O . ALA C 1 128 ? 93.051 17.321 62.844 1.00 30.96 121 ALA C O 1
ATOM 4386 N N . PRO C 1 129 ? 95.049 16.307 62.974 1.00 32.31 122 PRO C N 1
ATOM 4387 C CA . PRO C 1 129 ? 95.407 16.744 61.622 1.00 33.61 122 PRO C CA 1
ATOM 4388 C C . PRO C 1 129 ? 94.524 16.060 60.596 1.00 35.02 122 PRO C C 1
ATOM 4389 O O . PRO C 1 129 ? 94.053 14.933 60.819 1.00 36.25 122 PRO C O 1
ATOM 4393 N N . PRO C 1 130 ? 94.265 16.706 59.447 1.00 37.96 123 PRO C N 1
ATOM 4394 C CA . PRO C 1 130 ? 94.759 18.047 59.108 1.00 34.68 123 PRO C CA 1
ATOM 4395 C C . PRO C 1 130 ? 93.820 19.156 59.577 1.00 28.57 123 PRO C C 1
ATOM 4396 O O . PRO C 1 130 ? 94.085 20.329 59.315 1.00 28.20 123 PRO C O 1
ATOM 4400 N N . THR C 1 131 ? 92.732 18.779 60.256 1.00 26.45 124 THR C N 1
ATOM 4401 C CA . THR C 1 131 ? 91.767 19.773 60.727 1.00 26.20 124 THR C CA 1
ATOM 4402 C C . THR C 1 131 ? 92.398 20.751 61.706 1.00 27.69 124 THR C C 1
ATOM 4403 O O . THR C 1 131 ? 92.070 21.946 61.700 1.00 25.88 124 THR C O 1
ATOM 4407 N N . SER C 1 132 ? 93.308 20.264 62.556 1.00 24.03 125 SER C N 1
ATOM 4408 C CA . SER C 1 132 ? 94.012 21.147 63.480 1.00 27.90 125 SER C CA 1
ATOM 4409 C C . SER C 1 132 ? 94.763 22.249 62.733 1.00 28.42 125 SER C C 1
ATOM 4410 O O . SER C 1 132 ? 94.805 23.404 63.178 1.00 23.88 125 SER C O 1
ATOM 4413 N N . TYR C 1 133 ? 95.343 21.914 61.584 1.00 24.99 126 TYR C N 1
ATOM 4414 C CA . TYR C 1 133 ? 96.096 22.907 60.819 1.00 22.90 126 TYR C CA 1
ATOM 4415 C C . TYR C 1 133 ? 95.184 23.992 60.257 1.00 20.73 126 TYR C C 1
ATOM 4416 O O . TYR C 1 133 ? 95.587 25.157 60.147 1.00 24.51 126 TYR C O 1
ATOM 4425 N N . LEU C 1 134 ? 93.971 23.622 59.854 1.00 23.91 127 LEU C N 1
ATOM 4426 C CA . LEU C 1 134 ? 93.021 24.618 59.368 1.00 24.97 127 LEU C CA 1
ATOM 4427 C C . LEU C 1 134 ? 92.746 25.676 60.432 1.00 24.91 127 LEU C C 1
ATOM 4428 O O . LEU C 1 134 ? 92.774 26.881 60.149 1.00 23.22 127 LEU C O 1
ATOM 4433 N N . TRP C 1 135 ? 92.462 25.243 61.666 1.00 22.82 128 TRP C N 1
ATOM 4434 C CA . TRP C 1 135 ? 92.193 26.204 62.736 1.00 21.59 128 TRP C CA 1
ATOM 4435 C C . TRP C 1 135 ? 93.439 26.995 63.104 1.00 18.91 128 TRP C C 1
ATOM 4436 O O . TRP C 1 135 ? 93.335 28.173 63.475 1.00 21.51 128 TRP C O 1
ATOM 4447 N N . TYR C 1 136 ? 94.623 26.380 63.008 1.00 18.44 129 TYR C N 1
ATOM 4448 C CA . TYR C 1 136 ? 95.862 27.122 63.239 1.00 18.91 129 TYR C CA 1
ATOM 4449 C C . TYR C 1 136 ? 95.991 28.280 62.250 1.00 19.51 129 TYR C C 1
ATOM 4450 O O . TYR C 1 136 ? 96.303 29.409 62.631 1.00 20.65 129 TYR C O 1
ATOM 4459 N N . ILE C 1 137 ? 95.742 28.013 60.971 1.00 21.32 130 ILE C N 1
ATOM 4460 C CA . ILE C 1 137 ? 95.810 29.066 59.956 1.00 21.31 130 ILE C CA 1
ATOM 4461 C C . ILE C 1 137 ? 94.776 30.157 60.229 1.00 23.23 130 ILE C C 1
ATOM 4462 O O . ILE C 1 137 ? 95.069 31.355 60.134 1.00 21.98 130 ILE C O 1
ATOM 4467 N N . ILE C 1 138 ? 93.557 29.766 60.589 1.00 22.25 131 ILE C N 1
ATOM 4468 C CA . ILE C 1 138 ? 92.533 30.760 60.901 1.00 20.48 131 ILE C CA 1
ATOM 4469 C C . ILE C 1 138 ? 92.978 31.637 62.076 1.00 21.44 131 ILE C C 1
ATOM 4470 O O . ILE C 1 138 ? 92.835 32.867 62.055 1.00 21.08 131 ILE C O 1
ATOM 4475 N N . SER C 1 139 ? 93.522 31.016 63.125 1.00 20.59 132 SER C N 1
ATOM 4476 C CA . SER C 1 139 ? 93.983 31.780 64.278 1.00 18.17 132 SER C CA 1
ATOM 4477 C C . SER C 1 139 ? 95.152 32.700 63.896 1.00 20.79 132 SER C C 1
ATOM 4478 O O . SER C 1 139 ? 95.218 33.852 64.355 1.00 19.70 132 SER C O 1
ATOM 4481 N N . CYS C 1 140 ? 96.076 32.223 63.045 1.00 21.86 133 CYS C N 1
ATOM 4482 C CA . CYS C 1 140 ? 97.151 33.104 62.556 1.00 19.60 133 CYS C CA 1
ATOM 4483 C C . CYS C 1 140 ? 96.621 34.301 61.780 1.00 22.56 133 CYS C C 1
ATOM 4484 O O . CYS C 1 140 ? 97.239 35.375 61.808 1.00 25.03 133 CYS C O 1
ATOM 4487 N N . GLY C 1 141 ? 95.524 34.124 61.044 1.00 24.39 134 GLY C N 1
ATOM 4488 C CA . GLY C 1 141 ? 94.945 35.259 60.359 1.00 24.13 134 GLY C CA 1
ATOM 4489 C C . GLY C 1 141 ? 94.490 36.331 61.335 1.00 22.37 134 GLY C C 1
ATOM 4490 O O . GLY C 1 141 ? 94.703 37.526 61.110 1.00 22.80 134 GLY C O 1
ATOM 4491 N N . ALA C 1 142 ? 93.850 35.918 62.435 1.00 19.63 135 ALA C N 1
ATOM 4492 C CA . ALA C 1 142 ? 93.459 36.884 63.455 1.00 18.93 135 ALA C CA 1
ATOM 4493 C C . ALA C 1 142 ? 94.686 37.540 64.086 1.00 22.32 135 ALA C C 1
ATOM 4494 O O . ALA C 1 142 ? 94.679 38.745 64.361 1.00 23.63 135 ALA C O 1
ATOM 4496 N N . PHE C 1 143 ? 95.732 36.752 64.355 1.00 19.90 136 PHE C N 1
ATOM 4497 C CA . PHE C 1 143 ? 96.981 37.303 64.894 1.00 19.34 136 PHE C CA 1
ATOM 4498 C C . PHE C 1 143 ? 97.553 38.374 63.969 1.00 20.96 136 PHE C C 1
ATOM 4499 O O . PHE C 1 143 ? 97.961 39.456 64.419 1.00 22.00 136 PHE C O 1
ATOM 4507 N N . ILE C 1 144 ? 97.571 38.101 62.661 1.00 22.94 137 ILE C N 1
ATOM 4508 C CA . ILE C 1 144 ? 98.118 39.072 61.712 1.00 23.30 137 ILE C CA 1
ATOM 4509 C C . ILE C 1 144 ? 97.307 40.363 61.735 1.00 25.73 137 ILE C C 1
ATOM 4510 O O . ILE C 1 144 ? 97.865 41.466 61.662 1.00 23.26 137 ILE C O 1
ATOM 4515 N N . ALA C 1 145 ? 95.981 40.260 61.863 1.00 24.28 138 ALA C N 1
ATOM 4516 C CA . ALA C 1 145 ? 95.169 41.471 61.952 1.00 27.14 138 ALA C CA 1
ATOM 4517 C C . ALA C 1 145 ? 95.488 42.258 63.221 1.00 22.82 138 ALA C C 1
ATOM 4518 O O . ALA C 1 145 ? 95.474 43.495 63.211 1.00 25.06 138 ALA C O 1
ATOM 4520 N N . ILE C 1 146 ? 95.747 41.562 64.328 1.00 19.82 139 ILE C N 1
ATOM 4521 C CA . ILE C 1 146 ? 96.094 42.243 65.577 1.00 23.22 139 ILE C CA 1
ATOM 4522 C C . ILE C 1 146 ? 97.432 42.957 65.436 1.00 23.37 139 ILE C C 1
ATOM 4523 O O . ILE C 1 146 ? 97.581 44.123 65.825 1.00 22.91 139 ILE C O 1
ATOM 4528 N N . LEU C 1 147 ? 98.429 42.254 64.888 1.00 21.55 140 LEU C N 1
ATOM 4529 C CA . LEU C 1 147 ? 99.730 42.869 64.636 1.00 24.94 140 LEU C CA 1
ATOM 4530 C C . LEU C 1 147 ? 99.598 44.099 63.744 1.00 26.97 140 LEU C C 1
ATOM 4531 O O . LEU C 1 147 ? 100.232 45.130 63.995 1.00 24.66 140 LEU C O 1
ATOM 4536 N N . ALA C 1 148 ? 98.776 44.012 62.694 1.00 22.23 141 ALA C N 1
ATOM 4537 C CA . ALA C 1 148 ? 98.582 45.157 61.814 1.00 27.51 141 ALA C CA 1
ATOM 4538 C C . ALA C 1 148 ? 97.959 46.326 62.568 1.00 34.75 141 ALA C C 1
ATOM 4539 O O . ALA C 1 148 ? 98.343 47.483 62.361 1.00 30.69 141 ALA C O 1
ATOM 4541 N N . SER C 1 149 ? 97.001 46.048 63.457 1.00 27.35 142 SER C N 1
ATOM 4542 C CA . SER C 1 149 ? 96.384 47.140 64.205 1.00 25.67 142 SER C CA 1
ATOM 4543 C C . SER C 1 149 ? 97.387 47.777 65.166 1.00 26.17 142 SER C C 1
ATOM 4544 O O . SER C 1 149 ? 97.435 49.007 65.290 1.00 30.47 142 SER C O 1
ATOM 4547 N N . LEU C 1 150 ? 98.211 46.954 65.823 1.00 24.54 143 LEU C N 1
ATOM 4548 C CA . LEU C 1 150 ? 99.253 47.484 66.700 1.00 23.98 143 LEU C CA 1
ATOM 4549 C C . LEU C 1 150 ? 100.209 48.397 65.943 1.00 26.94 143 LEU C C 1
ATOM 4550 O O . LEU C 1 150 ? 100.602 49.459 66.443 1.00 26.70 143 LEU C O 1
ATOM 4555 N N . LEU C 1 151 ? 100.622 47.984 64.746 1.00 23.93 144 LEU C N 1
ATOM 4556 C CA . LEU C 1 151 ? 101.573 48.753 63.962 1.00 27.01 144 LEU C CA 1
ATOM 4557 C C . LEU C 1 151 ? 100.939 49.939 63.255 1.00 32.45 144 LEU C C 1
ATOM 4558 O O . LEU C 1 151 ? 101.667 50.789 62.733 1.00 35.97 144 LEU C O 1
ATOM 4563 N N . THR C 1 152 ? 99.610 50.029 63.222 1.00 28.91 145 THR C N 1
ATOM 4564 C CA . THR C 1 152 ? 98.980 51.137 62.517 1.00 33.30 145 THR C CA 1
ATOM 4565 C C . THR C 1 152 ? 98.202 52.037 63.474 1.00 36.44 145 THR C C 1
ATOM 4566 O O . THR C 1 152 ? 98.726 53.072 63.900 1.00 38.01 145 THR C O 1
ATOM 4570 N N . GLU C 1 153 ? 96.968 51.661 63.835 1.00 37.13 146 GLU C N 1
ATOM 4571 C CA . GLU C 1 153 ? 96.124 52.586 64.594 1.00 36.27 146 GLU C CA 1
ATOM 4572 C C . GLU C 1 153 ? 96.659 52.834 66.002 1.00 29.11 146 GLU C C 1
ATOM 4573 O O . GLU C 1 153 ? 96.608 53.973 66.486 1.00 33.38 146 GLU C O 1
ATOM 4579 N N . PHE C 1 154 ? 97.155 51.794 66.689 1.00 27.32 147 PHE C N 1
ATOM 4580 C CA . PHE C 1 154 ? 97.792 52.013 67.992 1.00 29.47 147 PHE C CA 1
ATOM 4581 C C . PHE C 1 154 ? 98.952 52.991 67.858 1.00 31.49 147 PHE C C 1
ATOM 4582 O O . PHE C 1 154 ? 99.091 53.937 68.641 1.00 30.20 147 PHE C O 1
ATOM 4590 N N . THR C 1 155 ? 99.812 52.746 66.873 1.00 26.97 148 THR C N 1
ATOM 4591 C CA . THR C 1 155 ? 101.029 53.527 66.697 1.00 29.25 148 THR C CA 1
ATOM 4592 C C . THR C 1 155 ? 100.717 54.959 66.280 1.00 32.68 148 THR C C 1
ATOM 4593 O O . THR C 1 155 ? 101.344 55.904 66.775 1.00 32.47 148 THR C O 1
ATOM 4597 N N . ALA C 1 156 ? 99.737 55.141 65.389 1.00 33.65 149 ALA C N 1
ATOM 4598 C CA . ALA C 1 156 ? 99.318 56.486 65.003 1.00 38.42 149 ALA C CA 1
ATOM 4599 C C . ALA C 1 156 ? 98.716 57.245 66.181 1.00 38.09 149 ALA C C 1
ATOM 4600 O O . ALA C 1 156 ? 98.950 58.450 66.339 1.00 40.05 149 ALA C O 1
ATOM 4602 N N . SER C 1 157 ? 97.931 56.562 67.014 1.00 34.52 150 SER C N 1
ATOM 4603 C CA . SER C 1 157 ? 97.372 57.214 68.195 1.00 39.31 150 SER C CA 1
ATOM 4604 C C . SER C 1 157 ? 98.468 57.608 69.186 1.00 37.21 150 SER C C 1
ATOM 4605 O O . SER C 1 157 ? 98.491 58.740 69.687 1.00 36.02 150 SER C O 1
ATOM 4608 N N . ALA C 1 158 ? 99.389 56.687 69.483 1.00 31.70 151 ALA C N 1
ATOM 4609 C CA . ALA C 1 158 ? 100.449 56.993 70.442 1.00 34.42 151 ALA C CA 1
ATOM 4610 C C . ALA C 1 158 ? 101.347 58.123 69.956 1.00 37.76 151 ALA C C 1
ATOM 4611 O O . ALA C 1 158 ? 101.860 58.902 70.769 1.00 37.01 151 ALA C O 1
ATOM 4613 N N . ALA C 1 159 ? 101.544 58.236 68.639 1.00 30.68 152 ALA C N 1
ATOM 4614 C CA . ALA C 1 159 ? 102.399 59.285 68.092 1.00 37.17 152 ALA C CA 1
ATOM 4615 C C . ALA 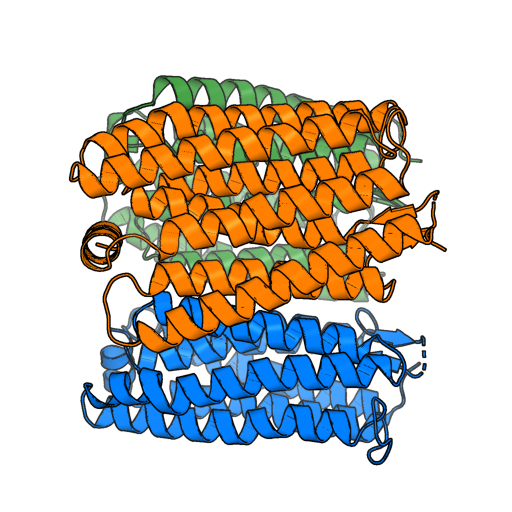C 1 159 ? 101.831 60.683 68.305 1.00 42.20 152 ALA C C 1
ATOM 4616 O O . ALA C 1 159 ? 102.569 61.664 68.165 1.00 44.47 152 ALA C O 1
ATOM 4618 N N . ARG C 1 160 ? 100.545 60.805 68.627 1.00 44.05 153 ARG C N 1
ATOM 4619 C CA . ARG C 1 160 ? 99.962 62.104 68.933 1.00 51.01 153 ARG C CA 1
ATOM 4620 C C . ARG C 1 160 ? 100.117 62.495 70.398 1.00 48.82 153 ARG C C 1
ATOM 4621 O O . ARG C 1 160 ? 99.838 63.645 70.746 1.00 50.07 153 ARG C O 1
ATOM 4629 N N . ARG C 1 161 ? 100.557 61.580 71.256 1.00 43.13 154 ARG C N 1
ATOM 4630 C CA . ARG C 1 161 ? 100.711 61.863 72.675 1.00 43.33 154 ARG C CA 1
ATOM 4631 C C . ARG C 1 161 ? 102.103 62.430 72.961 1.00 46.65 154 ARG C C 1
ATOM 4632 O O . ARG C 1 161 ? 102.939 62.583 72.066 1.00 44.11 154 ARG C O 1
ATOM 4640 N N . ASN C 1 162 ? 102.351 62.744 74.234 1.00 46.42 155 ASN C N 1
ATOM 4641 C CA . ASN C 1 162 ? 103.641 63.273 74.658 1.00 49.74 155 ASN C CA 1
ATOM 4642 C C . ASN C 1 162 ? 104.770 62.316 74.287 1.00 44.19 155 ASN C C 1
ATOM 4643 O O . ASN C 1 162 ? 104.578 61.104 74.194 1.00 41.18 155 ASN C O 1
ATOM 4648 N N . VAL C 1 163 ? 105.969 62.880 74.111 1.00 38.78 156 VAL C N 1
ATOM 4649 C CA . VAL C 1 163 ? 107.096 62.122 73.573 1.00 37.96 156 VAL C CA 1
ATOM 4650 C C . VAL C 1 163 ? 107.477 60.968 74.496 1.00 37.46 156 VAL C C 1
ATOM 4651 O O . VAL C 1 163 ? 107.831 59.875 74.035 1.00 36.71 156 VAL C O 1
ATOM 4655 N N . ARG C 1 164 ? 107.427 61.190 75.811 1.00 39.43 157 ARG C N 1
ATOM 4656 C CA . ARG C 1 164 ? 107.809 60.131 76.739 1.00 37.82 157 ARG C CA 1
ATOM 4657 C C . ARG C 1 164 ? 106.753 59.038 76.809 1.00 32.31 157 ARG C C 1
ATOM 4658 O O . ARG C 1 164 ? 107.090 57.861 76.988 1.00 33.53 157 ARG C O 1
ATOM 4666 N N . VAL C 1 165 ? 105.475 59.403 76.677 1.00 32.59 158 VAL C N 1
ATOM 4667 C CA . VAL C 1 165 ? 104.425 58.395 76.605 1.00 35.37 158 VAL C CA 1
ATOM 4668 C C . VAL C 1 165 ? 104.544 57.600 75.311 1.00 31.39 158 VAL C C 1
ATOM 4669 O O . VAL C 1 165 ? 104.433 56.370 75.310 1.00 27.75 158 VAL C O 1
ATOM 4673 N N . ASN C 1 166 ? 104.762 58.286 74.188 1.00 33.08 159 ASN C N 1
ATOM 4674 C CA . ASN C 1 166 ? 104.949 57.578 72.923 1.00 32.00 159 ASN C CA 1
ATOM 4675 C C . ASN C 1 166 ? 106.159 56.650 72.981 1.00 27.75 159 ASN C C 1
ATOM 4676 O O . ASN C 1 166 ? 106.103 55.513 72.496 1.00 32.02 159 ASN C O 1
ATOM 4681 N N . ASN C 1 167 ? 107.262 57.117 73.577 1.00 33.20 160 ASN C N 1
ATOM 4682 C CA . ASN C 1 167 ? 108.463 56.288 73.671 1.00 31.01 160 ASN C CA 1
ATOM 4683 C C . ASN C 1 167 ? 108.197 55.020 74.475 1.00 30.05 160 ASN C C 1
ATOM 4684 O O . ASN C 1 167 ? 108.704 53.944 74.138 1.00 29.18 160 ASN C O 1
ATOM 4689 N N . LEU C 1 168 ? 107.407 55.131 75.544 1.00 29.87 161 LEU C N 1
ATOM 4690 C CA . LEU C 1 168 ? 107.072 53.960 76.352 1.00 28.69 161 LEU C CA 1
ATOM 4691 C C . LEU C 1 168 ? 106.143 53.019 75.603 1.00 24.68 161 LEU C C 1
ATOM 4692 O O . LEU C 1 168 ? 106.301 51.794 75.677 1.00 25.23 161 LEU C O 1
ATOM 4697 N N . PHE C 1 169 ? 105.167 53.565 74.872 1.00 27.70 162 PHE C N 1
ATOM 4698 C CA . PHE C 1 169 ? 104.318 52.716 74.044 1.00 26.38 162 PHE C CA 1
ATOM 4699 C C . PHE C 1 169 ? 105.142 51.914 73.038 1.00 27.08 162 PHE C C 1
ATOM 4700 O O . PHE C 1 169 ? 104.913 50.714 72.847 1.00 27.44 162 PHE C O 1
ATOM 4708 N N . LEU C 1 170 ? 106.065 52.579 72.337 1.00 27.01 163 LEU C N 1
ATOM 4709 C CA . LEU C 1 170 ? 106.826 51.891 71.297 1.00 28.16 163 LEU C CA 1
ATOM 4710 C C . LEU C 1 170 ? 107.661 50.765 71.883 1.00 20.97 163 LEU C C 1
ATOM 4711 O O . LEU C 1 170 ? 107.731 49.671 71.314 1.00 24.06 163 LEU C O 1
ATOM 4716 N N . LYS C 1 171 ? 108.309 51.020 73.023 1.00 25.72 164 LYS C N 1
ATOM 4717 C CA . LYS C 1 171 ? 109.090 49.984 73.691 1.00 26.44 164 LYS C CA 1
ATOM 4718 C C . LYS C 1 171 ? 108.234 48.768 74.023 1.00 25.83 164 LYS C C 1
ATOM 4719 O O . LYS C 1 171 ? 108.631 47.624 73.771 1.00 24.18 164 LYS C O 1
ATOM 4725 N N . LEU C 1 172 ? 107.046 48.994 74.590 1.00 24.27 165 LEU C N 1
ATOM 4726 C CA . LEU C 1 172 ? 106.191 47.879 74.973 1.00 23.28 165 LEU C CA 1
ATOM 4727 C C . LEU C 1 172 ? 105.543 47.234 73.756 1.00 20.92 165 LEU C C 1
ATOM 4728 O O . LEU C 1 172 ? 105.358 46.015 73.726 1.00 20.86 165 LEU C O 1
ATOM 4733 N N . ARG C 1 173 ? 105.178 48.034 72.751 1.00 21.53 166 ARG C N 1
ATOM 4734 C CA . ARG C 1 173 ? 104.644 47.468 71.515 1.00 20.94 166 ARG C CA 1
ATOM 4735 C C . ARG C 1 173 ? 105.635 46.485 70.892 1.00 23.24 166 ARG C C 1
ATOM 4736 O O . ARG C 1 173 ? 105.271 45.362 70.519 1.00 21.93 166 ARG C O 1
ATOM 4744 N N . ASN C 1 174 ? 106.895 46.901 70.772 1.00 23.23 167 ASN C N 1
ATOM 4745 C CA . ASN C 1 174 ? 107.906 46.056 70.147 1.00 21.42 167 ASN C CA 1
ATOM 4746 C C . ASN C 1 174 ? 108.193 44.825 70.992 1.00 23.83 167 ASN C C 1
ATOM 4747 O O . ASN C 1 174 ? 108.347 43.719 70.460 1.00 25.34 167 ASN C O 1
ATOM 4752 N N . TYR C 1 175 ? 108.287 45.005 72.314 1.00 21.18 168 TYR C N 1
ATOM 4753 C CA . TYR C 1 175 ? 108.478 43.874 73.218 1.00 22.58 168 TYR C CA 1
ATOM 4754 C C . TYR C 1 175 ? 107.348 42.858 73.074 1.00 25.74 168 TYR C C 1
ATOM 4755 O O . TYR C 1 175 ? 107.590 41.648 72.956 1.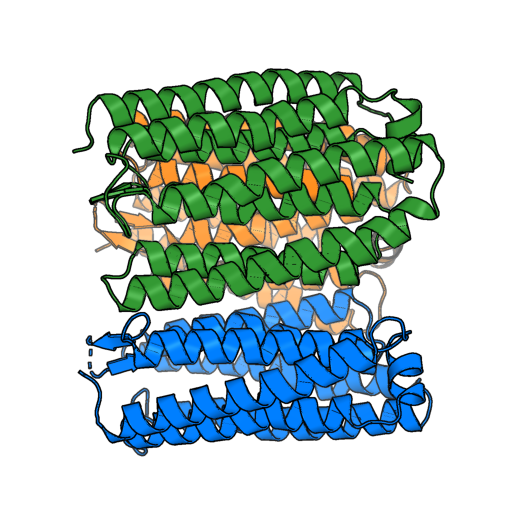00 21.45 168 TYR C O 1
ATOM 4764 N N . LEU C 1 176 ? 106.099 43.336 73.093 1.00 22.44 169 LEU C N 1
ATOM 4765 C CA . LEU C 1 176 ? 104.954 42.439 72.980 1.00 22.37 169 LEU C CA 1
ATOM 4766 C C . LEU C 1 176 ? 104.965 41.703 71.652 1.00 19.74 169 LEU C C 1
ATOM 4767 O O . LEU C 1 176 ? 104.722 40.493 71.606 1.00 20.21 169 LEU C O 1
ATOM 4772 N N . ILE C 1 177 ? 105.235 42.418 70.554 1.00 21.97 170 ILE C N 1
ATOM 4773 C CA . ILE C 1 177 ? 105.164 41.792 69.233 1.00 21.38 170 ILE C CA 1
ATOM 4774 C C . ILE C 1 177 ? 106.177 40.655 69.129 1.00 21.09 170 ILE C C 1
ATOM 4775 O O . ILE C 1 177 ? 105.847 39.549 68.690 1.00 20.92 170 ILE C O 1
ATOM 4780 N N . VAL C 1 178 ? 107.421 40.903 69.559 1.00 20.14 171 VAL C N 1
ATOM 4781 C CA . VAL C 1 178 ? 108.459 39.878 69.435 1.00 24.74 171 VAL C CA 1
ATOM 4782 C C . VAL C 1 178 ? 108.086 38.647 70.250 1.00 24.21 171 VAL C C 1
ATOM 4783 O O . VAL C 1 178 ? 108.157 37.509 69.766 1.00 22.72 171 VAL C O 1
ATOM 4787 N N . LEU C 1 179 ? 107.652 38.858 71.494 1.00 20.63 172 LEU C N 1
ATOM 4788 C CA . LEU C 1 179 ? 107.291 37.727 72.344 1.00 19.89 172 LEU C CA 1
ATOM 4789 C C . LEU C 1 179 ? 106.061 36.988 71.820 1.00 21.88 172 LEU C C 1
ATOM 4790 O O . LEU C 1 179 ? 106.021 35.750 71.836 1.00 21.49 172 LEU C O 1
ATOM 4795 N N . TRP C 1 180 ? 105.037 37.713 71.374 1.00 19.74 173 TRP C N 1
ATOM 4796 C CA . TRP C 1 180 ? 103.819 37.010 70.971 1.00 17.66 173 TRP C CA 1
ATOM 4797 C C . TRP C 1 180 ? 104.044 36.161 69.727 1.00 22.16 173 TRP C C 1
ATOM 4798 O O . TRP C 1 180 ? 103.420 35.104 69.581 1.00 20.19 173 TRP C O 1
ATOM 4809 N N . ILE C 1 181 ? 104.932 36.600 68.827 1.00 19.50 174 ILE C N 1
ATOM 4810 C CA . ILE C 1 181 ? 105.205 35.837 67.605 1.00 20.95 174 ILE C CA 1
ATOM 4811 C C . ILE C 1 181 ? 105.812 34.480 67.943 1.00 20.99 174 ILE C C 1
ATOM 4812 O O . ILE C 1 181 ? 105.681 33.512 67.176 1.00 22.18 174 ILE C O 1
ATOM 4817 N N . CYS C 1 182 ? 106.458 34.378 69.109 1.00 22.71 175 CYS C N 1
ATOM 4818 C CA . CYS C 1 182 ? 107.050 33.119 69.546 1.00 25.16 175 CYS C CA 1
ATOM 4819 C C . CYS C 1 182 ? 106.000 32.025 69.728 1.00 24.48 175 CYS C C 1
ATOM 4820 O O . CYS C 1 182 ? 106.281 30.850 69.477 1.00 21.14 175 CYS C O 1
ATOM 4823 N N . TYR C 1 183 ? 104.793 32.378 70.175 1.00 19.21 176 TYR C N 1
ATOM 4824 C CA . TYR C 1 183 ? 103.806 31.349 70.501 1.00 16.37 176 TYR C CA 1
ATOM 4825 C C . TYR C 1 183 ? 103.380 30.499 69.305 1.00 17.56 176 TYR C C 1
ATOM 4826 O O . TYR C 1 183 ? 103.391 29.258 69.427 1.00 18.85 176 TYR C O 1
ATOM 4835 N N . PRO C 1 184 ? 102.934 31.057 68.172 1.00 17.20 177 PRO C N 1
ATOM 4836 C CA . P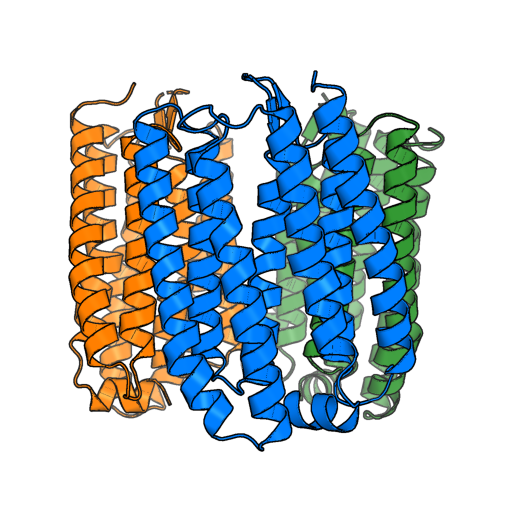RO C 1 184 ? 102.531 30.180 67.061 1.00 18.01 177 PRO C CA 1
ATOM 4837 C C . PRO C 1 184 ? 103.695 29.420 66.462 1.00 19.53 177 PRO C C 1
ATOM 4838 O O . PRO C 1 184 ? 103.482 28.368 65.849 1.00 20.83 177 PRO C O 1
ATOM 4842 N N . ILE C 1 185 ? 104.921 29.906 66.634 1.00 19.83 178 ILE C N 1
ATOM 4843 C CA . ILE C 1 185 ? 106.071 29.165 66.116 1.00 18.81 178 ILE C CA 1
ATOM 4844 C C . ILE C 1 185 ? 106.336 27.942 66.980 1.00 18.59 178 ILE C C 1
ATOM 4845 O O . ILE C 1 185 ? 106.518 26.828 66.472 1.00 23.20 178 ILE C O 1
ATOM 4850 N N . VAL C 1 186 ? 106.322 28.122 68.306 1.00 19.04 179 VAL C N 1
ATOM 4851 C CA . VAL C 1 186 ? 106.422 26.979 69.215 1.00 19.74 179 VAL C CA 1
ATOM 4852 C C . VAL C 1 186 ? 105.299 25.978 68.948 1.00 21.99 179 VAL C C 1
ATOM 4853 O O . VAL C 1 186 ? 105.525 24.763 68.920 1.00 22.64 179 VAL C O 1
ATOM 4857 N N . TRP C 1 187 ? 104.071 26.467 68.756 1.00 19.66 180 TRP C N 1
ATOM 4858 C CA . TRP C 1 187 ? 102.948 25.563 68.507 1.00 21.74 180 TRP C CA 1
ATOM 4859 C C . TRP C 1 187 ? 103.211 24.694 67.281 1.00 23.21 180 TRP C C 1
ATOM 4860 O O . TRP C 1 187 ? 103.026 23.466 67.310 1.00 22.87 180 TRP C O 1
ATOM 4871 N N . LEU C 1 188 ? 103.650 25.322 66.189 1.00 22.56 181 LEU C N 1
ATOM 4872 C CA . LEU C 1 188 ? 103.874 24.592 64.946 1.00 21.42 181 LEU C CA 1
ATOM 4873 C C . LEU C 1 188 ? 105.034 23.608 65.071 1.00 26.73 181 LEU C C 1
ATOM 4874 O O . LEU C 1 188 ? 105.000 22.529 64.473 1.00 28.21 181 LEU C O 1
ATOM 4879 N N . LEU C 1 189 ? 106.064 23.956 65.839 1.00 20.92 182 LEU C N 1
ATOM 4880 C CA . LEU C 1 189 ? 107.202 23.057 66.010 1.00 24.12 182 LEU C CA 1
ATOM 4881 C C . LEU C 1 189 ? 106.920 21.917 66.982 1.00 29.11 182 LEU C C 1
ATOM 4882 O O . LEU C 1 189 ? 107.653 20.923 66.992 1.00 26.79 182 LEU C O 1
ATOM 4887 N N . GLY C 1 190 ? 105.880 22.032 67.798 1.00 25.39 183 GLY C N 1
ATOM 4888 C CA . GLY C 1 190 ? 105.603 21.055 68.826 1.00 25.93 183 GLY C CA 1
ATOM 4889 C C . GLY C 1 190 ? 104.717 19.914 68.358 1.00 28.92 183 GLY C C 1
ATOM 4890 O O . GLY C 1 190 ? 104.503 19.683 67.165 1.00 32.04 183 GLY C O 1
ATOM 4891 N N . ALA C 1 191 ? 104.210 19.177 69.340 1.00 28.79 184 ALA C N 1
ATOM 4892 C CA . ALA C 1 191 ? 103.511 17.925 69.066 1.00 42.22 184 ALA C CA 1
ATOM 4893 C C . ALA C 1 191 ? 102.209 18.124 68.294 1.00 42.85 184 ALA C C 1
ATOM 4894 O O . ALA C 1 191 ? 101.688 17.156 67.730 1.00 38.64 184 ALA C O 1
ATOM 4896 N N . GLU C 1 192 ? 101.677 19.345 68.244 1.00 36.80 185 GLU C N 1
ATOM 4897 C CA . GLU C 1 192 ? 100.444 19.569 67.497 1.00 39.56 185 GLU C CA 1
ATOM 4898 C C . GLU C 1 192 ? 100.669 19.634 65.992 1.00 46.55 185 GLU C C 1
ATOM 4899 O O . GLU C 1 192 ? 99.694 19.576 65.231 1.00 36.73 185 GLU C O 1
ATOM 4905 N N . ALA C 1 193 ? 101.918 19.744 65.539 1.00 31.68 186 ALA C N 1
ATOM 4906 C CA . ALA C 1 193 ? 102.170 19.804 64.104 1.00 35.54 186 ALA C CA 1
ATOM 4907 C C . ALA C 1 193 ? 103.413 19.014 63.705 1.00 37.65 186 ALA C C 1
ATOM 4908 O O . ALA C 1 193 ? 103.323 17.819 63.410 1.00 36.92 186 ALA C O 1
ATOM 4910 N N . PHE C 1 194 ? 104.579 19.662 63.684 1.00 30.02 187 PHE C N 1
ATOM 4911 C CA . PHE C 1 194 ? 105.761 19.007 63.125 1.00 34.88 187 PHE C CA 1
ATOM 4912 C C . PHE C 1 194 ? 106.441 18.045 64.097 1.00 34.53 187 PHE C C 1
ATOM 4913 O O . PHE C 1 194 ? 107.249 17.221 63.656 1.00 37.15 187 PHE C O 1
ATOM 4921 N N . LYS C 1 195 ? 106.135 18.123 65.394 1.00 29.29 188 LYS C N 1
ATOM 4922 C CA . LYS C 1 195 ? 106.666 17.182 66.387 1.00 30.91 188 LYS C CA 1
ATOM 4923 C C . LYS C 1 195 ? 108.195 17.227 66.438 1.00 30.29 188 LYS C C 1
ATOM 4924 O O . LYS C 1 195 ? 108.866 16.198 66.538 1.00 35.16 188 LYS C O 1
ATOM 4930 N N . ILE C 1 196 ? 108.738 18.434 66.357 1.00 25.15 189 ILE C N 1
ATOM 4931 C CA . ILE C 1 196 ? 110.175 18.660 66.517 1.00 24.66 189 ILE C CA 1
ATOM 4932 C C . ILE C 1 196 ? 110.532 18.895 67.979 1.00 26.79 189 ILE C C 1
ATOM 4933 O O . ILE C 1 196 ? 111.532 18.374 68.474 1.00 26.16 189 ILE C O 1
ATOM 4938 N N . ILE C 1 197 ? 109.733 19.696 68.675 1.00 24.21 190 ILE C N 1
ATOM 4939 C CA . ILE C 1 197 ? 109.948 19.992 70.088 1.00 26.07 190 ILE C CA 1
ATOM 4940 C C . ILE C 1 197 ? 109.179 18.955 70.903 1.00 29.57 190 ILE C C 1
ATOM 4941 O O . ILE C 1 197 ? 107.955 18.833 70.722 1.00 26.91 190 ILE C O 1
ATOM 4946 N N . PRO C 1 198 ? 109.831 18.211 71.793 1.00 25.92 191 PRO C N 1
ATOM 4947 C CA . PRO C 1 198 ? 109.104 17.241 72.617 1.00 27.23 191 PRO C CA 1
ATOM 4948 C C . PRO C 1 198 ? 108.121 17.950 73.540 1.00 29.97 191 PRO C C 1
ATOM 4949 O O . PRO C 1 198 ? 108.268 19.132 73.850 1.00 28.85 191 PRO C O 1
ATOM 4953 N N . THR C 1 199 ? 107.095 17.213 73.970 1.00 32.71 192 THR C N 1
ATOM 4954 C CA . THR C 1 199 ? 106.014 17.842 74.730 1.00 38.56 192 THR C CA 1
ATOM 4955 C C . THR C 1 199 ? 106.533 18.501 76.005 1.00 32.85 192 THR C C 1
ATOM 4956 O O . THR C 1 199 ? 106.126 19.619 76.340 1.00 33.28 192 THR C O 1
ATOM 4960 N N . GLY C 1 200 ? 107.442 17.834 76.721 1.00 30.36 193 GLY C N 1
ATOM 4961 C CA . GLY C 1 200 ? 107.939 18.401 77.966 1.00 34.89 193 GLY C CA 1
ATOM 4962 C C . GLY C 1 200 ? 108.745 19.667 77.746 1.00 39.75 193 GLY C C 1
ATOM 4963 O O . GLY C 1 200 ? 108.622 20.635 78.504 1.00 30.15 193 GLY C O 1
ATOM 4964 N N . VAL C 1 201 ? 109.579 19.679 76.705 1.00 30.66 194 VAL C N 1
ATOM 4965 C CA . VAL C 1 201 ? 110.331 20.882 76.354 1.00 28.80 194 VAL C CA 1
ATOM 4966 C C . VAL C 1 201 ? 109.390 22.011 75.968 1.00 28.33 194 VAL C C 1
ATOM 4967 O O . VAL C 1 201 ? 109.624 23.180 76.300 1.00 28.26 194 VAL C O 1
ATOM 4971 N N . GLU C 1 202 ? 108.319 21.684 75.248 1.00 26.41 195 GLU C N 1
ATOM 4972 C CA . GLU C 1 202 ? 107.353 22.701 74.842 1.00 23.35 195 GLU C CA 1
ATOM 4973 C C . GLU C 1 202 ? 106.744 23.404 76.058 1.00 23.49 195 GLU C C 1
ATOM 4974 O O . GLU C 1 202 ? 106.599 24.630 76.068 1.00 23.01 195 GLU C O 1
ATOM 4980 N N . VAL C 1 203 ? 106.391 22.642 77.094 1.00 24.12 196 VAL C N 1
ATOM 4981 C CA . VAL C 1 203 ? 105.829 23.245 78.307 1.00 27.83 196 VAL C CA 1
ATOM 4982 C C . VAL C 1 203 ? 106.823 24.219 78.944 1.00 27.26 196 VAL C C 1
ATOM 4983 O O . VAL C 1 203 ? 106.449 25.319 79.373 1.00 24.45 196 VAL C O 1
ATOM 4987 N N . VAL C 1 204 ? 108.096 23.824 79.031 1.00 24.88 197 VAL C N 1
ATOM 4988 C CA . VAL C 1 204 ? 109.137 24.698 79.585 1.00 23.57 197 VAL C CA 1
ATOM 4989 C C . VAL C 1 204 ? 109.277 25.972 78.763 1.00 23.11 197 VAL C C 1
ATOM 4990 O O . VAL C 1 204 ? 109.411 27.077 79.314 1.00 22.09 197 VAL C O 1
ATOM 4994 N N . ILE C 1 205 ? 109.276 25.848 77.433 1.00 22.68 198 ILE C N 1
ATOM 4995 C CA . ILE C 1 205 ? 109.408 27.033 76.583 1.00 21.55 198 ILE C CA 1
ATOM 4996 C C . ILE C 1 205 ? 108.237 27.995 76.805 1.00 20.73 198 ILE C C 1
ATOM 4997 O O . ILE C 1 205 ? 108.427 29.214 76.931 1.00 20.62 198 ILE C O 1
ATOM 5002 N N . TYR C 1 206 ? 107.007 27.472 76.827 1.00 22.27 199 TYR C N 1
ATOM 5003 C CA . TYR C 1 206 ? 105.853 28.342 77.047 1.00 22.64 199 TYR C CA 1
ATOM 5004 C C . TYR C 1 206 ? 105.954 29.064 78.386 1.00 22.11 199 TYR C C 1
ATOM 5005 O O . TYR C 1 206 ? 105.558 30.228 78.503 1.00 22.46 199 TYR C O 1
ATOM 5014 N N . ALA C 1 207 ? 106.444 28.372 79.418 1.00 23.17 200 ALA C N 1
ATOM 5015 C CA . ALA C 1 207 ? 106.553 28.995 80.732 1.00 25.58 200 ALA C CA 1
ATOM 5016 C C . ALA C 1 207 ? 107.545 30.147 80.705 1.00 23.84 200 ALA C C 1
ATOM 5017 O O . ALA C 1 207 ? 107.295 31.205 81.293 1.00 22.76 200 ALA C O 1
ATOM 5019 N N . ILE C 1 208 ? 108.682 29.955 80.036 1.00 24.52 201 ILE C N 1
ATOM 5020 C CA . ILE C 1 208 ? 109.669 31.023 79.932 1.00 21.19 201 ILE C CA 1
ATOM 5021 C C . ILE C 1 208 ? 109.108 32.198 79.138 1.00 20.89 201 ILE C C 1
ATOM 5022 O O . ILE C 1 208 ? 109.270 33.360 79.527 1.00 22.46 201 ILE C O 1
ATOM 5027 N N . ILE C 1 209 ? 108.436 31.927 78.015 1.00 20.22 202 ILE C N 1
ATOM 5028 C CA . ILE C 1 209 ? 107.894 33.040 77.243 1.00 16.34 202 ILE C CA 1
ATOM 5029 C C . ILE C 1 209 ? 106.762 33.722 78.003 1.00 17.37 202 ILE C C 1
ATOM 5030 O O . ILE C 1 209 ? 106.634 34.954 77.964 1.00 23.96 202 ILE C O 1
ATOM 5035 N N . ASP C 1 210 ? 105.927 32.938 78.696 1.00 19.92 203 ASP C N 1
ATOM 5036 C CA . ASP C 1 210 ? 104.864 33.508 79.529 1.00 18.89 203 ASP C CA 1
ATOM 5037 C C . ASP C 1 210 ? 105.443 34.457 80.577 1.00 24.90 203 ASP C C 1
ATOM 5038 O O . ASP C 1 210 ? 104.920 35.557 80.800 1.00 21.33 203 ASP C O 1
ATOM 5043 N N . ILE C 1 211 ? 106.496 34.026 81.271 1.00 22.84 204 ILE C N 1
ATOM 5044 C CA . ILE C 1 211 ? 107.118 34.904 82.265 1.00 21.01 204 ILE C CA 1
ATOM 5045 C C . ILE C 1 211 ? 107.594 36.189 81.601 1.00 20.01 204 ILE C C 1
ATOM 5046 O O . ILE C 1 211 ? 107.339 37.295 82.098 1.00 21.86 204 ILE C O 1
ATOM 5051 N N . ALA C 1 212 ? 108.279 36.067 80.456 1.00 19.64 205 ALA C N 1
ATOM 5052 C CA . ALA C 1 212 ? 108.727 37.267 79.745 1.00 18.81 205 ALA C CA 1
ATOM 5053 C C . ALA C 1 212 ? 107.543 38.134 79.321 1.00 21.27 205 ALA C C 1
ATOM 5054 O O . ALA C 1 212 ? 107.584 39.366 79.441 1.00 21.73 205 ALA C O 1
ATOM 5056 N N . ALA C 1 213 ? 106.482 37.511 78.817 1.00 19.03 206 ALA C N 1
ATOM 5057 C CA . ALA C 1 213 ? 105.380 38.281 78.246 1.00 19.68 206 ALA C CA 1
ATOM 5058 C C . ALA C 1 213 ? 104.493 38.918 79.298 1.00 22.37 206 ALA C C 1
ATOM 5059 O O . ALA C 1 213 ? 103.720 39.832 78.979 1.00 23.73 206 ALA C O 1
ATOM 5061 N N . LYS C 1 214 ? 104.524 38.416 80.527 1.00 20.27 207 LYS C N 1
ATOM 5062 C CA . LYS C 1 214 ? 103.666 38.948 81.575 1.00 20.36 207 LYS C CA 1
ATOM 5063 C C . LYS C 1 214 ? 104.461 39.651 82.664 1.00 29.67 207 LYS C C 1
ATOM 5064 O O . LYS C 1 214 ? 104.146 40.793 83.027 1.00 24.28 207 LYS C O 1
ATOM 5070 N N . VAL C 1 215 ? 105.502 39.002 83.189 1.00 21.93 208 VAL C N 1
ATOM 5071 C CA . VAL C 1 215 ? 106.295 39.650 84.234 1.00 22.69 208 VAL C CA 1
ATOM 5072 C C . VAL C 1 215 ? 107.276 40.641 83.624 1.00 23.84 208 VAL C C 1
ATOM 5073 O O . VAL C 1 215 ? 107.432 41.762 84.123 1.00 24.50 208 VAL C O 1
ATOM 5077 N N . GLY C 1 216 ? 107.955 40.255 82.539 1.00 24.84 209 GLY C N 1
ATOM 5078 C CA . GLY C 1 216 ? 108.862 41.191 81.889 1.00 27.42 209 GLY C CA 1
ATOM 5079 C C . GLY C 1 216 ? 108.131 42.404 81.343 1.00 26.63 209 GLY C C 1
ATOM 5080 O O . GLY C 1 216 ? 108.555 43.545 81.538 1.00 24.28 209 GLY C O 1
ATOM 5081 N N . PHE C 1 217 ? 107.007 42.170 80.663 1.00 22.87 210 PHE C N 1
ATOM 5082 C CA . PHE C 1 217 ? 106.205 43.268 80.132 1.00 19.97 210 PHE C CA 1
ATOM 5083 C C . PHE C 1 217 ? 105.742 44.191 81.258 1.00 22.62 210 PHE C C 1
ATOM 5084 O O . PHE C 1 217 ? 105.862 45.420 81.166 1.00 24.03 210 PHE C O 1
ATOM 5092 N N . GLY C 1 218 ? 105.218 43.611 82.341 1.00 26.07 211 GLY C N 1
ATOM 5093 C CA . GLY C 1 218 ? 104.761 44.420 83.459 1.00 25.85 211 GLY C CA 1
ATOM 5094 C C . GLY C 1 218 ? 105.884 45.176 84.144 1.00 24.19 211 GLY C C 1
ATOM 5095 O O . GLY C 1 218 ? 105.680 46.301 84.609 1.00 26.61 211 GLY C O 1
ATOM 5096 N N . LEU C 1 219 ? 107.077 44.570 84.222 1.00 22.52 212 LEU C N 1
ATOM 5097 C CA . LEU C 1 219 ? 108.227 45.254 84.812 1.00 24.41 212 LEU C CA 1
ATOM 5098 C C . LEU C 1 219 ? 108.630 46.481 83.999 1.00 27.88 212 LEU C C 1
ATOM 5099 O O . LEU C 1 219 ? 108.919 47.542 84.564 1.00 28.90 212 LEU C O 1
ATOM 5104 N N . ILE C 1 220 ? 108.675 46.353 82.673 1.00 28.57 213 ILE C N 1
ATOM 5105 C CA . ILE C 1 220 ? 108.973 47.509 81.828 1.00 27.27 213 ILE C CA 1
ATOM 5106 C C . ILE C 1 220 ? 107.917 48.590 82.022 1.00 30.18 213 ILE C C 1
ATOM 5107 O O . ILE C 1 220 ? 108.228 49.775 82.201 1.00 30.01 213 ILE C O 1
ATOM 5112 N N . LEU C 1 221 ? 106.649 48.190 81.984 1.00 26.39 214 LEU C N 1
ATOM 5113 C CA . LEU C 1 221 ? 105.547 49.138 82.096 1.00 29.39 214 LEU C CA 1
ATOM 5114 C C . LEU C 1 221 ? 105.583 49.872 83.431 1.00 30.17 214 LEU C C 1
ATOM 5115 O O . LEU C 1 221 ? 105.599 51.109 83.477 1.00 34.33 214 LEU C O 1
ATOM 5120 N N . THR C 1 222 ? 105.592 49.120 84.536 1.00 29.38 215 THR C N 1
ATOM 5121 C CA . THR C 1 222 ? 105.429 49.716 85.858 1.00 31.33 215 THR C CA 1
ATOM 5122 C C . THR C 1 222 ? 106.703 50.371 86.371 1.00 37.86 215 THR C C 1
ATOM 5123 O O . THR C 1 222 ? 106.658 51.026 87.416 1.00 35.94 215 THR C O 1
ATOM 5127 N N . SER C 1 223 ? 107.824 50.211 85.669 1.00 34.40 216 SER C N 1
ATOM 5128 C CA . SER C 1 223 ? 109.073 50.865 86.043 1.00 39.35 216 SER C CA 1
ATOM 5129 C C . SER C 1 223 ? 109.243 52.234 85.402 1.00 39.83 216 SER C C 1
ATOM 5130 O O . SER C 1 223 ? 110.198 52.947 85.739 1.00 36.04 216 SER C O 1
ATOM 5133 N N . ALA C 1 224 ? 108.367 52.609 84.476 1.00 33.24 217 ALA C N 1
ATOM 5134 C CA . ALA C 1 224 ? 108.417 53.951 83.917 1.00 39.14 217 ALA C CA 1
ATOM 5135 C C . ALA C 1 224 ? 108.232 54.982 85.023 1.00 40.00 217 ALA C C 1
ATOM 5136 O O . ALA C 1 224 ? 107.638 54.701 86.067 1.00 40.21 217 ALA C O 1
ATOM 5138 N N . ALA C 1 225 ? 108.757 56.181 84.790 1.00 40.74 218 ALA C N 1
ATOM 5139 C CA . ALA C 1 225 ? 108.643 57.238 85.783 1.00 45.63 218 ALA C CA 1
ATOM 5140 C C . ALA C 1 225 ? 107.172 57.483 86.111 1.00 44.32 218 ALA C C 1
ATOM 5141 O O . ALA C 1 225 ? 106.322 57.436 85.216 1.00 43.45 218 ALA C O 1
ATOM 5143 N N . PRO C 1 226 ? 106.836 57.724 87.380 1.00 48.73 219 PRO C N 1
ATOM 5144 C CA . PRO C 1 226 ? 105.417 57.880 87.753 1.00 51.99 219 PRO C CA 1
ATOM 5145 C C . PRO C 1 226 ? 104.698 58.987 87.002 1.00 48.32 219 PRO C C 1
ATOM 5146 O O . PRO C 1 226 ? 103.482 58.891 86.798 1.00 44.78 219 PRO C O 1
ATOM 5150 N N . GLU C 1 227 ? 105.410 60.045 86.603 1.00 45.88 220 GLU C N 1
ATOM 5151 C CA . GLU C 1 227 ? 104.787 61.116 85.830 1.00 52.55 220 GLU C CA 1
ATOM 5152 C C . GLU C 1 227 ? 104.310 60.607 84.477 1.00 45.85 220 GLU C C 1
ATOM 5153 O O . GLU C 1 227 ? 103.260 61.031 83.985 1.00 43.66 220 GLU C O 1
ATOM 5159 N N . ILE C 1 228 ? 105.072 59.699 83.865 1.00 44.16 221 ILE C N 1
ATOM 5160 C CA . ILE C 1 228 ? 104.694 59.151 82.567 1.00 44.67 221 ILE C CA 1
ATOM 5161 C C . ILE C 1 228 ? 103.458 58.273 82.704 1.00 43.16 221 ILE C C 1
ATOM 5162 O O . ILE C 1 228 ? 102.523 58.355 81.900 1.00 41.14 221 ILE C O 1
ATOM 5167 N N . LEU C 1 229 ? 103.439 57.412 83.723 1.00 42.13 222 LEU C N 1
ATOM 5168 C CA . LEU C 1 229 ? 102.254 56.595 83.969 1.00 38.22 222 LEU C CA 1
ATOM 5169 C C . LEU C 1 229 ? 101.038 57.464 84.267 1.00 43.30 222 LEU C C 1
ATOM 5170 O O . LEU C 1 229 ? 99.920 57.146 83.844 1.00 43.95 222 LEU C O 1
ATOM 5175 N N . ALA C 1 230 ? 101.238 58.569 84.994 1.00 41.14 223 ALA C N 1
ATOM 5176 C CA . ALA C 1 230 ? 100.136 59.479 85.288 1.00 44.92 223 ALA C CA 1
ATOM 5177 C C . ALA C 1 230 ? 99.569 60.092 84.011 1.00 46.14 223 ALA C C 1
ATOM 5178 O O . ALA C 1 230 ? 98.352 60.068 83.786 1.00 42.73 223 ALA C O 1
ATOM 5180 N N . GLN C 1 231 ? 100.433 60.654 83.159 1.00 42.44 224 GLN C N 1
ATOM 5181 C CA . GLN C 1 231 ? 99.925 61.280 81.939 1.00 48.09 224 GLN C CA 1
ATOM 5182 C C . GLN C 1 231 ? 99.366 60.240 80.978 1.00 42.18 224 GLN C C 1
ATOM 5183 O O . GLN C 1 231 ? 98.412 60.519 80.243 1.00 42.99 224 GLN C O 1
ATOM 5189 N N . ALA C 1 232 ? 99.937 59.032 80.979 1.00 39.39 225 ALA C N 1
ATOM 5190 C CA . ALA C 1 232 ? 99.426 57.984 80.104 1.00 39.07 225 ALA C CA 1
ATOM 5191 C C . ALA C 1 232 ? 98.007 57.586 80.489 1.00 42.94 225 ALA C C 1
ATOM 5192 O O . ALA C 1 232 ? 97.158 57.357 79.617 1.00 46.19 225 ALA C O 1
ATOM 5194 N N . SER C 1 233 ? 97.728 57.505 81.795 1.00 42.27 226 SER C N 1
ATOM 5195 C CA . SER C 1 233 ? 96.389 57.147 82.255 1.00 48.71 226 SER C CA 1
ATOM 5196 C C . SER C 1 233 ? 95.361 58.220 81.910 1.00 55.53 226 SER C C 1
ATOM 5197 O O . SER C 1 233 ? 94.171 57.912 81.779 1.00 56.76 226 SER C O 1
ATOM 5200 N N . ASN C 1 234 ? 95.789 59.472 81.766 1.00 63.27 227 ASN C N 1
ATOM 5201 C CA . ASN C 1 234 ? 94.883 60.558 81.392 1.00 80.00 227 ASN C CA 1
ATOM 5202 C C . ASN C 1 234 ? 95.613 61.657 80.621 1.00 87.94 227 ASN C C 1
ATOM 5203 O O . ASN C 1 234 ? 95.138 62.129 79.588 1.00 93.20 227 ASN C O 1
#

Radius of gyration: 25.23 Å; Cα contacts (8 Å, |Δi|>4): 928; chains: 3; bounding box: 54×52×59 Å

InterPro domains:
  IPR001425 Archaeal/bacterial/fungal rhodopsins [PF01036] (8-218)
  IPR001425 Archaeal/bacterial/fungal rhodopsins [PR00251] (7-26)
  IPR001425 Archaeal/bacterial/fungal rhodopsins [PR00251] (72-93)
  IPR001425 Archaeal/bacterial/fungal rhodopsins [PR00251] (100-119)
  IPR001425 Archaeal/bacterial/fungal rhodopsins [PR00251] (124-145)
  IPR001425 Archaeal/bacterial/fungal rhodopsins [PR00251] (165-183)
  IPR001425 Archaeal/bacterial/fungal rhodopsins [PR00251] (197-215)
  IPR001425 Archaeal/bacterial/fungal rhodopsins [PTHR28286] (9-230)
  IPR001425 Archaeal/bacterial/fungal rhodopsins [SM01021] (5-233)
  IPR018229 Rhodopsin, retinal binding site [PS00950] (74-86)

Solvent-accessible surface area: 27948 Å² total; per-residue (Å²): 118,42,74,144,75,2,67,81,0,0,114,66,0,34,80,11,0,63,97,0,19,105,48,0,18,107,56,10,76,54,18,160,202,112,88,4,31,24,0,0,42,24,3,52,44,4,1,47,37,0,5,13,10,1,12,9,0,26,61,40,46,16,16,52,105,120,172,32,21,19,84,0,12,12,55,1,18,36,62,1,13,13,35,3,0,61,0,0,0,21,0,0,45,12,124,91,82,40,14,60,12,9,38,39,15,0,61,13,21,11,58,8,10,44,36,1,13,106,46,60,82,101,31,2,79,74,2,33,112,48,14,30,39,13,15,115,55,1,25,48,16,0,88,83,37,0,32,50,10,0,67,184,56,71,113,112,1,30,93,16,0,55,122,0,34,69,55,2,22,96,26,13,65,41,31,30,89,11,16,58,65,0,29,46,15,135,148,118,26,85,56,5,53,15,3,27,50,8,0,99,16,0,44,28,4,6,11,17,2,1,67,39,0,13,77,19,33,77,89,15,2,25,83,1,23,140,112,47,78,144,74,0,67,81,0,0,106,69,0,35,85,10,1,65,92,0,18,101,67,0,16,121,51,4,102,68,11,100,192,92,95,3,17,21,0,0,37,25,2,49,42,3,1,47,36,0,4,14,10,1,16,8,0,27,61,41,45,16,17,62,97,102,170,30,21,16,83,0,9,12,54,1,17,35,63,0,14,14,35,2,0,61,0,0,0,23,0,0,44,15,126,87,79,56,14,59,20,15,37,42,15,0,58,13,22,11,58,7,12,42,36,1,25,107,47,60,91,105,32,2,51,71,2,35,114,48,12,32,39,13,16,114,51,1,25,52,20,0,92,71,67,1,33,49,11,0,65,189,58,92,106,116,1,26,90,17,0,56,120,0,33,71,62,1,20,99,26,13,69,40,32,31,93,11,16,54,73,0,28,34,13,118,138,122,24,88,42,6,53,18,1,28,47,4,0,98,17,1,45,27,4,6,10,16,2,1,71,43,0,9,88,18,36,78,103,17,0,18,71,2,30,143,120,43,73,143,76,2,68,80,0,0,108,63,0,38,86,9,0,67,93,0,17,99,65,0,19,128,64,2,92,63,5,113,216,107,107,4,31,22,0,0,42,26,3,54,52,5,0,48,40,0,5,13,10,1,16,9,1,26,60,38,46,15,20,55,103,140,105,18,20,22,85,0,12,11,54,1,17,34,61,1,13,13,35,2,1,58,0,0,0,23,0,0,45,12,129,89,76,38,16,57,11,9,37,42,14,0,60,12,21,11,59,8,10,43,35,0,15,106,46,60,82,102,32,1,81,72,2,35,114,46,12,30,40,13,16,115,57,2,26,49,11,0,88,76,59,1,33,46,12,0,66,163,55,90,112,117,0,28,88,16,0,54,122,0,35,68,55,2,22,94,25,14,65,43,34,30,89,12,14,60,68,0,14,32,15,136,144,119,25,86,44,5,54,17,4,26,50,7,0,99,21,1,47,31,4,5,10,17,2,1,72,41,0,6,84,17,31,64,92,15,1,24,53,3,28,124

Nearest PDB structures (foldseek):
  6lm1-assembly1_C  TM=1.004E+00  e=5.069E-30  Tolypothrix sp. NIES-4075
  6lm0-assembly1_B  TM=9.910E-01  e=8.842E-23  Calothrix sp. NIES-2098
  6lm0-assembly1_A  TM=9.918E-01  e=1.162E-21  Calothrix sp. NIES-2098
  1jgj-assembly1_A  TM=9.428E-01  e=2.792E-12  Natronomonas pharaonis
  1h2s-assembly1_A-2  TM=9.447E-01  e=9.041E-12  Natronomonas pharaonis